Protein AF-A0A816I6D2-F1 (afdb_monomer)

Radius of gyration: 40.94 Å; Cα contacts (8 Å, |Δi|>4): 521; chains: 1; bounding box: 135×112×113 Å

Mean predicted aligned error: 22.37 Å

Organism: Brassica napus (NCBI:txid3708)

pLDDT: mean 71.53, std 24.41, range [22.39, 97.94]

Sequence (697 aa):
MATIRVPDEVPSPAQDSETLNKAFRGWGTDEKAIIRVLGKRNESQRKRIRESYKEIYGKDLIDDLSSELSGDFKKAVILWTKDPAERDARLANKVLNDKKKTIEKLKILVEISCTSSPNHLIAVRKAYCSLYDSSLEQDIASSVPFPLAKLLVTLATSFRYDKEKVDKEVATIEAGMLHEAISKKQLDHDHVLYIIGTRSIYQLRETFVAYKQSYGNTLDKDVDGCPGDADLRSLLQKVILCIEFPEKHFAKVVRDSIEGFGTDEDSLTRAIVMRAEIDLMKESKTEQSYLNNQVDGWSSCNHDSDRSPEVEVVVDPVKLALKKAEAYKKSKAEQKTPERNTDDEEVPLTVKLAKQKADEYKKLKELGADGVHEANKPSSAEQSSVRSSNKVDEENNGKKKELKVSSIDFVGLGFADKKSTRGLPPGLVPVEDYFPGGDLPEVEFIVGDKTRFDKTEKELDQEGNENSDVYKPKVSTWGVFPRPSNISKTFGGGRTLQPGDSVETAEERTAREERTKQLLTAYKESIGLNIDPKLKLECEEALEKGNSLMDSGRLKEALPYYEKVMDKIVFKSELHGLAALQWSICQDSLRKADRAKGMYEKLLSHPNPRVSKKARQFMFSFQAMEMLKVQGSNFMQINPGYEDYFEAFVKKDKVDYKAKEEDGETMEINETLLYVILLASPILLVFVVAAQRGNMH

Foldseek 3Di:
DFQAAADPDDDDLLVLLVLLVVQLDDPAGVVVSLCVRLSRDDLVSLVSNQVNNCVVPVDGSLVSLCVRDDDLSSVLSSLLSDRLLLNLLVLLVCQLPDPDNDLVSLLSLLLQQQQDALVSLVSNQVSNCVPPVDGSLVSLCVRPDPPSSVLSSLSSVAREDADLDEDLVVLLVLLVVLVVCLVVLNCSDPSNSCCLRYYYLNHVLSSQVSNCVVPVDGSLVSLVVRDDDPSSSVSVNSNSCSSNPVLVVLQVLLQVQPPDDHGPSVSNSVSCSNPNGPPPPVLQPVVVVVVVVCVVVPPDDDDDDDDDDDDDPDHRSVVVVVVVVVVVVVVVVVVPDDDDDDDDDDDDPVVVVVVVVVVVVVVVVVPDDDDDDDDDDDDDDDDDDDDDDDDDDDDDDDDDDPPDDDDDDPDPPPPPPPPPDPDPPVPPDPPPPPDDDDDDDDDDDPDDDPPPDDDDDDDDDDDDDDDADFDDDPDPPPDDDTDGPDCCVVVVPDPPDDVPDDPDDPVRVVVVVVVVVVVVVVVCVQLQVDDDPVLVVQLVVLQVVLVVCVVLVVLVVSLVSLVVNCVSTDCQYPSVLSSLLSNLVSCVVVVVPVSSLVSLVVQCPHPDPVSNVVSVVVVVVVVVCVVVVVDDPPPDPPVVVCVVVSVVVSVVVVPDPPDDDDDDDDDDDPVVVVVVCVVCVVVVVVVVVVVVVVPPD

Solvent-accessible surface area (backbone atoms only — not comparable to full-atom values): 42393 Å² total; per-residue (Å²): 77,49,61,66,60,63,61,95,76,71,76,54,41,61,57,52,29,50,51,48,54,55,26,62,58,72,93,64,62,44,61,66,57,45,46,63,50,61,66,34,44,54,72,73,52,39,49,45,23,41,53,38,28,28,71,76,68,75,42,58,55,64,57,53,48,56,72,71,41,60,72,67,64,28,52,46,53,49,58,58,59,40,55,68,33,53,37,51,25,51,52,47,50,53,44,61,70,38,95,70,78,46,68,81,50,55,45,52,53,46,48,54,42,52,66,45,54,44,69,51,42,53,42,17,45,52,37,24,32,74,74,66,82,42,52,62,50,58,49,37,55,75,64,40,62,84,70,52,20,59,56,51,32,41,39,63,69,37,73,39,56,87,63,92,62,71,56,70,68,60,16,44,54,48,22,49,54,46,50,52,32,47,76,70,49,39,80,84,36,67,66,48,46,47,52,74,25,54,49,23,62,57,32,50,46,46,16,47,52,37,27,26,72,75,68,74,49,51,64,60,57,55,49,68,70,40,68,68,64,63,65,51,41,56,48,49,45,48,48,52,41,29,55,72,37,44,54,60,47,44,43,46,46,42,34,62,19,57,57,73,96,62,65,43,60,71,55,33,42,48,44,50,61,71,26,30,79,50,38,56,50,47,41,63,55,50,56,61,56,51,52,64,62,44,65,78,70,65,87,74,90,79,94,80,86,90,74,86,81,78,83,77,80,87,66,48,43,69,60,46,52,51,50,51,52,50,49,52,51,48,56,59,53,60,74,71,60,81,90,75,78,93,73,94,78,79,82,53,68,69,58,56,51,50,49,50,51,53,52,51,53,51,55,58,64,75,71,67,86,82,82,89,84,85,87,82,86,87,91,82,88,88,86,90,83,87,88,87,85,90,85,83,90,87,82,93,81,93,74,93,73,84,82,79,79,78,93,69,88,88,72,88,74,76,73,89,73,79,85,79,73,91,62,71,61,97,88,61,70,78,76,75,78,88,64,78,92,74,84,81,78,86,80,80,78,84,78,74,80,84,87,81,70,84,89,80,89,75,90,79,83,93,75,82,88,90,80,92,58,72,46,78,72,98,56,93,82,69,70,95,62,88,41,65,69,52,56,49,78,75,70,54,53,83,73,86,74,59,98,85,62,77,93,65,55,75,66,59,51,51,53,51,52,51,51,52,49,53,54,51,50,54,47,32,49,75,41,42,73,67,60,60,70,70,60,48,51,55,35,50,56,30,44,51,54,17,48,54,30,42,78,68,66,41,40,81,71,15,43,64,31,21,50,56,29,43,76,74,36,54,71,60,16,68,67,19,36,50,26,53,50,52,40,26,52,41,32,38,76,69,70,36,48,70,64,16,50,60,45,31,62,58,32,53,74,40,76,48,66,68,46,15,50,51,24,47,58,57,48,47,56,55,52,49,36,56,77,68,63,63,69,81,77,81,70,72,86,72,77,83,71,52,64,64,61,53,49,54,54,60,62,50,69,75,57,80,81,71,79,78,73,92,76,82,94,74,87,71,77,70,62,60,55,58,53,51,54,63,67,44,48,66,58,52,52,52,51,53,54,50,57,60,58,67,74,71,124

Nearest PDB structures (foldseek):
  3brx-assembly1_A  TM=9.174E-01  e=6.020E-23  Gossypium hirsutum
  1dk5-assembly1_A  TM=9.401E-01  e=1.162E-20  Capsicum annuum
  1ycn-assembly1_A  TM=9.226E-01  e=4.978E-20  Arabidopsis thaliana
  1ycn-assembly2_B  TM=9.342E-01  e=2.530E-19  Arabidopsis thaliana
  2zhi-assembly1_A  TM=8.326E-01  e=8.163E-17  Rattus norvegicus

InterPro domains:
  IPR001464 Annexin [PR00196] (25-47)
  IPR001464 Annexin [PR00196] (65-81)
  IPR001464 Annexin [PR00196] (258-278)
  IPR009118 Annexin D, plant [PR01814] (122-136)
  IPR009118 Annexin D, plant [PR01814] (164-184)
  IPR009118 Annexin D, plant [PR01814] (230-248)
  IPR011990 Tetratricopeptide-like helical domain superfamily [SSF48452] (538-608)
  IPR018502 Annexin repeat [PF00191] (15-79)
  IPR018502 Annexin repeat [PF00191] (108-145)
  IPR018502 Annexin repeat [PF00191] (175-236)
  IPR018502 Annexin repeat [PS51897] (11-82)
  IPR018502 Annexin repeat [PS51897] (83-157)
  IPR018502 Annexin repeat [PS51897] (164-241)
  IPR018502 Annexin repeat [SM00335] (28-80)
  IPR018502 Annexin repeat [SM00335] (107-155)
  IPR018502 Annexin repeat [SM00335] (188-243)
  IPR037104 Annexin superfamily [G3DSA:1.10.220.10] (1-82)
  IPR037104 Annexin superfamily [G3DSA:1.10.220.10] (83-156)
  IPR037104 Annexin superfamily [G3DSA:1.10.220.10] (169-244)
  IPR037104 Annexin superfamily [G3DSA:1.10.220.10] (246-340)

Structure (mmCIF, N/CA/C/O backbone):
data_AF-A0A816I6D2-F1
#
_entry.id   AF-A0A816I6D2-F1
#
loop_
_atom_site.group_PDB
_atom_site.id
_atom_site.type_symbol
_atom_site.label_atom_id
_atom_site.label_alt_id
_atom_site.label_comp_id
_atom_site.label_asym_id
_atom_site.label_entity_id
_atom_site.label_seq_id
_atom_site.pdbx_PDB_ins_code
_atom_site.Cartn_x
_atom_site.Cartn_y
_atom_site.Cartn_z
_atom_site.occupancy
_atom_site.B_iso_or_equiv
_atom_site.auth_seq_id
_atom_site.auth_comp_id
_atom_site.auth_asym_id
_atom_site.auth_atom_id
_atom_site.pdbx_PDB_model_num
ATOM 1 N N . MET A 1 1 ? -17.068 -8.275 -10.366 1.00 48.91 1 MET A N 1
ATOM 2 C CA . MET A 1 1 ? -18.301 -8.045 -9.589 1.00 48.91 1 MET A CA 1
ATOM 3 C C . MET A 1 1 ? -18.031 -8.544 -8.188 1.00 48.91 1 MET A C 1
ATOM 5 O O . MET A 1 1 ? -17.560 -9.672 -8.053 1.00 48.91 1 MET A O 1
ATOM 9 N N . ALA A 1 2 ? -18.303 -7.710 -7.189 1.00 71.38 2 ALA A N 1
ATOM 10 C CA . ALA A 1 2 ? -18.180 -8.069 -5.785 1.00 71.38 2 ALA A CA 1
ATOM 11 C C . ALA A 1 2 ? -19.127 -9.229 -5.425 1.00 71.38 2 ALA A C 1
ATOM 13 O O . ALA A 1 2 ? -20.236 -9.319 -5.955 1.00 71.38 2 ALA A O 1
ATOM 14 N N . THR A 1 3 ? -18.695 -10.117 -4.531 1.00 75.38 3 THR A N 1
ATOM 15 C CA . THR A 1 3 ? -19.515 -11.215 -3.985 1.00 75.38 3 THR A CA 1
ATOM 16 C C . THR A 1 3 ? -20.328 -10.800 -2.769 1.00 75.38 3 THR A C 1
ATOM 18 O O . THR A 1 3 ? -21.289 -11.489 -2.420 1.00 75.38 3 THR A O 1
ATOM 21 N N . ILE A 1 4 ? -19.936 -9.715 -2.092 1.00 82.50 4 ILE A N 1
ATOM 22 C CA . ILE A 1 4 ? -20.625 -9.271 -0.883 1.00 82.50 4 ILE A CA 1
ATOM 23 C C . ILE A 1 4 ? -22.084 -8.909 -1.193 1.00 82.50 4 ILE A C 1
ATOM 25 O O . ILE A 1 4 ? -22.376 -8.175 -2.134 1.00 82.50 4 ILE A O 1
ATOM 29 N N . ARG A 1 5 ? -23.010 -9.430 -0.384 1.00 83.38 5 ARG A N 1
ATOM 30 C CA . ARG A 1 5 ? -24.439 -9.108 -0.465 1.00 83.38 5 ARG A CA 1
ATOM 31 C C . ARG A 1 5 ? -24.816 -8.226 0.716 1.00 83.38 5 ARG A C 1
ATOM 33 O O . ARG A 1 5 ? -24.917 -8.711 1.844 1.00 83.38 5 ARG A O 1
ATOM 40 N N . VAL A 1 6 ? -24.997 -6.940 0.443 1.00 86.88 6 VAL A N 1
ATOM 41 C CA . VAL A 1 6 ? -25.503 -5.971 1.418 1.00 86.88 6 VAL A CA 1
ATOM 42 C C . VAL A 1 6 ? -27.038 -6.034 1.396 1.00 86.88 6 VAL A C 1
ATOM 44 O O . VAL A 1 6 ? -27.598 -6.089 0.304 1.00 86.88 6 VAL A O 1
ATOM 47 N N . PRO A 1 7 ? -27.726 -6.099 2.551 1.00 84.81 7 PRO A N 1
ATOM 48 C CA . PRO A 1 7 ? -29.188 -6.063 2.609 1.00 84.81 7 PRO A CA 1
ATOM 49 C C . PRO A 1 7 ? -29.746 -4.736 2.082 1.00 84.81 7 PRO A C 1
ATOM 51 O O . PRO A 1 7 ? -29.088 -3.708 2.236 1.00 84.81 7 PRO A O 1
ATOM 54 N N . ASP A 1 8 ? -30.964 -4.758 1.535 1.00 83.69 8 ASP A N 1
ATOM 55 C CA . ASP A 1 8 ? -31.638 -3.551 1.031 1.00 83.69 8 ASP A CA 1
ATOM 56 C C . ASP A 1 8 ? -31.898 -2.538 2.158 1.00 83.69 8 ASP A C 1
ATOM 58 O O . ASP A 1 8 ? -31.648 -1.343 2.009 1.00 83.69 8 ASP A O 1
ATOM 62 N N . GLU A 1 9 ? -32.314 -3.033 3.326 1.00 88.25 9 GLU A N 1
ATOM 63 C CA . GLU A 1 9 ? -32.430 -2.246 4.551 1.00 88.25 9 GLU A CA 1
ATOM 64 C C . GLU A 1 9 ? -31.218 -2.483 5.454 1.00 88.25 9 GLU A C 1
ATOM 66 O O . GLU A 1 9 ? -30.999 -3.579 5.983 1.00 88.25 9 GLU A O 1
ATOM 71 N N . VAL A 1 10 ? -30.414 -1.435 5.635 1.00 89.81 10 VAL A N 1
ATOM 72 C CA . VAL A 1 10 ? -29.199 -1.474 6.452 1.00 89.81 10 VAL A CA 1
ATOM 73 C C . VAL A 1 10 ? -29.494 -0.833 7.814 1.00 89.81 10 VAL A C 1
ATOM 75 O O . VAL A 1 10 ? -29.799 0.360 7.858 1.00 89.81 10 VAL A O 1
ATOM 78 N N . PRO A 1 11 ? -29.379 -1.585 8.927 1.00 92.25 11 PRO A N 1
ATOM 79 C CA . PRO A 1 11 ? -29.439 -1.033 10.278 1.00 92.25 11 PRO A CA 1
ATOM 80 C C . PRO A 1 11 ? -28.435 0.103 10.493 1.00 92.25 11 PRO A C 1
ATOM 82 O O . PRO A 1 11 ? -27.404 0.191 9.820 1.00 92.25 11 PRO A O 1
ATOM 85 N N . SER A 1 12 ? -28.708 0.972 11.466 1.00 95.44 12 SER A N 1
ATOM 86 C CA . SER A 1 12 ? -27.766 2.041 11.795 1.00 95.44 12 SER A CA 1
ATOM 87 C C . SER A 1 12 ? -26.463 1.470 12.383 1.00 95.44 12 SER A C 1
ATOM 89 O O . SER A 1 12 ? -26.488 0.422 13.039 1.00 95.44 12 SER A O 1
ATOM 91 N N . PRO A 1 13 ? -25.316 2.166 12.234 1.00 95.88 13 PRO A N 1
ATOM 92 C CA . PRO A 1 13 ? -24.055 1.727 12.836 1.00 95.88 13 PRO A CA 1
ATOM 93 C C . PRO A 1 13 ? -24.151 1.491 14.350 1.00 95.88 13 PRO A C 1
ATOM 95 O O . PRO A 1 13 ? -23.502 0.585 14.869 1.00 95.88 13 PRO A O 1
ATOM 98 N N . ALA A 1 14 ? -25.002 2.251 15.048 1.00 95.75 14 ALA A N 1
ATOM 99 C CA . ALA A 1 14 ? -25.255 2.083 16.475 1.00 95.75 14 ALA A CA 1
ATOM 100 C C . ALA A 1 14 ? -26.009 0.777 16.786 1.00 95.75 14 ALA A C 1
ATOM 102 O O . ALA A 1 14 ? -25.638 0.066 17.718 1.00 95.75 14 ALA A O 1
ATOM 103 N N . GLN A 1 15 ? -27.019 0.420 15.985 1.00 96.38 15 GLN A N 1
ATOM 104 C CA . GLN A 1 15 ? -27.762 -0.840 16.136 1.00 96.38 15 GLN A CA 1
ATOM 105 C C . GLN A 1 15 ? -26.884 -2.062 15.841 1.00 96.38 15 GLN A C 1
ATOM 107 O O . GLN A 1 15 ? -26.932 -3.061 16.564 1.00 96.38 15 GLN A O 1
ATOM 112 N N . ASP A 1 16 ? -26.055 -1.981 14.798 1.00 96.94 16 ASP A N 1
ATOM 113 C CA . ASP A 1 16 ? -25.074 -3.023 14.487 1.00 96.94 16 ASP A CA 1
ATOM 114 C C . ASP A 1 16 ? -24.039 -3.156 15.614 1.00 96.94 16 ASP A C 1
ATOM 116 O O . ASP A 1 16 ? -23.731 -4.271 16.036 1.00 96.94 16 ASP A O 1
ATOM 120 N N . SER A 1 17 ? -23.561 -2.033 16.164 1.00 96.62 17 SER A N 1
ATOM 121 C CA . SER A 1 17 ? -22.644 -2.017 17.312 1.00 96.62 17 SER A CA 1
ATOM 122 C C . SER A 1 17 ? -23.265 -2.647 18.559 1.00 96.62 17 SER A C 1
ATOM 124 O O . SER A 1 17 ? -22.608 -3.427 19.247 1.00 96.62 17 SER A O 1
ATOM 126 N N . GLU A 1 18 ? -24.541 -2.369 18.835 1.00 95.69 18 GLU A N 1
ATOM 127 C CA . GLU A 1 18 ? -25.270 -2.979 19.948 1.00 95.69 18 GLU A CA 1
ATOM 128 C C . GLU A 1 18 ? -25.453 -4.486 19.751 1.00 95.69 18 GLU A C 1
ATOM 130 O O . GLU A 1 18 ? -25.279 -5.263 20.691 1.00 95.69 18 GLU A O 1
ATOM 135 N N . THR A 1 19 ? -25.756 -4.909 18.524 1.00 95.62 19 THR A N 1
ATOM 136 C CA . THR A 1 19 ? -25.876 -6.328 18.167 1.00 95.62 19 THR A CA 1
ATOM 137 C C . THR A 1 19 ? -24.547 -7.059 18.353 1.00 95.62 19 THR A C 1
ATOM 139 O O . THR A 1 19 ? -24.530 -8.151 18.920 1.00 95.62 19 THR A O 1
ATOM 142 N N . LEU A 1 20 ? -23.432 -6.451 17.934 1.00 95.81 20 LEU A N 1
ATOM 143 C CA . LEU A 1 20 ? -22.089 -7.003 18.131 1.00 95.81 20 LEU A CA 1
ATOM 144 C C . LEU A 1 20 ? -21.722 -7.074 19.615 1.00 95.81 20 LEU A C 1
ATOM 146 O O . LEU A 1 20 ? -21.311 -8.129 20.082 1.00 95.81 20 LEU A O 1
ATOM 150 N N . ASN A 1 21 ? -21.965 -6.013 20.387 1.00 94.31 21 ASN A N 1
ATOM 151 C CA . ASN A 1 21 ? -21.706 -6.037 21.826 1.00 94.31 21 ASN A CA 1
ATOM 152 C C . ASN A 1 21 ? -22.559 -7.097 22.543 1.00 94.31 21 ASN A C 1
ATOM 154 O O . ASN A 1 21 ? -22.074 -7.781 23.436 1.00 94.31 21 ASN A O 1
ATOM 158 N N . LYS A 1 22 ? -23.826 -7.280 22.145 1.00 94.50 22 LYS A N 1
ATOM 159 C CA . LYS A 1 22 ? -24.672 -8.372 22.657 1.00 94.50 22 LYS A CA 1
ATOM 160 C C . LYS A 1 22 ? -24.097 -9.746 22.316 1.00 94.50 22 LYS A C 1
ATOM 162 O O . LYS A 1 22 ? -24.164 -10.629 23.161 1.00 94.50 22 LYS A O 1
ATOM 167 N N . ALA A 1 23 ? -23.507 -9.914 21.132 1.00 93.69 23 ALA A N 1
ATOM 168 C CA . ALA A 1 23 ? -22.882 -11.169 20.718 1.00 93.69 23 ALA A CA 1
ATOM 169 C C . ALA A 1 23 ? -21.644 -11.540 21.553 1.00 93.69 23 ALA A C 1
ATOM 171 O O . ALA A 1 23 ? -21.318 -12.721 21.639 1.00 93.69 23 ALA A O 1
ATOM 172 N N . PHE A 1 24 ? -20.983 -10.558 22.174 1.00 91.56 24 PHE A N 1
ATOM 173 C CA . PHE A 1 24 ? -19.832 -10.753 23.066 1.00 91.56 24 PHE A CA 1
ATOM 174 C C . PHE A 1 24 ? -20.220 -10.922 24.545 1.00 91.56 24 PHE A C 1
ATOM 176 O O . PHE A 1 24 ? -19.368 -11.177 25.389 1.00 91.56 24 PHE A O 1
ATOM 183 N N . ARG A 1 25 ? -21.493 -10.718 24.912 1.00 86.75 25 ARG A N 1
ATOM 184 C CA . ARG A 1 25 ? -21.921 -10.747 26.318 1.00 86.75 25 ARG A CA 1
ATOM 185 C C . ARG A 1 25 ? -22.298 -12.153 26.766 1.00 86.75 25 ARG A C 1
ATOM 187 O O . ARG A 1 25 ? -23.212 -12.761 26.219 1.00 86.75 25 ARG A O 1
ATOM 194 N N . GLY A 1 26 ? -21.720 -12.570 27.890 1.00 82.94 26 GLY A N 1
ATOM 195 C CA . GLY A 1 26 ? -22.072 -13.808 28.582 1.00 82.94 26 GLY A CA 1
ATOM 196 C C . GLY A 1 26 ? -20.967 -14.853 28.488 1.00 82.94 26 GLY A C 1
ATOM 197 O O . GLY A 1 26 ? -19.820 -14.535 28.200 1.00 82.94 26 GLY A O 1
ATOM 198 N N . TRP A 1 27 ? -21.303 -16.103 28.801 1.00 79.19 27 TRP A N 1
ATOM 199 C CA . TRP A 1 27 ? -20.394 -17.226 28.582 1.00 79.19 27 TRP A CA 1
ATOM 200 C C . TRP A 1 27 ? -20.537 -17.725 27.145 1.00 79.19 27 TRP A C 1
ATOM 202 O O . TRP A 1 27 ? -21.582 -18.263 26.779 1.00 79.19 27 TRP A O 1
ATOM 212 N N . GLY A 1 28 ? -19.468 -17.574 26.363 1.00 82.69 28 GLY A N 1
ATOM 213 C CA . GLY A 1 28 ? -19.447 -17.884 24.934 1.00 82.69 28 GLY A CA 1
ATOM 214 C C . GLY A 1 28 ? -19.807 -16.679 24.063 1.00 82.69 28 GLY A C 1
ATOM 215 O O . GLY A 1 28 ? -20.234 -15.639 24.558 1.00 82.69 28 GLY A O 1
ATOM 216 N N . THR A 1 29 ? -19.631 -16.838 22.754 1.00 92.00 29 THR A N 1
ATOM 217 C CA . THR A 1 29 ? -19.785 -15.768 21.763 1.00 92.00 29 THR A CA 1
ATOM 218 C C . THR A 1 29 ? -20.822 -16.182 20.719 1.00 92.00 29 THR A C 1
ATOM 220 O O . THR A 1 29 ? -20.791 -17.314 20.247 1.00 92.00 29 THR A O 1
ATOM 223 N N . ASP A 1 30 ? -21.737 -15.294 20.319 1.00 92.56 30 ASP A N 1
ATOM 224 C CA . ASP A 1 30 ? -22.666 -15.576 19.210 1.00 92.56 30 ASP A CA 1
ATOM 225 C C . ASP A 1 30 ? -21.988 -15.298 17.856 1.00 92.56 30 ASP A C 1
ATOM 227 O O . ASP A 1 30 ? -22.152 -14.232 17.247 1.00 92.56 30 ASP A O 1
ATOM 231 N N . GLU A 1 31 ? -21.227 -16.272 17.342 1.00 92.19 31 GLU A N 1
ATOM 232 C CA . GLU A 1 31 ? -20.517 -16.109 16.068 1.00 92.19 31 GLU A CA 1
ATOM 233 C C . GLU A 1 31 ? -21.470 -15.926 14.879 1.00 92.19 31 GLU A C 1
ATOM 235 O O . GLU A 1 31 ? -21.120 -15.284 13.883 1.00 92.19 31 GLU A O 1
ATOM 240 N N . LYS A 1 32 ? -22.706 -16.438 14.969 1.00 92.88 32 LYS A N 1
ATOM 241 C CA . LYS A 1 32 ? -23.714 -16.272 13.910 1.00 92.88 32 LYS A CA 1
ATOM 242 C C . LYS A 1 32 ? -24.182 -14.824 13.821 1.00 92.88 32 LYS A C 1
ATOM 244 O O . LYS A 1 32 ? -24.382 -14.327 12.710 1.00 92.88 32 LYS A O 1
ATOM 249 N N . ALA A 1 33 ? -24.351 -14.140 14.954 1.00 92.88 33 ALA A N 1
ATOM 250 C CA . ALA A 1 33 ? -24.646 -12.711 14.969 1.00 92.88 33 ALA A CA 1
ATOM 251 C C . ALA A 1 33 ? -23.503 -11.894 14.356 1.00 92.88 33 ALA A C 1
ATOM 253 O O . ALA A 1 33 ? -23.769 -11.056 13.491 1.00 92.88 33 ALA A O 1
ATOM 254 N N . ILE A 1 34 ? -22.251 -12.206 14.707 1.00 94.62 34 ILE A N 1
ATOM 255 C CA . ILE A 1 34 ? -21.058 -11.551 14.144 1.00 94.62 34 ILE A CA 1
ATOM 256 C C . ILE A 1 34 ? -21.030 -11.693 12.617 1.00 94.62 34 ILE A C 1
ATOM 258 O O . ILE A 1 34 ? -20.906 -10.693 11.909 1.00 94.62 34 ILE A O 1
ATOM 262 N N . ILE A 1 35 ? -21.217 -12.910 12.090 1.00 93.56 35 ILE A N 1
ATOM 263 C CA . ILE A 1 35 ? -21.249 -13.172 10.639 1.00 93.56 35 ILE A CA 1
ATOM 264 C C . ILE A 1 35 ? -22.407 -12.428 9.963 1.00 93.56 35 ILE A C 1
ATOM 266 O O . ILE A 1 35 ? -22.235 -11.856 8.887 1.00 93.56 35 ILE A O 1
ATOM 270 N N . ARG A 1 36 ? -23.596 -12.427 10.576 1.00 91.94 36 ARG A N 1
ATOM 271 C CA . ARG A 1 36 ? -24.797 -11.777 10.027 1.00 91.94 36 ARG A CA 1
ATOM 272 C C . ARG A 1 36 ? -24.644 -10.263 9.912 1.00 91.94 36 ARG A C 1
ATOM 274 O O . ARG A 1 36 ? -25.185 -9.696 8.964 1.00 91.94 36 ARG A O 1
ATOM 281 N N . VAL A 1 37 ? -23.943 -9.638 10.857 1.00 94.19 37 VAL A N 1
ATOM 282 C CA . VAL A 1 37 ? -23.608 -8.213 10.800 1.00 94.19 37 VAL A CA 1
ATOM 283 C C . VAL A 1 37 ? -22.430 -8.024 9.847 1.00 94.19 37 VAL A C 1
ATOM 285 O O . VAL A 1 37 ? -22.624 -7.611 8.710 1.00 94.19 37 VAL A O 1
ATOM 288 N N . LEU A 1 38 ? -21.215 -8.401 10.247 1.00 94.56 38 LEU A N 1
ATOM 289 C CA . LEU A 1 38 ? -19.991 -8.025 9.535 1.00 94.56 38 LEU A CA 1
ATOM 290 C C . LEU A 1 38 ? -19.889 -8.647 8.140 1.00 94.56 38 LEU A C 1
ATOM 292 O O . LEU A 1 38 ? -19.450 -7.974 7.212 1.00 94.56 38 LEU A O 1
ATOM 296 N N . GLY A 1 39 ? -20.339 -9.889 7.950 1.00 91.75 39 GLY A N 1
ATOM 297 C CA . GLY A 1 39 ? -20.313 -10.569 6.648 1.00 91.75 39 GLY A CA 1
ATOM 298 C C . GLY A 1 39 ? -21.295 -10.002 5.614 1.00 91.75 39 GLY A C 1
ATOM 299 O O . GLY A 1 39 ? -21.224 -10.364 4.441 1.00 91.75 39 GLY A O 1
ATOM 300 N N . LYS A 1 40 ? -22.204 -9.110 6.028 1.00 91.44 40 LYS A N 1
ATOM 301 C CA . LYS A 1 40 ? -23.208 -8.454 5.173 1.00 91.44 40 LYS A CA 1
ATOM 302 C C . LYS A 1 40 ? -23.097 -6.924 5.195 1.00 91.44 40 LYS A C 1
ATOM 304 O O . LYS A 1 40 ? -24.087 -6.224 4.972 1.00 91.44 40 LYS A O 1
ATOM 309 N N . ARG A 1 41 ? -21.915 -6.394 5.513 1.00 92.38 41 ARG A N 1
ATOM 310 C CA . ARG A 1 41 ? -21.620 -4.954 5.509 1.00 92.38 41 ARG A CA 1
ATOM 311 C C . ARG A 1 41 ? -20.413 -4.688 4.641 1.00 92.38 41 ARG A C 1
ATOM 313 O O . ARG A 1 41 ? -19.410 -5.380 4.792 1.00 92.38 41 ARG A O 1
ATOM 320 N N . ASN A 1 42 ? -20.512 -3.697 3.764 1.00 92.12 42 ASN A N 1
ATOM 321 C CA . ASN A 1 42 ? -19.389 -3.274 2.931 1.00 92.12 42 ASN A CA 1
ATOM 322 C C . ASN A 1 42 ? -18.313 -2.547 3.757 1.00 92.12 42 ASN A C 1
ATOM 324 O O . ASN A 1 42 ? -18.553 -2.185 4.910 1.00 92.12 42 ASN A O 1
ATOM 328 N N . GLU A 1 43 ? -17.145 -2.312 3.163 1.00 90.94 43 GLU A N 1
ATOM 329 C CA . GLU A 1 43 ? -16.026 -1.580 3.771 1.00 90.94 43 GLU A CA 1
ATOM 330 C C . GLU A 1 43 ? -16.476 -0.314 4.515 1.00 90.94 43 GLU A C 1
ATOM 332 O O . GLU A 1 43 ? -16.212 -0.157 5.709 1.00 90.94 43 GLU A O 1
ATOM 337 N N . SER A 1 44 ? -17.196 0.576 3.824 1.00 92.19 44 SER A N 1
ATOM 338 C CA . SER A 1 44 ? -17.613 1.868 4.379 1.00 92.19 44 SER A CA 1
ATOM 339 C C . SER A 1 44 ? -18.527 1.715 5.601 1.00 92.19 44 SER A C 1
ATOM 341 O O . SER A 1 44 ? -18.415 2.469 6.568 1.00 92.19 44 SER A O 1
ATOM 343 N N . GLN A 1 45 ? -19.400 0.706 5.595 1.00 94.94 45 GLN A N 1
ATOM 344 C CA . GLN A 1 45 ? -20.282 0.380 6.710 1.00 94.94 45 GLN A CA 1
ATOM 345 C C . GLN A 1 45 ? -19.499 -0.244 7.865 1.00 94.94 45 GLN A C 1
ATOM 347 O O . GLN A 1 45 ? -19.685 0.179 9.002 1.00 94.94 45 GLN A O 1
ATOM 352 N N . ARG A 1 46 ? -18.585 -1.192 7.599 1.00 95.88 46 ARG A N 1
ATOM 353 C CA . ARG A 1 46 ? -17.725 -1.795 8.636 1.00 95.88 46 ARG A CA 1
ATOM 354 C C . ARG A 1 46 ? -16.891 -0.730 9.342 1.00 95.88 46 ARG A C 1
ATOM 356 O O . ARG A 1 46 ? -16.793 -0.747 10.567 1.00 95.88 46 ARG A O 1
ATOM 363 N N . LYS A 1 47 ? -16.364 0.239 8.591 1.00 95.19 47 LYS A N 1
ATOM 364 C CA . LYS A 1 47 ? -15.651 1.393 9.146 1.00 95.19 47 LYS A CA 1
ATOM 365 C C . LYS A 1 47 ? -16.535 2.225 10.081 1.00 95.19 47 LYS A C 1
ATOM 367 O O . LYS A 1 47 ? -16.152 2.442 11.226 1.00 95.19 47 LYS A O 1
ATOM 372 N N . ARG A 1 48 ? -17.741 2.602 9.642 1.00 95.81 48 ARG A N 1
ATOM 373 C CA . ARG A 1 48 ? -18.702 3.343 10.482 1.00 95.81 48 ARG A CA 1
ATOM 374 C C . ARG A 1 48 ? -19.124 2.565 11.728 1.00 95.81 48 ARG A C 1
ATOM 376 O O . ARG A 1 48 ? -19.307 3.161 12.782 1.00 95.81 48 ARG A O 1
ATOM 383 N N . ILE A 1 49 ? -19.268 1.243 11.626 1.00 97.00 49 ILE A N 1
ATOM 384 C CA . ILE A 1 49 ? -19.565 0.379 12.775 1.00 97.00 49 ILE A CA 1
ATOM 385 C C . ILE A 1 49 ? -18.405 0.415 13.772 1.00 97.00 49 ILE A C 1
ATOM 387 O O . ILE A 1 49 ? -18.649 0.581 14.959 1.00 97.00 49 ILE A O 1
ATOM 391 N N . ARG A 1 50 ? -17.145 0.326 13.322 1.00 96.81 50 ARG A N 1
ATOM 392 C CA . ARG A 1 50 ? -15.975 0.445 14.213 1.00 96.81 50 ARG A CA 1
ATOM 393 C C . ARG A 1 50 ? -15.930 1.792 14.935 1.00 96.81 50 ARG A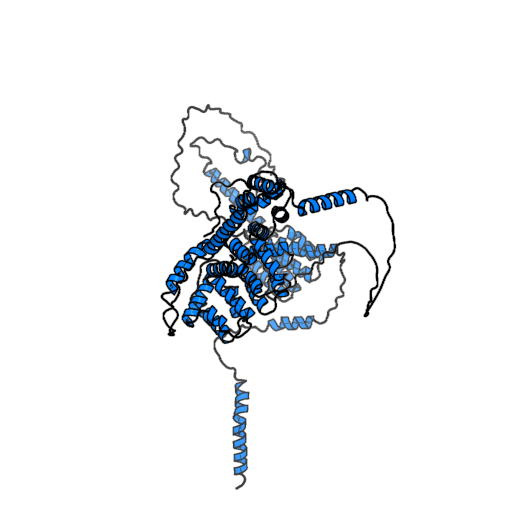 C 1
ATOM 395 O O . ARG A 1 50 ? -15.681 1.825 16.136 1.00 96.81 50 ARG A O 1
ATOM 402 N N . GLU A 1 51 ? -16.161 2.881 14.204 1.00 96.38 51 GLU A N 1
ATOM 403 C CA . GLU A 1 51 ? -16.202 4.242 14.756 1.00 96.38 51 GLU A CA 1
ATOM 404 C C . GLU A 1 51 ? -17.320 4.368 15.804 1.00 96.38 51 GLU A C 1
ATOM 406 O O . GLU A 1 51 ? -17.052 4.722 16.951 1.00 96.38 51 GLU A O 1
ATOM 411 N N . SER A 1 52 ? -18.541 3.950 15.456 1.00 97.38 52 SER A N 1
ATOM 412 C CA . SER A 1 52 ? -19.700 3.980 16.355 1.00 97.38 52 SER A CA 1
ATOM 413 C C . SER A 1 52 ? -19.523 3.081 17.586 1.00 97.38 52 SER A C 1
ATOM 415 O O . SER A 1 52 ? -19.844 3.493 18.698 1.00 97.38 52 SER A O 1
ATOM 417 N N . TYR A 1 53 ? -18.956 1.882 17.431 1.00 97.31 53 TYR A N 1
ATOM 418 C CA . TYR A 1 53 ? -18.670 0.973 18.543 1.00 97.31 53 TYR A CA 1
ATOM 419 C C . TYR A 1 53 ? -17.698 1.607 19.545 1.00 97.31 53 TYR A C 1
ATOM 421 O O . TYR A 1 53 ? -17.911 1.534 20.759 1.00 97.31 53 TYR A O 1
ATOM 429 N N . LYS A 1 54 ? -16.668 2.295 19.038 1.00 96.75 54 LYS A N 1
ATOM 430 C CA . LYS A 1 54 ? -15.700 3.024 19.861 1.00 96.75 54 LYS A CA 1
ATOM 431 C C . LYS A 1 54 ? -16.327 4.214 20.581 1.00 96.75 54 LYS A C 1
ATOM 433 O O . LYS A 1 54 ? -16.010 4.435 21.745 1.00 96.75 54 LYS A O 1
ATOM 438 N N . GLU A 1 55 ? -17.221 4.949 19.928 1.00 96.62 55 GLU A N 1
ATOM 439 C CA . GLU A 1 55 ? -17.951 6.065 20.541 1.00 96.62 55 GLU A CA 1
ATOM 440 C C . GLU A 1 55 ? -18.909 5.602 21.649 1.00 96.62 55 GLU A C 1
ATOM 442 O O . GLU A 1 55 ? -18.952 6.212 22.715 1.00 96.62 55 GLU A O 1
ATOM 447 N N . ILE A 1 56 ? -19.653 4.514 21.423 1.00 96.94 56 ILE A N 1
ATOM 448 C CA . ILE A 1 56 ? -20.683 4.030 22.357 1.00 96.94 56 ILE A CA 1
ATOM 449 C C . ILE A 1 56 ? -20.063 3.294 23.552 1.00 96.94 56 ILE A C 1
ATOM 451 O O . ILE A 1 56 ? -20.524 3.457 24.683 1.00 96.94 56 ILE A O 1
ATOM 455 N N . TYR A 1 57 ? -19.042 2.463 23.320 1.00 94.94 57 TYR A N 1
ATOM 456 C CA . TYR A 1 57 ? -18.496 1.564 24.346 1.00 94.94 57 TYR A CA 1
ATOM 457 C C . TYR A 1 57 ? -17.094 1.936 24.832 1.00 94.94 57 TYR A C 1
ATOM 459 O O . TYR A 1 57 ? -16.613 1.330 25.789 1.00 94.94 57 TYR A O 1
ATOM 467 N N . GLY A 1 58 ? -16.422 2.903 24.199 1.00 94.44 58 GLY A N 1
ATOM 468 C CA . GLY A 1 58 ? -15.059 3.304 24.561 1.00 94.44 58 GLY A CA 1
ATOM 469 C C . GLY A 1 58 ? -13.994 2.235 24.282 1.00 94.44 58 GLY A C 1
ATOM 470 O O . GLY A 1 58 ? -12.888 2.329 24.811 1.00 94.44 58 GLY A O 1
ATOM 471 N N . LYS A 1 59 ? -14.316 1.215 23.476 1.00 93.38 59 LYS A N 1
ATOM 472 C CA . LYS A 1 59 ? -13.454 0.065 23.155 1.00 93.38 59 LYS A CA 1
ATOM 473 C C . LYS A 1 59 ? -13.254 -0.073 21.650 1.00 93.38 59 LYS A C 1
ATOM 475 O O . LYS A 1 59 ? -14.117 0.329 20.874 1.00 93.38 59 LYS A O 1
ATOM 480 N N . ASP A 1 60 ? -12.135 -0.654 21.224 1.00 94.31 60 ASP A N 1
ATOM 481 C CA . ASP A 1 60 ? -11.933 -0.986 19.813 1.00 94.31 60 ASP A CA 1
ATOM 482 C C . ASP A 1 60 ? -12.608 -2.323 19.473 1.00 94.31 60 ASP A C 1
ATOM 484 O O . ASP A 1 60 ? -12.382 -3.338 20.131 1.00 94.31 60 ASP A O 1
ATOM 488 N N . LEU A 1 61 ? -13.435 -2.327 18.424 1.00 96.12 61 LEU A N 1
ATOM 489 C CA . LEU A 1 61 ? -14.160 -3.523 17.988 1.00 96.12 61 LEU A CA 1
ATOM 490 C C . LEU A 1 61 ? -13.221 -4.676 17.590 1.00 96.12 61 LEU A C 1
ATOM 492 O O . LEU A 1 61 ? -13.568 -5.837 17.785 1.00 96.12 61 LEU A O 1
ATOM 496 N N . ILE A 1 62 ? -12.046 -4.390 17.016 1.00 95.25 62 ILE A N 1
ATOM 497 C CA . ILE A 1 62 ? -11.085 -5.431 16.627 1.00 95.25 62 ILE A CA 1
ATOM 498 C C . ILE A 1 62 ? -10.480 -6.098 17.863 1.00 95.25 62 ILE A C 1
ATOM 500 O O . ILE A 1 62 ? -10.239 -7.306 17.832 1.00 95.25 62 ILE A O 1
ATOM 504 N N . ASP A 1 63 ? -10.250 -5.338 18.932 1.00 94.69 63 ASP A N 1
ATOM 505 C CA . ASP A 1 63 ? -9.701 -5.869 20.180 1.00 94.69 63 ASP A CA 1
ATOM 506 C C . ASP A 1 63 ? -10.708 -6.795 20.873 1.00 94.69 63 ASP A C 1
ATOM 508 O O . ASP A 1 63 ? -10.338 -7.915 21.227 1.00 94.69 63 ASP A O 1
ATOM 512 N N . ASP A 1 64 ? -11.984 -6.397 20.954 1.00 94.44 64 ASP A N 1
ATOM 513 C CA . ASP A 1 64 ? -13.053 -7.258 21.489 1.00 94.44 64 ASP A CA 1
ATOM 514 C C . ASP A 1 64 ? -13.244 -8.518 20.614 1.00 94.44 64 ASP A C 1
ATOM 516 O O . ASP A 1 64 ? -13.289 -9.640 21.116 1.00 94.44 64 ASP A O 1
ATOM 520 N N . LEU A 1 65 ? -13.246 -8.388 19.280 1.00 95.19 65 LEU A N 1
ATOM 521 C CA . LEU A 1 65 ? -13.267 -9.555 18.380 1.00 95.19 65 LEU A CA 1
ATOM 522 C C . LEU A 1 65 ? -12.055 -10.475 18.593 1.00 95.19 65 LEU A C 1
ATOM 524 O O . LEU A 1 65 ? -12.149 -11.691 18.419 1.00 95.19 65 LEU A O 1
ATOM 528 N N . SER A 1 66 ? -10.902 -9.907 18.944 1.00 93.94 66 SER A N 1
ATOM 529 C CA . SER A 1 66 ? -9.684 -10.661 19.216 1.00 93.94 66 SER A CA 1
ATOM 530 C C . SER A 1 66 ? -9.741 -11.389 20.560 1.00 93.94 66 SER A C 1
ATOM 532 O O . SER A 1 66 ? -9.190 -12.488 20.651 1.00 93.94 66 SER A O 1
ATOM 534 N N . SER A 1 67 ? -10.378 -10.834 21.591 1.00 93.00 67 SER A N 1
ATOM 535 C CA . SER A 1 67 ? -10.518 -11.518 22.884 1.00 93.00 67 SER A CA 1
ATOM 536 C C . SER A 1 67 ? -11.570 -12.624 22.857 1.00 93.00 67 SER A C 1
ATOM 538 O O . SER A 1 67 ? -11.366 -13.655 23.491 1.00 93.00 67 SER A O 1
ATOM 540 N N . GLU A 1 68 ? -12.653 -12.428 22.103 1.00 93.81 68 GLU A N 1
ATOM 541 C CA . GLU A 1 68 ? -13.801 -13.343 22.085 1.00 93.81 68 GLU A CA 1
ATOM 542 C C . GLU A 1 68 ? -13.636 -14.512 21.106 1.00 93.81 68 GLU A C 1
ATOM 544 O O . GLU A 1 68 ? -14.096 -15.625 21.356 1.00 93.81 68 GLU A O 1
ATOM 549 N N . LEU A 1 69 ? -12.962 -14.292 19.974 1.00 94.12 69 LEU A N 1
ATOM 550 C CA . LEU A 1 69 ? -12.826 -15.313 18.937 1.00 94.12 69 LEU A CA 1
ATOM 551 C C . LEU A 1 69 ? -11.506 -16.087 19.057 1.00 94.12 69 LEU A C 1
ATOM 553 O O . LEU A 1 69 ? -10.512 -15.624 19.614 1.00 94.12 69 LEU A O 1
ATOM 557 N N . SER A 1 70 ? -11.453 -17.274 18.453 1.00 92.00 70 SER A N 1
ATOM 558 C CA . SER A 1 70 ? -10.225 -18.072 18.361 1.00 92.00 70 SER A CA 1
ATOM 559 C C . SER A 1 70 ? -10.054 -18.735 16.989 1.00 92.00 70 SER A C 1
ATOM 561 O O . SER A 1 70 ? -10.953 -18.711 16.145 1.00 92.00 70 SER A O 1
ATOM 563 N N . GLY A 1 71 ? -8.858 -19.282 16.747 1.00 92.56 71 GLY A N 1
ATOM 564 C CA . GLY A 1 71 ? -8.529 -20.033 15.531 1.00 92.56 71 GLY A CA 1
ATOM 565 C C . GLY A 1 71 ? -8.621 -19.223 14.234 1.00 92.56 71 GLY A C 1
ATOM 566 O O . GLY A 1 71 ? -8.445 -18.002 14.220 1.00 92.56 71 GLY A O 1
ATOM 567 N N . ASP A 1 72 ? -8.898 -19.914 13.130 1.00 91.25 72 ASP A N 1
ATOM 568 C CA . ASP A 1 72 ? -8.947 -19.304 11.796 1.00 91.25 72 ASP A CA 1
ATOM 569 C C . ASP A 1 72 ? -10.177 -18.413 11.602 1.00 91.25 72 ASP A C 1
ATOM 571 O O . ASP A 1 72 ? -10.103 -17.394 10.916 1.00 91.25 72 ASP A O 1
ATOM 575 N N . PHE A 1 73 ? -11.271 -18.694 12.320 1.00 92.12 73 PHE A N 1
ATOM 576 C CA . PHE A 1 73 ? -12.438 -17.813 12.343 1.00 92.12 73 PHE A CA 1
ATOM 577 C C . PHE A 1 73 ? -12.084 -16.416 12.871 1.00 92.12 73 PHE A C 1
ATOM 579 O O . PHE A 1 73 ? -12.415 -15.416 12.232 1.00 92.12 73 PHE A O 1
ATOM 586 N N . LYS A 1 74 ? -11.327 -16.332 13.977 1.00 94.12 74 LYS A N 1
ATOM 587 C CA . LYS A 1 74 ? -10.805 -15.055 14.487 1.00 94.12 74 LYS A CA 1
ATOM 588 C C . LYS A 1 74 ? -9.980 -14.324 13.434 1.00 94.12 74 LYS A C 1
ATOM 590 O O . LYS A 1 74 ? -10.202 -13.136 13.205 1.00 94.12 74 LYS A O 1
ATOM 595 N N . LYS A 1 75 ? -9.028 -15.014 12.795 1.00 92.88 75 LYS A N 1
ATOM 596 C CA . LYS A 1 75 ? -8.158 -14.401 11.779 1.00 92.88 75 LYS A CA 1
ATOM 597 C C . LYS A 1 75 ? -8.981 -13.823 10.627 1.00 92.88 75 LYS A C 1
ATOM 599 O O . LYS A 1 75 ? -8.765 -12.669 10.264 1.00 92.88 75 LYS A O 1
ATOM 604 N N . ALA A 1 76 ? -9.939 -14.590 10.105 1.00 93.69 76 ALA A N 1
ATOM 605 C CA . ALA A 1 76 ? -10.794 -14.175 9.000 1.00 93.69 76 ALA A CA 1
ATOM 606 C C . ALA A 1 76 ? -11.662 -12.966 9.357 1.00 93.69 76 ALA A C 1
ATOM 608 O O . ALA A 1 76 ? -11.676 -11.984 8.616 1.00 93.69 76 ALA A O 1
ATOM 609 N N . VAL A 1 77 ? -12.324 -12.991 10.518 1.00 95.19 77 VAL A N 1
ATOM 610 C CA . VAL A 1 77 ? -13.175 -11.879 10.962 1.00 95.19 77 VAL A CA 1
ATOM 611 C C . VAL A 1 77 ? -12.346 -10.618 11.203 1.00 95.19 77 VAL A C 1
ATOM 613 O O . VAL A 1 77 ? -12.728 -9.545 10.734 1.00 95.19 77 VAL A O 1
ATOM 616 N N . ILE A 1 78 ? -11.185 -10.724 11.857 1.00 94.94 78 ILE A N 1
ATOM 617 C CA . ILE A 1 78 ? -10.305 -9.570 12.082 1.00 94.94 78 ILE A CA 1
ATOM 618 C C . ILE A 1 78 ? -9.831 -8.991 10.748 1.00 94.94 78 ILE A C 1
ATOM 620 O O . ILE A 1 78 ? -9.900 -7.777 10.550 1.00 94.94 78 ILE A O 1
ATOM 624 N N . LEU A 1 79 ? -9.369 -9.841 9.828 1.00 94.56 79 LEU A N 1
ATOM 625 C CA . LEU A 1 79 ? -8.858 -9.399 8.533 1.00 94.56 79 LEU A CA 1
ATOM 626 C C . LEU A 1 79 ? -9.954 -8.724 7.694 1.00 94.56 79 LEU A C 1
ATOM 628 O O . LEU A 1 79 ? -9.693 -7.707 7.058 1.00 94.56 79 LEU A O 1
ATOM 632 N N . TRP A 1 80 ? -11.178 -9.255 7.738 1.00 94.69 80 TRP A N 1
ATOM 633 C CA . TRP A 1 80 ? -12.356 -8.704 7.066 1.00 94.69 80 TRP A CA 1
ATOM 634 C C . TRP A 1 80 ? -12.819 -7.364 7.652 1.00 94.69 80 TRP A C 1
ATOM 636 O O . TRP A 1 80 ? -13.225 -6.461 6.922 1.00 94.69 80 TRP A O 1
ATOM 646 N N . THR A 1 81 ? -12.761 -7.222 8.977 1.00 95.12 81 THR A N 1
ATOM 647 C CA . THR A 1 81 ? -13.287 -6.043 9.691 1.00 95.12 81 THR A CA 1
ATOM 648 C C . THR A 1 81 ? -12.350 -4.842 9.615 1.00 95.12 81 THR A C 1
ATOM 650 O O . THR A 1 81 ? -12.781 -3.700 9.777 1.00 95.12 81 THR A O 1
ATOM 653 N N . LYS A 1 82 ? -11.062 -5.083 9.365 1.00 94.19 82 LYS A N 1
ATOM 654 C CA . LYS A 1 82 ? -10.084 -4.016 9.159 1.00 94.19 82 LYS A CA 1
ATOM 655 C C . LYS A 1 82 ? -10.399 -3.195 7.912 1.00 94.19 82 LYS A C 1
ATOM 657 O O . LYS A 1 82 ? -10.930 -3.700 6.927 1.00 94.19 82 LYS A O 1
ATOM 662 N N . ASP A 1 83 ? -10.025 -1.920 7.977 1.00 93.38 83 ASP A N 1
ATOM 663 C CA . ASP A 1 83 ? -9.977 -1.062 6.794 1.00 93.38 83 ASP A CA 1
ATOM 664 C C . ASP A 1 83 ? -9.003 -1.690 5.772 1.00 93.38 83 ASP A C 1
ATOM 666 O O . ASP A 1 83 ? -7.933 -2.143 6.191 1.00 93.38 83 ASP A O 1
ATOM 670 N N . PRO A 1 84 ? -9.338 -1.783 4.474 1.00 94.31 84 PRO A N 1
ATOM 671 C CA . PRO A 1 84 ? -8.505 -2.444 3.473 1.00 94.31 84 PRO A CA 1
ATOM 672 C C . PRO A 1 84 ? -7.063 -1.932 3.421 1.00 94.31 84 PRO A C 1
ATOM 674 O O . PRO A 1 84 ? -6.143 -2.734 3.262 1.00 94.31 84 PRO A O 1
ATOM 677 N N . ALA A 1 85 ? -6.841 -0.626 3.603 1.00 95.44 85 ALA A N 1
ATOM 678 C CA . ALA A 1 85 ? -5.492 -0.071 3.612 1.00 95.44 85 ALA A CA 1
ATOM 679 C C . ALA A 1 85 ? -4.728 -0.468 4.886 1.00 95.44 85 ALA A C 1
ATOM 681 O O . ALA A 1 85 ? -3.564 -0.868 4.819 1.00 95.44 85 ALA A O 1
ATOM 682 N N . GLU A 1 86 ? -5.397 -0.423 6.046 1.00 95.31 86 GLU A N 1
ATOM 683 C CA . GLU A 1 86 ? -4.852 -0.907 7.327 1.00 95.31 86 GLU A CA 1
ATOM 684 C C . GLU A 1 86 ? -4.521 -2.409 7.265 1.00 95.31 86 GLU A C 1
ATOM 686 O O . GLU A 1 86 ? -3.480 -2.855 7.752 1.00 95.31 86 GLU A O 1
ATOM 691 N N . ARG A 1 87 ? -5.414 -3.200 6.664 1.00 95.25 87 ARG A N 1
ATOM 692 C CA . ARG A 1 87 ? -5.289 -4.648 6.486 1.00 95.25 87 ARG A CA 1
ATOM 693 C C . ARG A 1 87 ? -4.038 -4.986 5.686 1.00 95.25 87 ARG A C 1
ATOM 695 O O . ARG A 1 87 ? -3.211 -5.763 6.161 1.00 95.25 87 ARG A O 1
ATOM 702 N N . ASP A 1 88 ? -3.894 -4.393 4.507 1.00 96.50 88 ASP A N 1
ATOM 703 C CA . ASP A 1 88 ? -2.797 -4.714 3.596 1.00 96.50 88 ASP A CA 1
ATOM 704 C C . ASP A 1 88 ? -1.456 -4.200 4.144 1.00 96.50 88 ASP A C 1
ATOM 706 O O . ASP A 1 88 ? -0.450 -4.902 4.051 1.00 96.50 88 ASP A O 1
ATOM 710 N N . ALA A 1 89 ? -1.443 -3.054 4.838 1.00 97.19 89 ALA A N 1
ATOM 711 C CA . ALA A 1 89 ? -0.257 -2.574 5.550 1.00 97.19 89 ALA A CA 1
ATOM 712 C C . ALA A 1 89 ? 0.205 -3.564 6.634 1.00 97.19 89 ALA A C 1
ATOM 714 O O . ALA A 1 89 ? 1.393 -3.878 6.740 1.00 97.19 89 ALA A O 1
ATOM 715 N N . ARG A 1 90 ? -0.733 -4.118 7.413 1.00 95.88 90 ARG A N 1
ATOM 716 C CA . ARG A 1 90 ? -0.424 -5.137 8.428 1.00 95.88 90 ARG A CA 1
ATOM 717 C C . ARG A 1 90 ? 0.028 -6.460 7.816 1.00 95.88 90 ARG A C 1
ATOM 719 O O . ARG A 1 90 ? 0.913 -7.103 8.381 1.00 95.88 90 ARG A O 1
ATOM 726 N N . LEU A 1 91 ? -0.553 -6.868 6.684 1.00 95.56 91 LEU A N 1
ATOM 727 C CA . LEU A 1 91 ? -0.112 -8.052 5.940 1.00 95.56 91 LEU A CA 1
ATOM 728 C C . LEU A 1 91 ? 1.324 -7.878 5.436 1.00 95.56 91 LEU A C 1
ATOM 730 O O . LEU A 1 91 ? 2.150 -8.760 5.666 1.00 95.56 91 LEU A O 1
ATOM 734 N N . ALA A 1 92 ? 1.641 -6.728 4.836 1.00 96.56 92 ALA A N 1
ATOM 735 C CA . ALA A 1 92 ? 2.996 -6.406 4.402 1.00 96.56 92 ALA A CA 1
ATOM 736 C C . ALA A 1 92 ? 3.987 -6.448 5.576 1.00 96.56 92 ALA A C 1
ATOM 738 O O . ALA A 1 92 ? 5.005 -7.133 5.510 1.00 96.56 92 ALA A O 1
ATOM 739 N N . ASN A 1 93 ? 3.645 -5.822 6.703 1.00 96.06 93 ASN A N 1
ATOM 740 C CA . ASN A 1 93 ? 4.498 -5.822 7.889 1.00 96.06 93 ASN A CA 1
ATOM 741 C C . ASN A 1 93 ? 4.676 -7.224 8.506 1.00 96.06 93 ASN A C 1
ATOM 743 O O . ASN A 1 93 ? 5.760 -7.547 8.993 1.00 96.06 93 ASN A O 1
ATOM 747 N N . LYS A 1 94 ? 3.636 -8.078 8.479 1.00 94.19 94 LYS A N 1
ATOM 748 C CA . LYS A 1 94 ? 3.729 -9.487 8.915 1.00 94.19 94 LYS A CA 1
ATOM 749 C C . LYS A 1 94 ? 4.752 -10.248 8.070 1.00 94.19 94 LYS A C 1
ATOM 751 O O . LYS A 1 94 ? 5.516 -11.028 8.626 1.00 94.19 94 LYS A O 1
ATOM 756 N N . VAL A 1 95 ? 4.784 -10.010 6.757 1.00 94.94 95 VAL A N 1
ATOM 757 C CA . VAL A 1 95 ? 5.757 -10.630 5.840 1.00 94.94 95 VAL A CA 1
ATOM 758 C C . VAL A 1 95 ? 7.181 -10.140 6.120 1.00 94.94 95 VAL A C 1
ATOM 760 O O . VAL A 1 95 ? 8.103 -10.951 6.195 1.00 94.94 95 VAL A O 1
ATOM 763 N N . LEU A 1 96 ? 7.367 -8.832 6.307 1.00 94.75 96 LEU A N 1
ATOM 764 C CA . LEU A 1 96 ? 8.692 -8.219 6.480 1.00 94.75 96 LEU A CA 1
ATOM 765 C C . LEU A 1 96 ? 9.326 -8.540 7.845 1.00 94.75 96 LEU A C 1
ATOM 767 O O . LEU A 1 96 ? 10.537 -8.762 7.926 1.00 94.75 96 LEU A O 1
ATOM 771 N N . ASN A 1 97 ? 8.515 -8.659 8.898 1.00 91.94 97 ASN A N 1
ATOM 772 C CA . ASN A 1 97 ? 8.981 -9.025 10.242 1.00 91.94 97 ASN A CA 1
ATOM 773 C C . ASN A 1 97 ? 9.051 -10.532 10.498 1.00 91.94 97 ASN A C 1
ATOM 775 O O . ASN A 1 97 ? 9.443 -10.959 11.587 1.00 91.94 97 ASN A O 1
ATOM 779 N N . ASP A 1 98 ? 8.673 -11.360 9.525 1.00 91.38 98 ASP A N 1
ATOM 780 C CA . ASP A 1 98 ? 8.816 -12.798 9.677 1.00 91.38 98 ASP A CA 1
ATOM 781 C C . ASP A 1 98 ? 10.302 -13.182 9.777 1.00 91.38 98 ASP A C 1
ATOM 783 O O . ASP A 1 98 ? 11.164 -12.664 9.054 1.00 91.38 98 ASP A O 1
ATOM 787 N N . LYS A 1 99 ? 10.597 -14.137 10.666 1.00 85.12 99 LYS A N 1
ATOM 788 C CA . LYS A 1 99 ? 11.946 -14.682 10.862 1.00 85.12 99 LYS A CA 1
ATOM 789 C C . LYS A 1 99 ? 12.483 -15.314 9.580 1.00 85.12 99 LYS A C 1
ATOM 791 O O . LYS A 1 99 ? 13.688 -15.282 9.349 1.00 85.12 99 LYS A O 1
ATOM 796 N N . LYS A 1 100 ? 11.602 -15.911 8.766 1.00 86.81 100 LYS A N 1
ATOM 797 C CA . LYS A 1 100 ? 11.953 -16.511 7.472 1.00 86.81 100 LYS A CA 1
ATOM 798 C C . LYS A 1 100 ? 11.119 -15.895 6.356 1.00 86.81 100 LYS A C 1
ATOM 800 O O . LYS A 1 100 ? 9.913 -16.139 6.256 1.00 86.81 100 LYS A O 1
ATOM 805 N N . LYS A 1 101 ? 11.805 -15.161 5.483 1.00 85.69 101 LYS A N 1
ATOM 806 C CA . LYS A 1 101 ? 11.252 -14.540 4.278 1.00 85.69 101 LYS A CA 1
ATOM 807 C C . LYS A 1 101 ? 11.324 -15.526 3.120 1.00 85.69 101 LYS A C 1
ATOM 809 O O . LYS A 1 101 ? 12.268 -15.524 2.343 1.00 85.69 101 LYS A O 1
ATOM 814 N N . THR A 1 102 ? 10.351 -16.425 3.057 1.00 90.94 102 THR A N 1
ATOM 815 C CA . THR A 1 102 ? 10.203 -17.346 1.926 1.00 90.94 102 THR A CA 1
ATOM 816 C C . THR A 1 102 ? 9.605 -16.612 0.728 1.00 90.94 102 THR A C 1
ATOM 818 O O . THR A 1 102 ? 8.788 -15.705 0.905 1.00 90.94 102 THR A O 1
ATOM 821 N N . ILE A 1 103 ? 9.935 -17.045 -0.490 1.00 92.19 103 ILE A N 1
ATOM 822 C CA . ILE A 1 103 ? 9.396 -16.442 -1.720 1.00 92.19 103 ILE A CA 1
ATOM 823 C C . ILE A 1 103 ? 7.870 -16.453 -1.751 1.00 92.19 103 ILE A C 1
ATOM 825 O O . ILE A 1 103 ? 7.266 -15.442 -2.096 1.00 92.19 103 ILE A O 1
ATOM 829 N N . GLU A 1 104 ? 7.234 -17.523 -1.270 1.00 89.25 104 GLU A N 1
ATOM 830 C CA . GLU A 1 104 ? 5.768 -17.584 -1.169 1.00 89.25 104 GLU A CA 1
ATOM 831 C C . GLU A 1 104 ? 5.163 -16.462 -0.312 1.00 89.25 104 GLU A C 1
ATOM 833 O O . GLU A 1 104 ? 4.078 -15.972 -0.610 1.00 89.25 104 GLU A O 1
ATOM 838 N N . LYS A 1 105 ? 5.879 -15.986 0.715 1.00 91.75 105 LYS A N 1
ATOM 839 C CA . LYS A 1 105 ? 5.425 -14.850 1.529 1.00 91.75 105 LYS A CA 1
ATOM 840 C C . LYS A 1 105 ? 5.699 -13.522 0.833 1.00 91.75 105 LYS A C 1
ATOM 842 O O . LYS A 1 105 ? 4.859 -12.631 0.888 1.00 91.75 105 LYS A O 1
ATOM 847 N N . LEU A 1 106 ? 6.835 -13.386 0.143 1.00 95.06 106 LEU A N 1
ATOM 848 C CA . LEU A 1 106 ? 7.158 -12.178 -0.628 1.00 95.06 106 LEU A CA 1
ATOM 849 C C . LEU A 1 106 ? 6.180 -11.949 -1.790 1.00 95.06 106 LEU A C 1
ATOM 851 O O . LEU A 1 106 ? 5.883 -10.799 -2.111 1.00 95.06 106 LEU A O 1
ATOM 855 N N . LYS A 1 107 ? 5.596 -13.015 -2.356 1.00 95.06 107 LYS A N 1
ATOM 856 C CA . LYS A 1 107 ? 4.509 -12.912 -3.345 1.00 95.06 107 LYS A CA 1
ATOM 857 C C . LYS A 1 107 ? 3.302 -12.119 -2.822 1.00 95.06 107 LYS A C 1
ATOM 859 O O . LYS A 1 107 ? 2.632 -11.475 -3.619 1.00 95.06 107 LYS A O 1
ATOM 864 N N . ILE A 1 108 ? 3.065 -12.061 -1.508 1.00 94.94 108 ILE A N 1
ATOM 865 C CA . ILE A 1 108 ? 1.991 -11.241 -0.916 1.00 94.94 108 ILE A CA 1
ATOM 866 C C . ILE A 1 108 ? 2.246 -9.740 -1.141 1.00 94.94 108 ILE A C 1
ATOM 868 O O . ILE A 1 108 ? 1.312 -8.981 -1.389 1.00 94.94 108 ILE A O 1
ATOM 872 N N . LEU A 1 109 ? 3.505 -9.290 -1.120 1.00 96.50 109 LEU A N 1
ATOM 873 C CA . LEU A 1 109 ? 3.845 -7.894 -1.426 1.00 96.50 109 LEU A CA 1
ATOM 874 C C . LEU A 1 109 ? 3.574 -7.567 -2.902 1.00 96.50 109 LEU A C 1
ATOM 876 O O . LEU A 1 109 ? 3.108 -6.470 -3.221 1.00 96.50 109 LEU A O 1
ATOM 880 N N . VAL A 1 110 ? 3.802 -8.538 -3.794 1.00 96.19 110 VAL A N 1
ATOM 881 C CA . VAL A 1 110 ? 3.430 -8.442 -5.214 1.00 96.19 110 VAL A CA 1
ATOM 882 C C . VAL A 1 110 ? 1.912 -8.369 -5.374 1.00 96.19 110 VAL A C 1
ATOM 884 O O . VAL A 1 110 ? 1.434 -7.514 -6.115 1.00 96.19 110 VAL A O 1
ATOM 887 N N . GLU A 1 111 ? 1.154 -9.205 -4.655 1.00 94.94 111 GLU A N 1
ATOM 888 C CA . GLU A 1 111 ? -0.317 -9.174 -4.642 1.00 94.94 111 GLU A CA 1
ATOM 889 C C . GLU A 1 111 ? -0.833 -7.783 -4.256 1.00 94.94 111 GLU A C 1
ATOM 891 O O . GLU A 1 111 ? -1.600 -7.184 -5.012 1.00 94.94 111 GLU A O 1
ATOM 896 N N . ILE A 1 112 ? -0.356 -7.234 -3.134 1.00 95.06 112 ILE A N 1
ATOM 897 C CA . ILE A 1 112 ? -0.755 -5.905 -2.646 1.00 95.06 112 ILE A CA 1
ATOM 898 C C . ILE A 1 112 ? -0.411 -4.811 -3.666 1.00 95.06 112 ILE A C 1
ATOM 900 O O . ILE A 1 112 ? -1.220 -3.911 -3.887 1.00 95.06 112 ILE A O 1
ATOM 904 N N . SER A 1 113 ? 0.756 -4.890 -4.311 1.00 94.31 113 SER A N 1
ATOM 905 C CA . SER A 1 113 ? 1.243 -3.827 -5.202 1.00 94.31 113 SER A CA 1
ATOM 906 C C . SER A 1 113 ? 0.643 -3.880 -6.613 1.00 94.31 113 SER A C 1
ATOM 908 O O . SER A 1 113 ? 0.423 -2.836 -7.219 1.00 94.31 113 SER A O 1
ATOM 910 N N . CYS A 1 114 ? 0.386 -5.077 -7.154 1.00 92.75 114 CYS A N 1
ATOM 911 C CA . CYS A 1 114 ? -0.015 -5.256 -8.558 1.00 92.75 114 CYS A CA 1
ATOM 912 C C . CYS A 1 114 ? -1.521 -5.458 -8.750 1.00 92.75 114 CYS A C 1
ATOM 914 O O . CYS A 1 114 ? -2.028 -5.187 -9.833 1.00 92.75 114 CYS A O 1
ATOM 916 N N . THR A 1 115 ? -2.239 -5.948 -7.733 1.00 90.88 115 THR A N 1
ATOM 917 C CA . THR A 1 115 ? -3.676 -6.282 -7.857 1.00 90.88 115 THR A CA 1
ATOM 918 C C . THR A 1 115 ? -4.608 -5.222 -7.266 1.00 90.88 115 THR A C 1
ATOM 920 O O . THR A 1 115 ? -5.833 -5.379 -7.310 1.00 90.88 115 THR A O 1
ATOM 923 N N . SER A 1 116 ? -4.022 -4.145 -6.738 1.00 89.12 116 SER A N 1
ATOM 924 C CA . SER A 1 116 ? -4.695 -3.004 -6.121 1.00 89.12 116 SER A CA 1
ATOM 925 C C . SER A 1 116 ? -4.732 -1.795 -7.051 1.00 89.12 116 SER A C 1
ATOM 927 O O . SER A 1 116 ? -3.867 -1.634 -7.910 1.00 89.12 116 SER A O 1
ATOM 929 N N . SER A 1 117 ? -5.686 -0.886 -6.833 1.00 90.81 117 SER A N 1
ATOM 930 C CA . SER A 1 117 ? -5.669 0.406 -7.524 1.00 90.81 117 SER A CA 1
ATOM 931 C C . SER A 1 117 ? -4.504 1.285 -7.031 1.00 90.81 117 SER A C 1
ATOM 933 O O . SER A 1 117 ? -4.097 1.176 -5.867 1.00 90.81 117 SER A O 1
ATOM 935 N N . PRO A 1 118 ? -3.988 2.216 -7.856 1.00 92.38 118 PRO A N 1
ATOM 936 C CA . PRO A 1 118 ? -2.912 3.123 -7.442 1.00 92.38 118 PRO A CA 1
ATOM 937 C C . PRO A 1 118 ? -3.269 3.956 -6.202 1.00 92.38 118 PRO A C 1
ATOM 939 O O . PRO A 1 118 ? -2.431 4.186 -5.330 1.00 92.38 118 PRO A O 1
ATOM 942 N N . ASN A 1 119 ? -4.535 4.366 -6.081 1.00 93.44 119 ASN A N 1
ATOM 943 C CA . ASN A 1 119 ? -5.034 5.092 -4.912 1.00 93.44 119 ASN A CA 1
ATOM 944 C C . ASN A 1 119 ? -5.028 4.226 -3.647 1.00 93.44 119 ASN A C 1
ATOM 946 O O . ASN A 1 119 ? -4.653 4.712 -2.578 1.00 93.44 119 ASN A O 1
ATOM 950 N N . HIS A 1 120 ? -5.400 2.949 -3.773 1.00 94.38 120 HIS A N 1
ATOM 951 C CA . HIS A 1 120 ? -5.343 1.996 -2.668 1.00 94.38 120 HIS A CA 1
ATOM 952 C C . HIS A 1 120 ? -3.904 1.765 -2.207 1.00 94.38 120 HIS A C 1
ATOM 954 O O . HIS A 1 120 ? -3.632 1.879 -1.019 1.00 94.38 120 HIS A O 1
ATOM 960 N N . LEU A 1 121 ? -2.951 1.555 -3.123 1.00 95.31 121 LEU A N 1
ATOM 961 C CA . LEU A 1 121 ? -1.541 1.356 -2.759 1.00 95.31 121 LEU A CA 1
ATOM 962 C C . LEU A 1 121 ? -0.957 2.563 -2.002 1.00 95.31 121 LEU A C 1
ATOM 964 O O . LEU A 1 121 ? -0.233 2.403 -1.019 1.00 95.31 121 LEU A O 1
ATOM 968 N N . ILE A 1 122 ? -1.325 3.788 -2.389 1.00 95.50 122 ILE A N 1
ATOM 969 C CA . ILE A 1 122 ? -0.960 4.996 -1.631 1.00 95.50 122 ILE A CA 1
ATOM 970 C C . ILE A 1 122 ? -1.618 5.018 -0.248 1.00 95.50 122 ILE A C 1
ATOM 972 O O . ILE A 1 122 ? -0.976 5.426 0.723 1.00 95.50 122 ILE A O 1
ATOM 976 N N . ALA A 1 123 ? -2.879 4.599 -0.133 1.00 96.25 123 ALA A N 1
ATOM 977 C CA . ALA A 1 123 ? -3.545 4.477 1.160 1.00 96.25 123 ALA A CA 1
ATOM 978 C C . ALA A 1 123 ? -2.845 3.440 2.054 1.00 96.25 123 ALA A C 1
ATOM 980 O O . ALA A 1 123 ? -2.608 3.727 3.226 1.00 96.25 123 ALA A O 1
ATOM 981 N N . VAL A 1 124 ? -2.424 2.300 1.495 1.00 97.44 124 VAL A N 1
ATOM 982 C CA . VAL A 1 124 ? -1.637 1.268 2.190 1.00 97.44 124 VAL A CA 1
ATOM 983 C C . VAL A 1 124 ? -0.325 1.843 2.709 1.00 97.44 124 VAL A C 1
ATOM 985 O O . VAL A 1 124 ? -0.028 1.694 3.889 1.00 97.44 124 VAL A O 1
ATOM 988 N N . ARG A 1 125 ? 0.433 2.566 1.877 1.00 96.69 125 ARG A N 1
ATOM 989 C CA . ARG A 1 125 ? 1.695 3.208 2.293 1.00 96.69 125 ARG A CA 1
ATOM 990 C C . ARG A 1 125 ? 1.477 4.209 3.428 1.00 96.69 125 ARG A C 1
ATOM 992 O O . ARG A 1 125 ? 2.214 4.202 4.408 1.00 96.69 125 ARG A O 1
ATOM 999 N N . LYS A 1 126 ? 0.427 5.032 3.343 1.00 96.75 126 LYS A N 1
ATOM 1000 C CA . LYS A 1 126 ? 0.055 5.974 4.415 1.00 96.75 126 LYS A CA 1
ATOM 1001 C C . LYS A 1 126 ? -0.323 5.253 5.710 1.00 96.75 126 LYS A C 1
ATOM 1003 O O . LYS A 1 126 ? 0.101 5.677 6.785 1.00 96.75 126 LYS A O 1
ATOM 1008 N N . ALA A 1 127 ? -1.112 4.183 5.611 1.00 97.12 127 ALA A N 1
ATOM 1009 C CA . ALA A 1 127 ? -1.495 3.362 6.753 1.00 97.12 127 ALA A CA 1
ATOM 1010 C C . ALA A 1 127 ? -0.269 2.681 7.378 1.00 97.12 127 ALA A C 1
ATOM 1012 O O . ALA A 1 127 ? -0.136 2.685 8.596 1.00 97.12 127 ALA A O 1
ATOM 1013 N N . TYR A 1 128 ? 0.656 2.182 6.556 1.00 97.94 128 TYR A N 1
ATOM 1014 C CA . TYR A 1 128 ? 1.910 1.574 6.995 1.00 97.94 128 TYR A CA 1
ATOM 1015 C C . TYR A 1 128 ? 2.759 2.565 7.800 1.00 97.94 128 TYR A C 1
ATOM 1017 O O . TYR A 1 128 ? 3.075 2.284 8.954 1.00 97.94 128 TYR A O 1
ATOM 1025 N N . CYS A 1 129 ? 3.008 3.767 7.261 1.00 96.25 129 CYS A N 1
ATOM 1026 C CA . CYS A 1 129 ? 3.737 4.817 7.982 1.00 96.25 129 CYS A CA 1
ATOM 1027 C C . CYS A 1 129 ? 3.061 5.205 9.301 1.00 96.25 129 CYS A C 1
ATOM 1029 O O . CYS A 1 129 ? 3.742 5.462 10.286 1.00 96.25 129 CYS A O 1
ATOM 1031 N N . SER A 1 130 ? 1.726 5.237 9.331 1.00 96.44 130 SER A N 1
ATOM 1032 C CA . SER A 1 130 ? 0.969 5.586 10.542 1.00 96.44 130 SER A CA 1
ATOM 1033 C C . SER A 1 130 ? 0.991 4.483 11.607 1.00 96.44 130 SER A C 1
ATOM 1035 O O . SER A 1 130 ? 0.758 4.768 12.777 1.00 96.44 130 SER A O 1
ATOM 1037 N N . LEU A 1 131 ? 1.197 3.223 11.209 1.00 95.56 131 LEU A N 1
ATOM 1038 C CA . LEU A 1 131 ? 1.173 2.061 12.101 1.00 95.56 131 LEU A CA 1
ATOM 1039 C C . LEU A 1 131 ? 2.557 1.681 12.637 1.00 95.56 131 LEU A C 1
ATOM 1041 O O . LEU A 1 131 ? 2.627 1.108 13.724 1.00 95.56 131 LEU A O 1
ATOM 1045 N N . TYR A 1 132 ? 3.618 1.939 11.868 1.00 95.31 132 TYR A N 1
ATOM 1046 C CA . TYR A 1 132 ? 4.955 1.390 12.124 1.00 95.31 132 TYR A CA 1
ATOM 1047 C C . TYR A 1 132 ? 6.069 2.436 12.211 1.00 95.31 132 TYR A C 1
ATOM 1049 O O . TYR A 1 132 ? 7.212 2.067 12.460 1.00 95.31 132 TYR A O 1
ATOM 1057 N N . ASP A 1 133 ? 5.757 3.722 12.017 1.00 93.31 133 ASP A N 1
ATOM 1058 C CA . ASP A 1 133 ? 6.729 4.827 12.019 1.00 93.31 133 ASP A CA 1
ATOM 1059 C C . ASP A 1 133 ? 7.892 4.654 11.010 1.00 93.31 133 ASP A C 1
ATOM 1061 O O . ASP A 1 133 ? 8.915 5.337 11.088 1.00 93.31 133 ASP A O 1
ATOM 1065 N N . SER A 1 134 ? 7.724 3.772 10.021 1.00 93.50 134 SER A N 1
ATOM 1066 C CA . SER A 1 134 ? 8.650 3.486 8.922 1.00 93.50 134 SER A CA 1
ATOM 1067 C C . SER A 1 134 ? 7.908 3.489 7.582 1.00 93.50 134 SER A C 1
ATOM 1069 O O . SER A 1 134 ? 6.681 3.379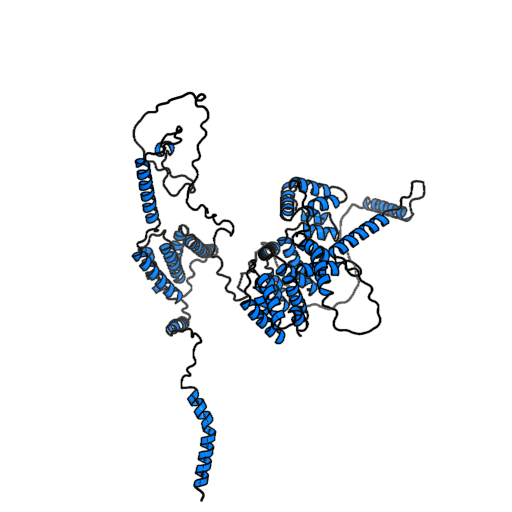 7.526 1.00 93.50 134 SER A O 1
ATOM 1071 N N . SER A 1 135 ? 8.642 3.638 6.477 1.00 96.06 135 SER A N 1
ATOM 1072 C CA . SER A 1 135 ? 8.055 3.482 5.140 1.00 96.06 135 SER A CA 1
ATOM 1073 C C . SER A 1 135 ? 8.097 2.019 4.701 1.00 96.06 135 SER A C 1
ATOM 1075 O O . SER A 1 135 ? 9.069 1.312 4.973 1.00 96.06 135 SER A O 1
ATOM 1077 N N . LEU A 1 136 ? 7.058 1.570 3.989 1.00 96.50 136 LEU A N 1
ATOM 1078 C CA . LEU A 1 136 ? 6.975 0.204 3.460 1.00 96.50 136 LEU A CA 1
ATOM 1079 C C . LEU A 1 136 ? 8.218 -0.138 2.623 1.00 96.50 136 LEU A C 1
ATOM 1081 O O . LEU A 1 136 ? 8.745 -1.242 2.675 1.00 96.50 136 LEU A O 1
ATOM 1085 N N . GLU A 1 137 ? 8.702 0.829 1.859 1.00 95.50 137 GLU A N 1
ATOM 1086 C CA . GLU A 1 137 ? 9.789 0.674 0.903 1.00 95.50 137 GLU A CA 1
ATOM 1087 C C . GLU A 1 137 ? 11.148 0.590 1.596 1.00 95.50 137 GLU A C 1
ATOM 1089 O O . GLU A 1 137 ? 11.992 -0.208 1.191 1.00 95.50 137 GLU A O 1
ATOM 1094 N N . GLN A 1 138 ? 11.339 1.347 2.679 1.00 95.31 138 GLN A N 1
ATOM 1095 C CA . GLN A 1 138 ? 12.518 1.233 3.537 1.00 95.31 138 GLN A CA 1
ATOM 1096 C C . GLN A 1 138 ? 12.572 -0.128 4.237 1.00 95.31 138 GLN A C 1
ATOM 1098 O O . GLN A 1 138 ? 13.638 -0.745 4.315 1.00 95.31 138 GLN A O 1
ATOM 1103 N N . ASP A 1 139 ? 11.432 -0.625 4.714 1.00 96.19 139 ASP A N 1
ATOM 1104 C CA . ASP A 1 139 ? 11.374 -1.931 5.370 1.00 96.19 139 ASP A CA 1
ATOM 1105 C C . ASP A 1 139 ? 11.589 -3.071 4.367 1.00 96.19 139 ASP A C 1
ATOM 1107 O O . ASP A 1 139 ? 12.279 -4.043 4.675 1.00 96.19 139 ASP A O 1
ATOM 1111 N N . ILE A 1 140 ? 11.090 -2.949 3.131 1.00 96.50 140 ILE A N 1
ATOM 1112 C CA . ILE A 1 140 ? 11.431 -3.884 2.047 1.00 96.50 140 ILE A CA 1
ATOM 1113 C C . ILE A 1 140 ? 12.939 -3.840 1.766 1.00 96.50 140 ILE A C 1
ATOM 1115 O O . ILE A 1 140 ? 13.581 -4.889 1.763 1.00 96.50 140 ILE A O 1
ATOM 1119 N N . ALA A 1 141 ? 13.511 -2.648 1.569 1.00 95.19 141 ALA A N 1
ATOM 1120 C CA . ALA A 1 141 ? 14.921 -2.477 1.215 1.00 95.19 141 ALA A CA 1
ATOM 1121 C C . ALA A 1 141 ? 15.886 -2.990 2.295 1.00 95.19 141 ALA A C 1
ATOM 1123 O O . ALA A 1 141 ? 16.950 -3.508 1.973 1.00 95.19 141 ALA A O 1
ATOM 1124 N N . SER A 1 142 ? 15.523 -2.848 3.572 1.00 94.38 142 SER A N 1
ATOM 1125 C CA . SER A 1 142 ? 16.359 -3.284 4.696 1.00 94.38 142 SER A CA 1
ATOM 1126 C C . SER A 1 142 ? 16.206 -4.766 5.036 1.00 94.38 142 SER A C 1
ATOM 1128 O O . SER A 1 142 ? 17.131 -5.367 5.582 1.00 94.38 142 SER A O 1
ATOM 1130 N N . SER A 1 143 ? 15.047 -5.363 4.744 1.00 93.12 143 SER A N 1
ATOM 1131 C CA . SER A 1 143 ? 14.714 -6.702 5.233 1.00 93.12 143 SER A CA 1
ATOM 1132 C C . SER A 1 143 ? 14.765 -7.797 4.163 1.00 93.12 143 SER A C 1
ATOM 1134 O O . SER A 1 143 ? 14.899 -8.970 4.521 1.00 93.12 143 SER A O 1
ATOM 1136 N N . VAL A 1 144 ? 14.666 -7.452 2.875 1.00 94.69 144 VAL A N 1
ATOM 1137 C CA . VAL A 1 144 ? 14.692 -8.395 1.745 1.00 94.69 144 VAL A CA 1
ATOM 1138 C C . VAL A 1 144 ? 16.070 -8.354 1.060 1.00 94.69 144 VAL A C 1
ATOM 1140 O O . VAL A 1 144 ? 16.622 -7.270 0.885 1.00 94.69 144 VAL A O 1
ATOM 1143 N N . PRO A 1 145 ? 16.655 -9.497 0.651 1.00 92.56 145 PRO A N 1
ATOM 1144 C CA . PRO A 1 145 ? 17.924 -9.504 -0.076 1.00 92.56 145 PRO A CA 1
ATOM 1145 C C . PRO A 1 145 ? 17.797 -8.948 -1.506 1.00 92.56 145 PRO A C 1
ATOM 1147 O O . PRO A 1 145 ? 16.748 -9.028 -2.150 1.00 92.56 145 PRO A O 1
ATOM 1150 N N . PHE A 1 146 ? 18.900 -8.410 -2.026 1.00 90.81 146 PHE A N 1
ATOM 1151 C CA . PHE A 1 146 ? 19.050 -8.064 -3.441 1.00 90.81 146 PHE A CA 1
ATOM 1152 C C . PHE A 1 146 ? 19.212 -9.346 -4.286 1.00 90.81 146 PHE A C 1
ATOM 1154 O O . PHE A 1 146 ? 19.890 -10.257 -3.809 1.00 90.81 146 PHE A O 1
ATOM 1161 N N . PRO A 1 147 ? 18.637 -9.450 -5.507 1.00 92.31 147 PRO A N 1
ATOM 1162 C CA . PRO A 1 147 ? 17.912 -8.426 -6.283 1.00 92.31 147 PRO A CA 1
ATOM 1163 C C . PRO A 1 147 ? 16.403 -8.315 -5.993 1.00 92.31 147 PRO A C 1
ATOM 1165 O O . PRO A 1 147 ? 15.752 -7.390 -6.479 1.00 92.31 147 PRO A O 1
ATOM 1168 N N . LEU A 1 148 ? 15.826 -9.203 -5.176 1.00 94.75 148 LEU A N 1
ATOM 1169 C CA . LEU A 1 148 ? 14.380 -9.244 -4.892 1.00 94.75 148 LEU A CA 1
ATOM 1170 C C . LEU A 1 148 ? 13.850 -7.932 -4.298 1.00 94.75 148 LEU A C 1
ATOM 1172 O O . LEU A 1 148 ? 12.778 -7.457 -4.681 1.00 94.75 148 LEU A O 1
ATOM 1176 N N . ALA A 1 149 ? 14.619 -7.325 -3.389 1.00 95.25 149 ALA A N 1
ATOM 1177 C CA . ALA A 1 149 ? 14.286 -6.035 -2.794 1.00 95.25 149 ALA A CA 1
ATOM 1178 C C . ALA A 1 149 ? 14.129 -4.934 -3.848 1.00 95.25 149 ALA A C 1
ATOM 1180 O O . ALA A 1 149 ? 13.214 -4.124 -3.742 1.00 95.25 149 ALA A O 1
ATOM 1181 N N . LYS A 1 150 ? 14.972 -4.941 -4.892 1.00 94.88 150 LYS A N 1
ATOM 1182 C CA . LYS A 1 150 ? 14.929 -3.956 -5.980 1.00 94.88 150 LYS A CA 1
ATOM 1183 C C . LYS A 1 150 ? 13.569 -4.002 -6.677 1.00 94.88 150 LYS A C 1
ATOM 1185 O O . LYS A 1 150 ? 12.880 -2.989 -6.722 1.00 94.88 150 LYS A O 1
ATOM 1190 N N . LEU A 1 151 ? 13.135 -5.193 -7.104 1.00 95.94 151 LEU A N 1
ATOM 1191 C CA . LEU A 1 151 ? 11.827 -5.405 -7.735 1.00 95.94 151 LEU A CA 1
ATOM 1192 C C . LEU A 1 151 ? 10.668 -5.000 -6.811 1.00 95.94 151 LEU A C 1
ATOM 1194 O O . LEU A 1 151 ? 9.774 -4.262 -7.222 1.00 95.94 151 LEU A O 1
ATOM 1198 N N . LEU A 1 152 ? 10.677 -5.455 -5.556 1.00 96.88 152 LEU A N 1
ATOM 1199 C CA . LEU A 1 152 ? 9.590 -5.178 -4.613 1.00 96.88 152 LEU A CA 1
ATOM 1200 C C . LEU A 1 152 ? 9.476 -3.692 -4.262 1.00 96.88 152 LEU A C 1
ATOM 1202 O O . LEU A 1 152 ? 8.361 -3.179 -4.181 1.00 96.88 152 LEU A O 1
ATOM 1206 N N . VAL A 1 153 ? 10.599 -2.986 -4.102 1.00 96.50 153 VAL A N 1
ATOM 1207 C CA . VAL A 1 153 ? 10.606 -1.531 -3.897 1.00 96.50 153 VAL A CA 1
ATOM 1208 C C . VAL A 1 153 ? 10.045 -0.820 -5.127 1.00 96.50 153 VAL A C 1
ATOM 1210 O O . VAL A 1 153 ? 9.199 0.063 -4.977 1.00 96.50 153 VAL A O 1
ATOM 1213 N N . THR A 1 154 ? 10.432 -1.218 -6.343 1.00 95.44 154 THR A N 1
ATOM 1214 C CA . THR A 1 154 ? 9.871 -0.645 -7.579 1.00 95.44 154 THR A CA 1
ATOM 1215 C C . THR A 1 154 ? 8.346 -0.808 -7.632 1.00 95.44 154 THR A C 1
ATOM 1217 O O . THR A 1 154 ? 7.628 0.136 -7.959 1.00 95.44 154 THR A O 1
ATOM 1220 N N . LEU A 1 155 ? 7.822 -1.977 -7.259 1.00 95.69 155 LEU A N 1
ATOM 1221 C CA . LEU A 1 155 ? 6.377 -2.220 -7.243 1.00 95.69 155 LEU A CA 1
ATOM 1222 C C . LEU A 1 155 ? 5.665 -1.428 -6.139 1.00 95.69 155 LEU A C 1
ATOM 1224 O O . LEU A 1 155 ? 4.650 -0.784 -6.410 1.00 95.69 155 LEU A O 1
ATOM 1228 N N . ALA A 1 156 ? 6.207 -1.431 -4.919 1.00 95.31 156 ALA A N 1
ATOM 1229 C CA . ALA A 1 156 ? 5.606 -0.766 -3.764 1.00 95.31 156 ALA A CA 1
ATOM 1230 C C . ALA A 1 156 ? 5.628 0.769 -3.882 1.00 95.31 156 ALA A C 1
ATOM 1232 O O . ALA A 1 156 ? 4.711 1.437 -3.405 1.00 95.31 156 ALA A O 1
ATOM 1233 N N . THR A 1 157 ? 6.639 1.340 -4.547 1.00 93.88 157 THR A N 1
ATOM 1234 C CA . THR A 1 157 ? 6.728 2.791 -4.805 1.00 93.88 157 THR A CA 1
ATOM 1235 C C . THR A 1 157 ? 5.803 3.267 -5.927 1.00 93.88 157 THR A C 1
ATOM 1237 O O . THR A 1 157 ? 5.581 4.478 -6.043 1.00 93.88 157 THR A O 1
ATOM 1240 N N . SER A 1 158 ? 5.257 2.351 -6.736 1.00 91.00 158 SER A N 1
ATOM 1241 C CA . SER A 1 158 ? 4.519 2.701 -7.948 1.00 91.00 158 SER A CA 1
ATOM 1242 C C . SER A 1 158 ? 3.259 3.534 -7.666 1.00 91.00 158 SER A C 1
ATOM 1244 O O . SER A 1 158 ? 2.513 3.308 -6.713 1.00 91.00 158 SER A O 1
ATOM 1246 N N . PHE A 1 159 ? 3.013 4.524 -8.526 1.00 90.50 159 PHE A N 1
ATOM 1247 C CA . PHE A 1 159 ? 1.749 5.257 -8.602 1.00 90.50 159 PHE A CA 1
ATOM 1248 C C . PHE A 1 159 ? 1.344 5.357 -10.069 1.00 90.50 159 PHE A C 1
ATOM 1250 O O . PHE A 1 159 ? 1.630 6.335 -10.761 1.00 90.50 159 PHE A O 1
ATOM 1257 N N . ARG A 1 160 ? 0.772 4.259 -10.563 1.00 88.81 160 ARG A N 1
ATOM 1258 C CA . ARG A 1 160 ? 0.508 4.062 -11.988 1.00 88.81 160 ARG A CA 1
ATOM 1259 C C . ARG A 1 160 ? -0.641 4.938 -12.459 1.00 88.81 160 ARG A C 1
ATOM 1261 O O . ARG A 1 160 ? -1.580 5.222 -11.720 1.00 88.81 160 ARG A O 1
ATOM 1268 N N . TYR A 1 161 ? -0.585 5.312 -13.728 1.00 88.50 161 TYR A N 1
ATOM 1269 C CA . TYR A 1 161 ? -1.724 5.913 -14.400 1.00 88.50 161 TYR A CA 1
ATOM 1270 C C . TYR A 1 161 ? -2.845 4.873 -14.556 1.00 88.50 161 TYR A C 1
ATOM 1272 O O . TYR A 1 161 ? -2.601 3.782 -15.062 1.00 88.50 161 TYR A O 1
ATOM 1280 N N . ASP A 1 162 ? -4.057 5.208 -14.112 1.00 84.81 162 ASP A N 1
ATOM 1281 C CA . ASP A 1 162 ? -5.179 4.257 -13.989 1.00 84.81 162 ASP A CA 1
ATOM 1282 C C . ASP A 1 162 ? -6.223 4.372 -15.113 1.00 84.81 162 ASP A C 1
ATOM 1284 O O . ASP A 1 162 ? -7.292 3.774 -15.048 1.00 84.81 162 ASP A O 1
ATOM 1288 N N . LYS A 1 163 ? -5.957 5.173 -16.153 1.00 87.50 163 LYS A N 1
ATOM 1289 C CA . LYS A 1 163 ? -6.880 5.285 -17.293 1.00 87.50 163 LYS A CA 1
ATOM 1290 C C . LYS A 1 163 ? -6.457 4.352 -18.421 1.00 87.50 163 LYS A C 1
ATOM 1292 O O . LYS A 1 163 ? -5.267 4.131 -18.648 1.00 87.50 163 LYS A O 1
ATOM 1297 N N . GLU A 1 164 ? -7.453 3.872 -19.155 1.00 87.56 164 GLU A N 1
ATOM 1298 C CA . GLU A 1 164 ? -7.319 2.995 -20.319 1.00 87.56 164 GLU A CA 1
ATOM 1299 C C . GLU A 1 164 ? -6.826 3.781 -21.546 1.00 87.56 164 GLU A C 1
ATOM 1301 O O . GLU A 1 164 ? -7.534 3.993 -22.525 1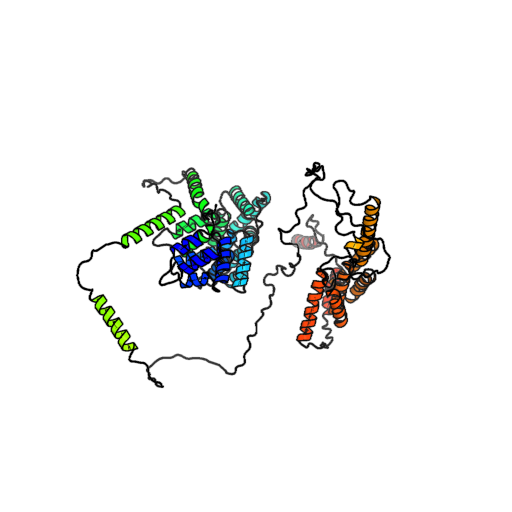.00 87.56 164 GLU A O 1
ATOM 1306 N N . LYS A 1 165 ? -5.597 4.295 -21.456 1.00 90.25 165 LYS A N 1
ATOM 1307 C CA . LYS A 1 165 ? -4.876 4.897 -22.577 1.00 90.25 165 LYS A CA 1
ATOM 1308 C C . LYS A 1 165 ? -3.678 4.017 -22.887 1.00 90.25 165 LYS A C 1
ATOM 1310 O O . LYS A 1 165 ? -2.861 3.767 -22.000 1.00 90.25 165 LYS A O 1
ATOM 1315 N N . VAL A 1 166 ? -3.600 3.578 -24.136 1.00 93.88 166 VAL A N 1
ATOM 1316 C CA . VAL A 1 166 ? -2.586 2.646 -24.622 1.00 93.88 166 VAL A CA 1
ATOM 1317 C C . VAL A 1 166 ? -1.918 3.231 -25.857 1.00 93.88 166 VAL A C 1
ATOM 1319 O O . VAL A 1 166 ? -2.590 3.793 -26.722 1.00 93.88 166 VAL A O 1
ATOM 1322 N N . ASP A 1 167 ? -0.600 3.092 -25.915 1.00 94.88 167 ASP A N 1
ATOM 1323 C CA . ASP A 1 167 ? 0.239 3.445 -27.052 1.00 94.88 167 ASP A CA 1
ATOM 1324 C C . ASP A 1 167 ? 0.906 2.174 -27.595 1.00 94.88 167 ASP A C 1
ATOM 1326 O O . ASP A 1 167 ? 1.727 1.542 -26.923 1.00 94.88 167 ASP A O 1
ATOM 1330 N N . LYS A 1 168 ? 0.512 1.779 -28.808 1.00 95.69 168 LYS A N 1
ATOM 1331 C CA . LYS A 1 168 ? 0.948 0.525 -29.436 1.00 95.69 168 LYS A CA 1
ATOM 1332 C C . LYS A 1 168 ? 2.392 0.573 -29.927 1.00 95.69 168 LYS A C 1
ATOM 1334 O O . LYS A 1 168 ? 3.073 -0.453 -29.920 1.00 95.69 168 LYS A O 1
ATOM 1339 N N . GLU A 1 169 ? 2.865 1.745 -30.342 1.00 95.94 169 GLU A N 1
ATOM 1340 C CA . GLU A 1 169 ? 4.245 1.913 -30.798 1.00 95.94 169 GLU A CA 1
ATOM 1341 C C . GLU A 1 169 ? 5.187 1.761 -29.606 1.00 95.94 169 GLU A C 1
ATOM 1343 O O . GLU A 1 169 ? 6.110 0.944 -29.639 1.00 95.94 169 GLU A O 1
ATOM 1348 N N . VAL A 1 170 ? 4.866 2.436 -28.496 1.00 96.19 170 VAL A N 1
ATOM 1349 C CA . VAL A 1 170 ? 5.598 2.283 -27.231 1.00 96.19 170 VAL A CA 1
ATOM 1350 C C . VAL A 1 170 ? 5.540 0.838 -26.735 1.00 96.19 170 VAL A C 1
ATOM 1352 O O . VAL A 1 170 ? 6.569 0.302 -26.337 1.00 96.19 170 VAL A O 1
ATOM 1355 N N . ALA A 1 171 ? 4.380 0.175 -26.809 1.00 96.75 171 ALA A N 1
ATOM 1356 C CA . ALA A 1 171 ? 4.244 -1.231 -26.416 1.00 96.75 171 ALA A CA 1
ATOM 1357 C C . ALA A 1 171 ? 5.184 -2.155 -27.211 1.00 96.75 171 ALA A C 1
ATOM 1359 O O . ALA A 1 171 ? 5.788 -3.063 -26.641 1.00 96.75 171 ALA A O 1
ATOM 1360 N N . THR A 1 172 ? 5.352 -1.899 -28.510 1.00 97.00 172 THR A N 1
ATOM 1361 C CA . THR A 1 172 ? 6.241 -2.680 -29.383 1.00 97.00 172 THR A CA 1
ATOM 1362 C C . THR A 1 172 ? 7.716 -2.443 -29.047 1.00 97.00 172 THR A C 1
ATOM 1364 O O . THR A 1 172 ? 8.486 -3.399 -28.952 1.00 97.00 172 THR A O 1
ATOM 1367 N N . ILE A 1 173 ? 8.106 -1.187 -28.804 1.00 96.62 173 ILE A N 1
ATOM 1368 C CA . ILE A 1 173 ? 9.475 -0.829 -28.392 1.00 96.62 173 ILE A CA 1
ATOM 1369 C C . ILE A 1 173 ? 9.812 -1.480 -27.045 1.00 96.62 173 ILE A C 1
ATOM 1371 O O . ILE A 1 173 ? 10.848 -2.126 -26.895 1.00 96.62 173 ILE A O 1
ATOM 1375 N N . GLU A 1 174 ? 8.914 -1.359 -26.067 1.00 97.19 174 GLU A N 1
ATOM 1376 C CA . GLU A 1 174 ? 9.100 -1.920 -24.728 1.00 97.19 174 GLU A CA 1
ATOM 1377 C C . GLU A 1 174 ? 9.140 -3.443 -24.725 1.00 97.19 174 GLU A C 1
ATOM 1379 O O . GLU A 1 174 ? 9.928 -4.029 -23.984 1.00 97.19 174 GLU A O 1
ATOM 1384 N N . ALA A 1 175 ? 8.339 -4.091 -25.573 1.00 97.00 175 ALA A N 1
ATOM 1385 C CA . ALA A 1 175 ? 8.418 -5.530 -25.770 1.00 97.00 175 ALA A CA 1
ATOM 1386 C C . ALA A 1 175 ? 9.823 -5.952 -26.231 1.00 97.00 175 ALA A C 1
ATOM 1388 O O . ALA A 1 175 ? 10.365 -6.930 -25.712 1.00 97.00 175 ALA A O 1
ATOM 1389 N N . GLY A 1 176 ? 10.444 -5.181 -27.130 1.00 96.00 176 GLY A N 1
ATOM 1390 C CA . GLY A 1 176 ? 11.829 -5.403 -27.542 1.00 96.00 176 GLY A CA 1
ATOM 1391 C C . GLY A 1 176 ? 12.840 -5.213 -26.420 1.00 96.00 176 GLY A C 1
ATOM 1392 O O . GLY A 1 176 ? 13.707 -6.066 -26.234 1.00 96.00 176 GLY A O 1
ATOM 1393 N N . MET A 1 177 ? 12.678 -4.172 -25.603 1.00 95.94 177 MET A N 1
ATOM 1394 C CA . MET A 1 177 ? 13.534 -3.943 -24.431 1.00 95.94 177 MET A CA 1
ATOM 1395 C C . MET A 1 177 ? 13.434 -5.087 -23.410 1.00 95.94 177 MET A C 1
ATOM 1397 O O . MET A 1 177 ? 14.447 -5.518 -22.855 1.00 95.94 177 MET A O 1
ATOM 1401 N N . LEU A 1 178 ? 12.224 -5.606 -23.169 1.00 95.81 178 LEU A N 1
ATOM 1402 C CA . LEU A 1 178 ? 12.014 -6.771 -22.305 1.00 95.81 178 LEU A CA 1
ATOM 1403 C C . LEU A 1 178 ? 12.678 -8.024 -22.892 1.00 95.81 178 LEU A C 1
ATOM 1405 O O . LEU A 1 178 ? 13.332 -8.768 -22.163 1.00 95.81 178 LEU A O 1
ATOM 1409 N N . HIS A 1 179 ? 12.543 -8.249 -24.201 1.00 95.00 179 HIS A N 1
ATOM 1410 C CA . HIS A 1 179 ? 13.120 -9.416 -24.870 1.00 95.00 179 HIS A CA 1
ATOM 1411 C C . HIS A 1 179 ? 14.650 -9.385 -24.859 1.00 95.00 179 HIS A C 1
ATOM 1413 O O . HIS A 1 179 ? 15.292 -10.399 -24.577 1.00 95.00 179 HIS A O 1
ATOM 1419 N N . GLU A 1 180 ? 15.242 -8.216 -25.100 1.00 94.88 180 GLU A N 1
ATOM 1420 C CA . GLU A 1 180 ? 16.687 -8.016 -25.030 1.00 94.88 180 GLU A CA 1
ATOM 1421 C C . GLU A 1 180 ? 17.225 -8.301 -23.621 1.00 94.88 180 GLU A C 1
ATOM 1423 O O . GLU A 1 180 ? 18.208 -9.031 -23.470 1.00 94.88 180 GLU A O 1
ATOM 1428 N N . ALA A 1 181 ? 16.562 -7.788 -22.580 1.00 93.31 181 ALA A N 1
ATOM 1429 C CA . ALA A 1 181 ? 16.968 -8.016 -21.195 1.00 93.31 181 ALA A CA 1
ATOM 1430 C C . ALA A 1 181 ? 16.883 -9.501 -20.793 1.00 93.31 181 ALA A C 1
ATOM 1432 O O . ALA A 1 181 ? 17.803 -10.022 -20.155 1.00 93.31 181 ALA A O 1
ATOM 1433 N N . ILE A 1 182 ? 15.823 -10.205 -21.212 1.00 92.25 182 ILE A N 1
ATOM 1434 C CA . ILE A 1 182 ? 15.666 -11.652 -20.984 1.00 92.25 182 ILE A CA 1
ATOM 1435 C C . ILE A 1 182 ? 16.741 -12.439 -21.743 1.00 92.25 182 ILE A C 1
ATOM 1437 O O . ILE A 1 182 ? 17.392 -13.308 -21.163 1.00 92.25 182 ILE A O 1
ATOM 1441 N N . SER A 1 183 ? 17.009 -12.084 -23.001 1.00 90.75 183 SER A N 1
ATOM 1442 C CA . SER A 1 183 ? 18.054 -12.718 -23.820 1.00 90.75 183 SER A CA 1
ATOM 1443 C C . SER A 1 183 ? 19.449 -12.553 -23.208 1.00 90.75 183 SER A C 1
ATOM 1445 O O . SER A 1 183 ? 20.271 -13.471 -23.250 1.00 90.75 183 SER A O 1
ATOM 1447 N N . LYS A 1 184 ? 19.704 -11.402 -22.573 1.00 92.44 184 LYS A N 1
ATOM 1448 C CA . LYS A 1 184 ? 20.935 -11.117 -21.819 1.00 92.44 184 LYS A CA 1
ATOM 1449 C C . LYS A 1 184 ? 20.951 -11.705 -20.404 1.00 92.44 184 LYS A C 1
ATOM 1451 O O . LYS A 1 184 ? 21.969 -11.581 -19.728 1.00 92.44 184 LYS A O 1
ATOM 1456 N N . LYS A 1 185 ? 19.877 -12.373 -19.963 1.00 90.75 185 LYS A N 1
ATOM 1457 C CA . LYS A 1 185 ? 19.728 -12.980 -18.625 1.00 90.75 185 LYS A CA 1
ATOM 1458 C C . LYS A 1 185 ? 19.744 -11.959 -17.479 1.00 90.75 185 LYS A C 1
ATOM 1460 O O . LYS A 1 185 ? 20.179 -12.266 -16.373 1.00 90.75 185 LYS A O 1
ATOM 1465 N N . GLN A 1 186 ? 19.282 -10.738 -17.742 1.00 89.81 186 GLN A N 1
ATOM 1466 C CA . GLN A 1 186 ? 19.287 -9.620 -16.795 1.00 89.81 186 GLN A CA 1
ATOM 1467 C C . GLN A 1 186 ? 17.851 -9.253 -16.399 1.00 89.81 186 GLN A C 1
ATOM 1469 O O . GLN A 1 186 ? 17.300 -8.239 -16.825 1.00 89.81 186 GLN A O 1
ATOM 1474 N N . LEU A 1 187 ? 17.217 -10.099 -15.583 1.00 89.25 187 LEU A N 1
ATOM 1475 C CA . LEU A 1 187 ? 15.828 -9.892 -15.144 1.00 89.25 187 LEU A CA 1
ATOM 1476 C C . LEU A 1 187 ? 15.662 -8.699 -14.180 1.00 89.25 187 LEU A C 1
ATOM 1478 O O . LEU A 1 187 ? 14.565 -8.164 -14.045 1.00 89.25 187 LEU A O 1
ATOM 1482 N N . ASP A 1 188 ? 16.738 -8.269 -13.520 1.00 87.94 188 ASP A N 1
ATOM 1483 C CA . ASP A 1 188 ? 16.799 -7.116 -12.613 1.00 87.94 188 ASP A CA 1
ATOM 1484 C C . ASP A 1 188 ? 17.283 -5.820 -13.297 1.00 87.94 188 ASP A C 1
ATOM 1486 O O . ASP A 1 188 ? 17.532 -4.810 -12.622 1.00 87.94 188 ASP A O 1
ATOM 1490 N N . HIS A 1 189 ? 17.405 -5.841 -14.632 1.00 92.44 189 HIS A N 1
ATOM 1491 C CA . HIS A 1 189 ? 17.818 -4.691 -15.432 1.00 92.44 189 HIS A CA 1
ATOM 1492 C C . HIS A 1 189 ? 16.866 -3.504 -15.239 1.00 92.44 189 HIS A C 1
ATOM 1494 O O . HIS A 1 189 ? 15.643 -3.663 -15.181 1.00 92.44 189 HIS A O 1
ATOM 1500 N N . ASP A 1 190 ? 17.417 -2.289 -15.198 1.00 90.81 190 ASP A N 1
ATOM 1501 C CA . ASP A 1 190 ? 16.656 -1.072 -14.888 1.00 90.81 190 ASP A CA 1
ATOM 1502 C C . ASP A 1 190 ? 15.504 -0.833 -15.867 1.00 90.81 190 ASP A C 1
ATOM 1504 O O . ASP A 1 190 ? 14.428 -0.414 -15.454 1.00 90.81 190 ASP A O 1
ATOM 1508 N N . HIS 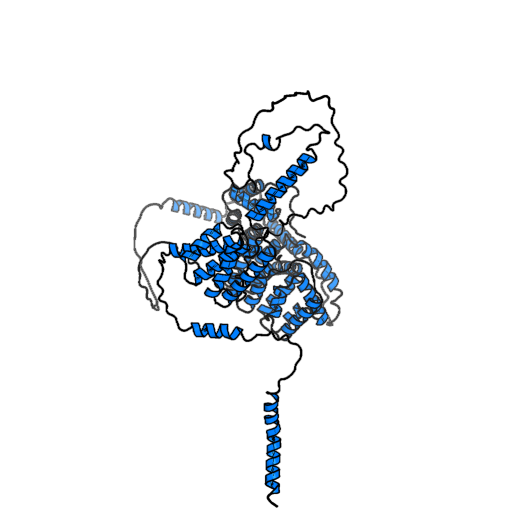A 1 191 ? 15.680 -1.171 -17.147 1.00 90.62 191 HIS A N 1
ATOM 1509 C CA . HIS A 1 191 ? 14.604 -1.116 -18.142 1.00 90.62 191 HIS A CA 1
ATOM 1510 C C . HIS A 1 191 ? 13.425 -2.044 -17.822 1.00 90.62 191 HIS A C 1
ATOM 1512 O O . HIS A 1 191 ? 12.278 -1.612 -17.923 1.00 90.62 191 HIS A O 1
ATOM 1518 N N . VAL A 1 192 ? 13.684 -3.283 -17.387 1.00 92.75 192 VAL A N 1
ATOM 1519 C CA . VAL A 1 192 ? 12.628 -4.240 -17.016 1.00 92.75 192 VAL A CA 1
ATOM 1520 C C . VAL A 1 192 ? 11.831 -3.689 -15.838 1.00 92.75 192 VAL A C 1
ATOM 1522 O O . VAL A 1 192 ? 10.602 -3.629 -15.880 1.00 92.75 192 VAL A O 1
ATOM 1525 N N . LEU A 1 193 ? 12.535 -3.209 -14.810 1.00 93.06 193 LEU A N 1
ATOM 1526 C CA . LEU A 1 193 ? 11.917 -2.638 -13.616 1.00 93.06 193 LEU A CA 1
ATOM 1527 C C . LEU A 1 193 ? 11.193 -1.324 -13.905 1.00 93.06 193 LEU A C 1
ATOM 1529 O O . LEU A 1 193 ? 10.108 -1.099 -13.377 1.00 93.06 193 LEU A O 1
ATOM 1533 N N . TYR A 1 194 ? 11.744 -0.470 -14.765 1.00 92.50 194 TYR A N 1
ATOM 1534 C CA . TYR A 1 194 ? 11.101 0.767 -15.190 1.00 92.50 194 TYR A CA 1
ATOM 1535 C C . TYR A 1 194 ? 9.769 0.479 -15.885 1.00 92.50 194 TYR A C 1
ATOM 1537 O O . TYR A 1 194 ? 8.745 1.036 -15.481 1.00 92.50 194 TYR A O 1
ATOM 1545 N N . ILE A 1 195 ? 9.760 -0.425 -16.870 1.00 94.62 195 ILE A N 1
ATOM 1546 C CA . ILE A 1 195 ? 8.546 -0.805 -17.601 1.00 94.62 195 ILE A CA 1
ATOM 1547 C C . ILE A 1 195 ? 7.528 -1.371 -16.609 1.00 94.62 195 ILE A C 1
ATOM 1549 O O . ILE A 1 195 ? 6.450 -0.802 -16.416 1.00 94.62 195 ILE A O 1
ATOM 1553 N N . ILE A 1 196 ? 7.909 -2.429 -15.889 1.00 92.94 196 ILE A N 1
ATOM 1554 C CA . ILE A 1 196 ? 7.017 -3.143 -14.973 1.00 92.94 196 ILE A CA 1
ATOM 1555 C C . ILE A 1 196 ? 6.563 -2.267 -13.813 1.00 92.94 196 ILE A C 1
ATOM 1557 O O . ILE A 1 196 ? 5.452 -2.461 -13.342 1.00 92.94 196 ILE A O 1
ATOM 1561 N N . GLY A 1 197 ? 7.363 -1.316 -13.339 1.00 90.56 197 GLY A N 1
ATOM 1562 C CA . GLY A 1 197 ? 7.073 -0.481 -12.174 1.00 90.56 197 GLY A CA 1
ATOM 1563 C C . GLY A 1 197 ? 6.281 0.791 -12.460 1.00 90.56 197 GLY A C 1
ATOM 1564 O O . GLY A 1 197 ? 5.509 1.231 -11.610 1.00 90.56 197 GLY A O 1
ATOM 1565 N N . THR A 1 198 ? 6.450 1.391 -13.641 1.00 90.75 198 THR A N 1
ATOM 1566 C CA . THR A 1 198 ? 5.925 2.743 -13.917 1.00 90.75 198 THR A CA 1
ATOM 1567 C C . THR A 1 198 ? 4.729 2.761 -14.859 1.00 90.75 198 THR A C 1
ATOM 1569 O O . THR A 1 198 ? 3.861 3.629 -14.729 1.00 90.75 198 THR A O 1
ATOM 1572 N N . ARG A 1 199 ? 4.647 1.809 -15.796 1.00 93.50 199 ARG A N 1
ATOM 1573 C CA . ARG A 1 199 ? 3.593 1.803 -16.814 1.00 93.50 199 ARG A CA 1
ATOM 1574 C C . ARG A 1 199 ? 2.223 1.477 -16.222 1.00 93.50 199 ARG A C 1
ATOM 1576 O O . ARG A 1 199 ? 2.104 0.810 -15.188 1.00 93.50 199 ARG A O 1
ATOM 1583 N N . SER A 1 200 ? 1.178 1.990 -16.876 1.00 93.69 200 SER A N 1
ATOM 1584 C CA . SER A 1 200 ? -0.205 1.643 -16.541 1.00 93.69 200 SER A CA 1
ATOM 1585 C C . SER A 1 200 ? -0.434 0.149 -16.762 1.00 93.69 200 SER A C 1
ATOM 1587 O O . SER A 1 200 ? 0.217 -0.469 -17.602 1.00 93.69 200 SER A O 1
ATOM 1589 N N . ILE A 1 201 ? -1.381 -0.439 -16.029 1.00 91.94 201 ILE A N 1
ATOM 1590 C CA . ILE A 1 201 ? -1.725 -1.860 -16.201 1.00 91.94 201 ILE A CA 1
ATOM 1591 C C . ILE A 1 201 ? -2.219 -2.122 -17.634 1.00 91.94 201 ILE A C 1
ATOM 1593 O O . ILE A 1 201 ? -1.881 -3.145 -18.220 1.00 91.94 201 ILE A O 1
ATOM 1597 N N . TYR A 1 202 ? -2.956 -1.175 -18.222 1.00 93.44 202 TYR A N 1
ATOM 1598 C CA . TYR A 1 202 ? -3.434 -1.260 -19.604 1.00 93.44 202 TYR A CA 1
ATOM 1599 C C . TYR A 1 202 ? -2.286 -1.242 -20.620 1.00 93.44 202 TYR A C 1
ATOM 1601 O O . TYR A 1 202 ? -2.264 -2.079 -21.517 1.00 93.44 202 TYR A O 1
ATOM 1609 N N . GLN A 1 203 ? -1.303 -0.351 -20.442 1.00 95.81 203 GLN A N 1
ATOM 1610 C CA . GLN A 1 203 ? -0.117 -0.312 -21.298 1.00 95.81 203 GLN A CA 1
ATOM 1611 C C . GLN A 1 203 ? 0.696 -1.601 -21.169 1.00 95.81 203 GLN A C 1
ATOM 1613 O O . GLN A 1 203 ? 1.086 -2.164 -22.179 1.00 95.81 203 GLN A O 1
ATOM 1618 N N . LEU A 1 204 ? 0.911 -2.100 -19.947 1.00 95.38 204 LEU A N 1
ATOM 1619 C CA . LEU A 1 204 ? 1.675 -3.331 -19.721 1.00 95.38 204 LEU A CA 1
ATOM 1620 C C . LEU A 1 204 ? 1.040 -4.546 -20.387 1.00 95.38 204 LEU A C 1
ATOM 1622 O O . LEU A 1 204 ? 1.747 -5.353 -20.982 1.00 95.38 204 LEU A O 1
ATOM 1626 N N . ARG A 1 205 ? -0.289 -4.656 -20.330 1.00 94.94 205 ARG A N 1
ATOM 1627 C CA . ARG A 1 205 ? -1.020 -5.713 -21.038 1.00 94.94 205 ARG A CA 1
ATOM 1628 C C . ARG A 1 205 ? -0.815 -5.625 -22.546 1.00 94.94 205 ARG A C 1
ATOM 1630 O O . ARG A 1 205 ? -0.570 -6.653 -23.167 1.00 94.94 205 ARG A O 1
ATOM 1637 N N . GLU A 1 206 ? -0.855 -4.425 -23.123 1.00 95.88 206 GLU A N 1
ATOM 1638 C CA . GLU A 1 206 ? -0.556 -4.251 -24.548 1.00 95.88 206 GLU A CA 1
ATOM 1639 C C . GLU A 1 206 ? 0.903 -4.595 -24.865 1.00 95.88 206 GLU A C 1
ATOM 1641 O O . GLU A 1 206 ? 1.161 -5.300 -25.835 1.00 95.88 206 GLU A O 1
ATOM 1646 N N . THR A 1 207 ? 1.858 -4.183 -24.026 1.00 97.38 207 THR A N 1
ATOM 1647 C CA . THR A 1 207 ? 3.276 -4.550 -24.162 1.00 97.38 207 THR A CA 1
ATOM 1648 C C . THR A 1 207 ? 3.457 -6.070 -24.161 1.00 97.38 207 THR A C 1
ATOM 1650 O O . THR A 1 207 ? 4.216 -6.597 -24.969 1.00 97.38 207 THR A O 1
ATOM 1653 N N . PHE A 1 208 ? 2.731 -6.809 -23.318 1.00 96.25 208 PHE A N 1
ATOM 1654 C CA . PHE A 1 208 ? 2.792 -8.277 -23.292 1.00 96.25 208 PHE A CA 1
ATOM 1655 C C . PHE A 1 208 ? 2.132 -8.922 -24.521 1.00 96.25 208 PHE A C 1
ATOM 1657 O O . PHE A 1 208 ? 2.631 -9.925 -25.039 1.00 96.25 208 PHE A O 1
ATOM 1664 N N . VAL A 1 209 ? 1.054 -8.328 -25.042 1.00 95.56 209 VAL A N 1
ATOM 1665 C CA . VAL A 1 209 ? 0.447 -8.743 -26.316 1.00 95.56 209 VAL A CA 1
ATOM 1666 C C . VAL A 1 209 ? 1.418 -8.515 -27.478 1.00 95.56 209 VAL A C 1
ATOM 1668 O O . VAL A 1 209 ? 1.640 -9.438 -28.265 1.00 95.56 209 VAL A O 1
ATOM 1671 N N . ALA A 1 210 ? 2.039 -7.336 -27.557 1.00 96.31 210 ALA A N 1
ATOM 1672 C CA . ALA A 1 210 ? 3.042 -6.999 -28.566 1.00 96.31 210 ALA A CA 1
ATOM 1673 C C . ALA A 1 210 ? 4.269 -7.921 -28.472 1.00 96.31 210 ALA A C 1
ATOM 1675 O O . ALA A 1 210 ? 4.769 -8.390 -29.491 1.00 96.31 210 ALA A O 1
ATOM 1676 N N . TYR A 1 211 ? 4.700 -8.266 -27.256 1.00 97.00 211 TYR A N 1
ATOM 1677 C CA . TYR A 1 211 ? 5.766 -9.242 -27.021 1.00 97.00 211 TYR A CA 1
ATOM 1678 C C . TYR A 1 211 ? 5.450 -10.595 -27.658 1.00 97.00 211 TYR A C 1
ATOM 1680 O O . TYR A 1 211 ? 6.245 -11.118 -28.438 1.00 97.00 211 TYR A O 1
ATOM 1688 N N . LYS A 1 212 ? 4.255 -11.133 -27.390 1.00 95.50 212 LYS A N 1
ATOM 1689 C CA . LYS A 1 212 ? 3.823 -12.411 -27.965 1.00 95.50 212 LYS A CA 1
ATOM 1690 C C . LYS A 1 212 ? 3.750 -12.367 -29.491 1.00 95.50 212 LYS A C 1
ATOM 1692 O O . LYS A 1 212 ? 4.093 -13.347 -30.146 1.00 95.50 212 LYS A O 1
ATOM 1697 N N . GLN A 1 213 ? 3.293 -11.252 -30.056 1.00 95.44 213 GLN A N 1
ATOM 1698 C CA . GLN A 1 213 ? 3.198 -11.076 -31.506 1.00 95.44 213 GLN A CA 1
ATOM 1699 C C . GLN A 1 213 ? 4.577 -11.016 -32.175 1.00 95.44 213 GLN A C 1
ATOM 1701 O O . GLN A 1 213 ? 4.756 -11.617 -33.230 1.00 95.44 213 GLN A O 1
ATOM 1706 N N . SER A 1 214 ? 5.545 -10.342 -31.551 1.00 95.25 214 SER A N 1
ATOM 1707 C CA . SER A 1 214 ? 6.893 -10.166 -32.103 1.00 95.25 214 SER A CA 1
ATOM 1708 C C . SER A 1 214 ? 7.792 -11.393 -31.931 1.00 95.25 214 SER A C 1
ATOM 1710 O O . SER A 1 214 ? 8.596 -11.680 -32.814 1.00 95.25 214 SER A O 1
ATOM 1712 N N . TYR A 1 215 ? 7.663 -12.126 -30.818 1.00 94.31 215 TYR A N 1
ATOM 1713 C CA . TYR A 1 215 ? 8.604 -13.193 -30.438 1.00 94.31 215 TYR A CA 1
ATOM 1714 C C . TYR A 1 215 ? 7.987 -14.599 -30.394 1.00 94.31 215 TYR A C 1
ATOM 1716 O O . TYR A 1 215 ? 8.691 -15.576 -30.154 1.00 94.31 215 TYR A O 1
ATOM 1724 N N . GLY A 1 216 ? 6.679 -14.736 -30.630 1.00 91.19 216 GLY A N 1
ATOM 1725 C CA . GLY A 1 216 ? 5.972 -16.023 -30.718 1.00 91.19 216 GLY A CA 1
ATOM 1726 C C . GLY A 1 216 ? 5.691 -16.711 -29.374 1.00 91.19 216 GLY A C 1
ATOM 1727 O O . GLY A 1 216 ? 4.708 -17.448 -29.260 1.00 91.19 216 GLY A O 1
ATOM 1728 N N . ASN A 1 217 ? 6.486 -16.432 -28.340 1.00 91.38 217 ASN A N 1
ATOM 1729 C CA . ASN A 1 217 ? 6.284 -16.907 -26.973 1.00 91.38 217 ASN A CA 1
ATOM 1730 C C . ASN A 1 217 ? 5.651 -15.837 -26.080 1.00 91.38 217 ASN A C 1
ATOM 1732 O O . ASN A 1 217 ? 5.742 -14.638 -26.328 1.00 91.38 217 ASN A O 1
ATOM 1736 N N . THR A 1 218 ? 4.982 -16.274 -25.017 1.00 92.94 218 THR A N 1
ATOM 1737 C CA . THR A 1 218 ? 4.479 -15.369 -23.983 1.00 92.94 218 THR A CA 1
ATOM 1738 C C . THR A 1 218 ? 5.602 -14.996 -23.014 1.00 92.94 218 THR A C 1
ATOM 1740 O O . THR A 1 218 ? 6.494 -15.802 -22.744 1.00 92.94 218 THR A O 1
ATOM 1743 N N . LEU A 1 219 ? 5.555 -13.771 -22.482 1.00 93.31 219 LEU A N 1
ATOM 1744 C CA . LEU A 1 219 ? 6.610 -13.231 -21.619 1.00 93.31 219 LEU A CA 1
ATOM 1745 C C . LEU A 1 219 ? 6.874 -14.111 -20.385 1.00 93.31 219 LEU A C 1
ATOM 1747 O O . LEU A 1 219 ? 8.018 -14.277 -19.977 1.00 93.31 219 LEU A O 1
ATOM 1751 N N . ASP A 1 220 ? 5.829 -14.698 -19.803 1.00 91.12 220 ASP A N 1
ATOM 1752 C CA . ASP A 1 220 ? 5.926 -15.614 -18.662 1.00 91.12 220 ASP A CA 1
ATOM 1753 C C . ASP A 1 220 ? 6.773 -16.861 -18.966 1.00 91.12 220 ASP A C 1
ATOM 1755 O O . ASP A 1 220 ? 7.556 -17.280 -18.111 1.00 91.12 220 ASP A O 1
ATOM 1759 N N . LYS A 1 221 ? 6.664 -17.417 -20.182 1.00 91.75 221 LYS A N 1
ATOM 1760 C CA . LYS A 1 221 ? 7.438 -18.587 -20.627 1.00 91.75 221 LYS A CA 1
ATOM 1761 C C . LYS A 1 221 ? 8.902 -18.248 -20.853 1.00 91.75 221 LYS A C 1
ATOM 1763 O O . LYS A 1 221 ? 9.771 -19.004 -20.427 1.00 91.75 221 LYS A O 1
ATOM 1768 N N . ASP A 1 222 ? 9.176 -17.113 -21.487 1.00 92.69 222 ASP A N 1
ATOM 1769 C CA . ASP A 1 222 ? 10.555 -16.689 -21.737 1.00 92.69 222 ASP A CA 1
ATOM 1770 C C . ASP A 1 222 ? 11.255 -16.298 -20.424 1.00 92.69 222 ASP A C 1
ATOM 1772 O O . ASP A 1 222 ? 12.432 -16.605 -20.230 1.00 92.69 222 ASP A O 1
ATOM 1776 N N . VAL A 1 223 ? 10.519 -15.723 -19.463 1.00 92.56 223 VAL A N 1
ATOM 1777 C CA . VAL A 1 223 ? 11.014 -15.522 -18.093 1.00 92.56 223 VAL A CA 1
ATOM 1778 C C . VAL A 1 223 ? 11.253 -16.861 -17.387 1.00 92.56 223 VAL A C 1
ATOM 1780 O O . VAL A 1 223 ? 12.278 -16.995 -16.724 1.00 92.56 223 VAL A O 1
ATOM 1783 N N . ASP A 1 224 ? 10.373 -17.860 -17.537 1.00 89.88 224 ASP A N 1
ATOM 1784 C CA . ASP A 1 224 ? 10.569 -19.203 -16.959 1.00 89.88 224 ASP A CA 1
ATOM 1785 C C . ASP A 1 224 ? 11.833 -19.895 -17.494 1.00 89.88 224 ASP A C 1
ATOM 1787 O O . ASP A 1 224 ? 12.645 -20.427 -16.733 1.00 89.88 224 ASP A O 1
ATOM 1791 N N . GLY A 1 225 ? 12.037 -19.822 -18.810 1.00 87.06 225 GLY A N 1
ATOM 1792 C CA . GLY A 1 225 ? 13.203 -20.379 -19.494 1.00 87.06 225 GLY A CA 1
ATOM 1793 C C . GLY A 1 225 ? 14.504 -19.613 -19.245 1.00 87.06 225 GLY A C 1
ATOM 1794 O O . GLY A 1 225 ? 15.583 -20.141 -19.525 1.00 87.06 225 GLY A O 1
ATOM 1795 N N . CYS A 1 226 ? 14.434 -18.392 -18.703 1.00 87.56 226 CYS A N 1
ATOM 1796 C CA . CYS A 1 226 ? 15.606 -17.568 -18.445 1.00 87.56 226 CYS A CA 1
ATOM 1797 C C . CYS A 1 226 ? 16.458 -18.164 -17.306 1.00 87.56 226 CYS A C 1
ATOM 1799 O O . CYS A 1 226 ? 15.984 -18.276 -16.169 1.00 87.56 226 CYS A O 1
ATOM 1801 N N . PRO A 1 227 ? 17.732 -18.519 -17.555 1.00 81.88 227 PRO A N 1
ATOM 1802 C CA . PRO A 1 227 ? 18.641 -18.935 -16.495 1.00 81.88 227 PRO A CA 1
ATOM 1803 C C . PRO A 1 227 ? 19.019 -17.731 -15.623 1.00 81.88 227 PRO A C 1
ATOM 1805 O O . PRO A 1 227 ? 19.260 -16.639 -16.136 1.00 81.88 227 PRO A O 1
ATOM 1808 N N . GLY A 1 228 ? 19.096 -17.928 -14.309 1.00 83.81 228 GLY A N 1
ATOM 1809 C CA . GLY A 1 228 ? 19.385 -16.861 -13.356 1.00 83.81 228 GLY A CA 1
ATOM 1810 C C . GLY A 1 228 ? 18.878 -17.192 -11.958 1.00 83.81 228 GLY A C 1
ATOM 1811 O O . GLY A 1 228 ? 18.720 -18.361 -11.602 1.00 83.81 228 GLY A O 1
ATOM 1812 N N . ASP A 1 229 ? 18.621 -16.150 -11.174 1.00 88.44 229 ASP A N 1
ATOM 1813 C CA . ASP A 1 229 ? 18.044 -16.266 -9.838 1.00 88.44 229 ASP A CA 1
ATOM 1814 C C . ASP A 1 229 ? 16.605 -16.820 -9.920 1.00 88.44 229 ASP A C 1
ATOM 1816 O O . ASP A 1 229 ? 15.692 -16.184 -10.459 1.00 88.44 229 ASP A O 1
ATOM 1820 N N . ALA A 1 230 ? 16.413 -18.035 -9.397 1.00 91.75 230 ALA A N 1
ATOM 1821 C CA . ALA A 1 230 ? 15.133 -18.737 -9.425 1.00 91.75 230 ALA A CA 1
ATOM 1822 C C . ALA A 1 230 ? 14.048 -18.025 -8.602 1.00 91.75 230 ALA A C 1
ATOM 1824 O O . ALA A 1 230 ? 12.869 -18.071 -8.968 1.00 91.75 230 ALA A O 1
ATOM 1825 N N . ASP A 1 231 ? 14.443 -17.345 -7.527 1.00 93.38 231 ASP A N 1
ATOM 1826 C CA . ASP A 1 231 ? 13.543 -16.609 -6.651 1.00 93.38 231 ASP A CA 1
ATOM 1827 C C . ASP A 1 231 ? 13.064 -15.328 -7.340 1.00 93.38 231 ASP A C 1
ATOM 1829 O O . ASP A 1 231 ? 11.866 -15.024 -7.323 1.00 93.38 231 ASP A O 1
ATOM 1833 N N . LEU A 1 232 ? 13.974 -14.617 -8.020 1.00 93.56 232 LEU A N 1
ATOM 1834 C CA . LEU A 1 232 ? 13.631 -13.433 -8.813 1.00 93.56 232 LEU A CA 1
ATOM 1835 C C . LEU A 1 232 ? 12.693 -13.803 -9.959 1.00 93.56 232 LEU A C 1
ATOM 1837 O O . LEU A 1 232 ? 11.689 -13.126 -10.175 1.00 93.56 232 LEU A O 1
ATOM 1841 N N . ARG A 1 233 ? 12.987 -14.906 -10.652 1.00 93.94 233 ARG A N 1
ATOM 1842 C CA . ARG A 1 233 ? 12.148 -15.446 -11.725 1.00 93.94 233 ARG A CA 1
ATOM 1843 C C . ARG A 1 233 ? 10.741 -15.780 -11.232 1.00 93.94 233 ARG A C 1
ATOM 1845 O O . ARG A 1 233 ? 9.768 -15.315 -11.816 1.00 93.94 233 ARG A O 1
ATOM 1852 N N . SER A 1 234 ? 10.632 -16.509 -10.120 1.00 94.38 234 SER A N 1
ATOM 1853 C CA . SER A 1 234 ? 9.352 -16.866 -9.487 1.00 94.38 234 SER A CA 1
ATOM 1854 C C . SER A 1 234 ? 8.541 -15.628 -9.085 1.00 94.38 234 SER A C 1
ATOM 1856 O O . SER A 1 234 ? 7.320 -15.572 -9.267 1.00 94.38 234 SER A O 1
ATOM 1858 N N . LEU A 1 235 ? 9.216 -14.597 -8.569 1.00 95.25 235 LEU A N 1
ATOM 1859 C CA . LEU A 1 235 ? 8.576 -13.346 -8.181 1.00 95.25 235 LEU A CA 1
ATOM 1860 C C . LEU A 1 235 ? 8.119 -12.538 -9.404 1.00 95.25 235 LEU A C 1
ATOM 1862 O O . LEU A 1 235 ? 6.999 -12.033 -9.416 1.00 95.25 235 LEU A O 1
ATOM 1866 N N . LEU A 1 236 ? 8.937 -12.467 -10.454 1.00 95.06 236 LEU A N 1
ATOM 1867 C CA . LEU A 1 236 ? 8.621 -11.766 -11.698 1.00 95.06 236 LEU A CA 1
ATOM 1868 C C . LEU A 1 236 ? 7.474 -12.436 -12.465 1.00 95.06 236 LEU A C 1
ATOM 1870 O O . LEU A 1 236 ? 6.553 -11.754 -12.910 1.00 95.06 236 LEU A O 1
ATOM 1874 N N . GLN A 1 237 ? 7.460 -13.769 -12.535 1.00 93.75 237 GLN A N 1
ATOM 1875 C CA . GLN A 1 237 ? 6.319 -14.536 -13.048 1.00 93.75 237 GLN A CA 1
ATOM 1876 C C . GLN A 1 237 ? 5.036 -14.188 -12.300 1.00 93.75 237 GLN A C 1
ATOM 1878 O O . GLN A 1 237 ? 3.973 -14.032 -12.904 1.00 93.75 237 GLN A O 1
ATOM 1883 N N . LYS A 1 238 ? 5.131 -14.015 -10.976 1.00 95.19 238 LYS A N 1
ATOM 1884 C CA . LYS A 1 238 ? 3.983 -13.601 -10.175 1.00 95.19 238 LYS A CA 1
ATOM 1885 C C . LYS A 1 238 ? 3.496 -12.205 -10.539 1.00 95.19 238 LYS A C 1
ATOM 1887 O O . LYS A 1 238 ? 2.289 -11.993 -10.614 1.00 95.19 238 LYS A O 1
ATOM 1892 N N . VAL A 1 239 ? 4.415 -11.273 -10.777 1.00 95.81 239 VAL A N 1
ATOM 1893 C CA . VAL A 1 239 ? 4.092 -9.910 -11.217 1.00 95.81 239 VAL A CA 1
ATOM 1894 C C . VAL A 1 239 ? 3.355 -9.938 -12.555 1.00 95.81 239 VAL A C 1
ATOM 1896 O O . VAL A 1 239 ? 2.287 -9.339 -12.658 1.00 95.81 239 VAL A O 1
ATOM 1899 N N . ILE A 1 240 ? 3.875 -10.679 -13.540 1.00 94.69 240 ILE A N 1
ATOM 1900 C CA . ILE A 1 240 ? 3.257 -10.824 -14.867 1.00 94.69 240 ILE A CA 1
ATOM 1901 C C . ILE A 1 240 ? 1.839 -11.387 -14.729 1.00 94.69 240 ILE A C 1
ATOM 1903 O O . ILE A 1 240 ? 0.887 -10.772 -15.208 1.00 94.69 240 ILE A O 1
ATOM 1907 N N . LEU A 1 241 ? 1.675 -12.481 -13.975 1.00 93.12 241 LEU A N 1
ATOM 1908 C CA . LEU A 1 241 ? 0.370 -13.105 -13.750 1.00 93.12 241 LEU A CA 1
ATOM 1909 C C . LEU A 1 241 ? -0.633 -12.148 -13.081 1.00 93.12 241 LEU A C 1
ATOM 1911 O O . LEU A 1 241 ? -1.788 -12.084 -13.496 1.00 93.12 241 LEU A O 1
ATOM 1915 N N . CYS A 1 242 ? -0.207 -11.394 -12.064 1.00 93.31 242 CYS A N 1
ATOM 1916 C CA . CYS A 1 242 ? -1.060 -10.424 -11.370 1.00 93.31 242 CYS A CA 1
ATOM 1917 C C . CYS A 1 242 ? -1.475 -9.244 -12.263 1.00 93.31 242 CYS A C 1
ATOM 1919 O O . CYS A 1 242 ? -2.555 -8.689 -12.065 1.00 93.31 242 CYS A O 1
ATOM 1921 N N . ILE A 1 243 ? -0.631 -8.849 -13.220 1.00 92.25 243 ILE A N 1
ATOM 1922 C CA . ILE A 1 243 ? -0.914 -7.755 -14.158 1.00 92.25 243 ILE A CA 1
ATOM 1923 C C . ILE A 1 243 ? -1.850 -8.234 -15.272 1.00 92.25 243 ILE A C 1
ATOM 1925 O O . ILE A 1 243 ? -2.849 -7.569 -15.562 1.00 92.25 243 ILE A O 1
ATOM 1929 N N . GLU A 1 244 ? -1.566 -9.385 -15.883 1.00 89.81 244 GLU A N 1
ATOM 1930 C CA . GLU A 1 244 ? -2.387 -9.935 -16.966 1.00 89.81 244 GLU A CA 1
ATOM 1931 C C . GLU A 1 244 ? -3.751 -10.406 -16.466 1.00 89.81 244 GLU A C 1
ATOM 1933 O O . GLU A 1 244 ? -4.782 -9.966 -16.978 1.00 89.81 244 GLU A O 1
ATOM 1938 N N . PHE A 1 245 ? -3.757 -11.266 -15.445 1.00 88.06 245 PHE A N 1
ATOM 1939 C CA . PHE A 1 245 ? -4.934 -12.020 -15.017 1.00 88.06 245 PHE A CA 1
ATOM 1940 C C . PHE A 1 245 ? -5.020 -12.116 -13.481 1.00 88.06 245 PHE A C 1
ATOM 1942 O O . PHE A 1 245 ? -4.870 -13.209 -12.917 1.00 88.06 245 PHE A O 1
ATOM 1949 N N . PRO A 1 246 ? -5.285 -11.000 -12.772 1.00 89.00 246 PRO A N 1
ATOM 1950 C CA . PRO A 1 246 ? -5.405 -11.010 -11.315 1.00 89.00 246 PRO A CA 1
ATOM 1951 C C . PRO A 1 246 ? -6.478 -11.997 -10.827 1.00 89.00 246 PRO A C 1
ATOM 1953 O O . PRO A 1 246 ? -6.268 -12.680 -9.828 1.00 89.00 246 PRO A O 1
ATOM 1956 N N . GLU A 1 247 ? -7.587 -12.149 -11.555 1.00 84.00 247 GLU A N 1
ATOM 1957 C CA . GLU A 1 247 ? -8.637 -13.123 -11.241 1.00 84.00 247 GLU A CA 1
ATOM 1958 C C . GLU A 1 247 ? -8.155 -14.580 -11.334 1.00 84.00 247 GLU A C 1
ATOM 1960 O O . GLU A 1 247 ? -8.486 -15.397 -10.479 1.00 84.00 247 GLU A O 1
ATOM 1965 N N . LYS A 1 248 ? -7.320 -14.919 -12.326 1.00 85.31 248 LYS A N 1
ATOM 1966 C CA . LYS A 1 248 ? -6.761 -16.277 -12.448 1.00 85.31 248 LYS A CA 1
ATOM 1967 C C . LYS A 1 248 ? -5.767 -16.559 -11.332 1.00 85.31 248 LYS A C 1
ATOM 1969 O O . LYS A 1 248 ? -5.716 -17.674 -10.819 1.00 85.31 248 LYS A O 1
ATOM 1974 N N . HIS A 1 249 ? -4.987 -15.547 -10.956 1.00 89.62 249 HIS A N 1
ATOM 1975 C CA . HIS A 1 249 ? -4.072 -15.636 -9.827 1.00 89.62 249 HIS A CA 1
ATOM 1976 C C . HIS A 1 249 ? -4.817 -15.995 -8.535 1.00 89.62 249 HIS A C 1
ATOM 1978 O O . HIS A 1 249 ? -4.477 -16.995 -7.904 1.00 89.62 249 HIS A O 1
ATOM 1984 N N . PHE A 1 250 ? -5.849 -15.236 -8.159 1.00 88.81 250 PHE A N 1
ATOM 1985 C CA . PHE A 1 250 ? -6.572 -15.497 -6.911 1.00 88.81 250 PHE A CA 1
ATOM 1986 C C . PHE A 1 250 ? -7.387 -16.795 -6.954 1.00 88.81 250 PHE A C 1
ATOM 1988 O O . PHE A 1 250 ? -7.363 -17.531 -5.968 1.00 88.81 250 PHE A O 1
ATOM 1995 N N . ALA A 1 251 ? -7.968 -17.165 -8.101 1.00 85.75 251 ALA A N 1
ATOM 1996 C CA . ALA A 1 251 ? -8.598 -18.476 -8.277 1.00 85.75 251 ALA A CA 1
ATOM 1997 C C . ALA A 1 251 ? -7.602 -19.630 -8.061 1.00 85.75 251 ALA A C 1
ATOM 1999 O O . ALA A 1 251 ? -7.930 -20.632 -7.422 1.00 85.75 251 ALA A O 1
ATOM 2000 N N . LYS A 1 252 ? -6.362 -19.484 -8.554 1.00 86.88 252 LYS A N 1
ATOM 2001 C CA . LYS A 1 252 ? -5.283 -20.445 -8.300 1.00 86.88 252 LYS A CA 1
ATOM 2002 C C . LYS A 1 252 ? -4.907 -20.489 -6.819 1.00 86.88 252 LYS A C 1
ATOM 2004 O O . LYS A 1 252 ? -4.823 -21.576 -6.273 1.00 86.88 252 LYS A O 1
ATOM 2009 N N . VAL A 1 253 ? -4.762 -19.344 -6.147 1.00 89.12 253 VAL A N 1
ATOM 2010 C CA . VAL A 1 253 ? -4.481 -19.313 -4.696 1.00 89.12 253 VAL A CA 1
ATOM 2011 C C . VAL A 1 253 ? -5.576 -20.024 -3.900 1.00 89.12 253 VAL A C 1
ATOM 2013 O O . VAL A 1 253 ? -5.263 -20.802 -3.004 1.00 89.12 253 VAL A O 1
ATOM 2016 N N . VAL A 1 254 ? -6.852 -19.799 -4.234 1.00 88.31 254 VAL A N 1
ATOM 2017 C CA . VAL A 1 254 ? -7.974 -20.491 -3.584 1.00 88.31 254 VAL A CA 1
ATOM 2018 C C . VAL A 1 254 ? -7.890 -21.995 -3.830 1.00 88.31 254 VAL A C 1
ATOM 2020 O O . VAL A 1 254 ? -7.999 -22.761 -2.877 1.00 88.31 254 VAL A O 1
ATOM 2023 N N . ARG A 1 255 ? -7.646 -22.428 -5.070 1.00 85.50 255 ARG A N 1
ATOM 2024 C CA . ARG A 1 255 ? -7.514 -23.848 -5.421 1.00 85.50 255 ARG A CA 1
ATOM 2025 C C . ARG A 1 255 ? -6.349 -24.520 -4.690 1.00 85.50 255 ARG A C 1
ATOM 2027 O O . ARG A 1 255 ? -6.563 -25.492 -3.974 1.00 85.50 255 ARG A O 1
ATOM 2034 N N . ASP A 1 256 ? -5.155 -23.947 -4.795 1.00 87.62 256 ASP A N 1
ATOM 2035 C CA . ASP A 1 256 ? -3.935 -24.473 -4.179 1.00 87.62 256 ASP A CA 1
ATOM 2036 C C . ASP A 1 256 ? -4.068 -24.514 -2.643 1.00 87.62 256 ASP A C 1
ATOM 2038 O O . ASP A 1 256 ? -3.495 -25.380 -1.990 1.00 87.62 256 ASP A O 1
ATOM 2042 N N . SER A 1 257 ? -4.864 -23.612 -2.049 1.00 88.12 257 SER A N 1
ATOM 2043 C CA . SER A 1 257 ? -5.120 -23.604 -0.602 1.00 88.12 257 SER A CA 1
ATOM 2044 C C . SER A 1 257 ? -6.062 -24.709 -0.118 1.00 88.12 257 SER A C 1
ATOM 2046 O O . SER A 1 257 ? -6.046 -25.029 1.071 1.00 88.12 257 SER A O 1
ATOM 2048 N N . ILE A 1 258 ? -6.883 -25.283 -1.006 1.00 86.62 258 ILE A N 1
ATOM 2049 C CA . ILE A 1 258 ? -7.845 -26.345 -0.672 1.00 86.62 258 ILE A CA 1
ATOM 2050 C C . ILE A 1 258 ? -7.441 -27.712 -1.227 1.00 86.62 258 ILE A C 1
ATOM 2052 O O . ILE A 1 258 ? -8.034 -28.715 -0.825 1.00 86.62 258 ILE A O 1
ATOM 2056 N N . GLU A 1 259 ? -6.522 -27.783 -2.185 1.00 83.81 259 GLU A N 1
ATOM 2057 C CA . GLU A 1 259 ? -6.015 -29.033 -2.750 1.00 83.81 259 GLU A CA 1
ATOM 2058 C C . GLU A 1 259 ? -4.942 -29.655 -1.840 1.00 83.81 259 GLU A C 1
ATOM 2060 O O . GLU A 1 259 ? -4.059 -28.975 -1.330 1.00 83.81 259 GLU A O 1
ATOM 2065 N N . GLY A 1 260 ? -5.027 -30.973 -1.619 1.00 75.62 260 GLY A N 1
ATOM 2066 C CA . GLY A 1 260 ? -4.119 -31.717 -0.739 1.00 75.62 260 GLY A CA 1
ATOM 2067 C C . GLY A 1 260 ? -4.717 -32.123 0.615 1.00 75.62 260 GLY A C 1
ATOM 2068 O O . GLY A 1 260 ? -5.933 -32.112 0.822 1.00 75.62 260 GLY A O 1
ATOM 2069 N N . PHE A 1 261 ? -3.844 -32.565 1.527 1.00 69.12 261 PHE A N 1
ATOM 2070 C CA . PHE A 1 261 ? -4.218 -32.989 2.878 1.00 69.12 261 PHE A CA 1
ATOM 2071 C C . PHE A 1 261 ? -4.179 -31.787 3.833 1.00 69.12 261 PHE A C 1
ATOM 2073 O O . PHE A 1 261 ? -3.108 -31.367 4.266 1.00 69.12 261 PHE A O 1
ATOM 2080 N N . GLY A 1 262 ? -5.353 -31.243 4.161 1.00 78.69 262 GLY A N 1
ATOM 2081 C CA . GLY A 1 262 ? -5.508 -30.031 4.975 1.00 78.69 262 GLY A CA 1
ATOM 2082 C C . GLY A 1 262 ? -5.928 -28.813 4.147 1.00 78.69 262 GLY A C 1
ATOM 2083 O O . GLY A 1 262 ? -6.293 -28.952 2.982 1.00 78.69 262 GLY A O 1
ATOM 2084 N N . THR A 1 263 ? -5.890 -27.632 4.767 1.00 86.88 263 THR A N 1
ATOM 2085 C CA . THR A 1 263 ? -6.231 -26.350 4.132 1.00 86.88 263 THR A CA 1
ATOM 2086 C C . THR A 1 263 ? -5.192 -25.299 4.526 1.00 86.88 263 THR A C 1
ATOM 2088 O O . THR A 1 263 ? -4.889 -25.157 5.714 1.00 86.88 263 THR A O 1
ATOM 2091 N N . ASP A 1 264 ? -4.667 -24.531 3.567 1.00 89.94 264 ASP A N 1
ATOM 2092 C CA . ASP A 1 264 ? -3.912 -23.303 3.862 1.00 89.94 264 ASP A CA 1
ATOM 2093 C C . ASP A 1 264 ? -4.889 -22.156 4.159 1.00 89.94 264 ASP A C 1
ATOM 2095 O O . ASP A 1 264 ? -5.219 -21.330 3.303 1.00 89.94 264 ASP A O 1
ATOM 2099 N N . GLU A 1 265 ? -5.366 -22.124 5.402 1.00 89.38 265 GLU A N 1
ATOM 2100 C CA . GLU A 1 265 ? -6.346 -21.143 5.875 1.00 89.38 265 GLU A CA 1
ATOM 2101 C C . GLU A 1 265 ? -5.842 -19.694 5.765 1.00 89.38 265 GLU A C 1
ATOM 2103 O O . GLU A 1 265 ? -6.639 -18.783 5.530 1.00 89.38 265 GLU A O 1
ATOM 2108 N N . ASP A 1 266 ? -4.530 -19.450 5.889 1.00 90.25 266 ASP A N 1
ATOM 2109 C CA . ASP A 1 266 ? -3.950 -18.104 5.807 1.00 90.25 266 ASP A CA 1
ATOM 2110 C C . ASP A 1 266 ? -4.022 -17.569 4.358 1.00 90.25 266 ASP A C 1
ATOM 2112 O O . ASP A 1 266 ? -4.379 -16.402 4.148 1.00 90.25 266 ASP A O 1
ATOM 2116 N N . SER A 1 267 ? -3.730 -18.404 3.351 1.00 91.19 267 SER A N 1
ATOM 2117 C CA . SER A 1 267 ? -3.870 -18.027 1.932 1.00 91.19 267 SER A CA 1
ATOM 2118 C C . SER A 1 267 ? -5.316 -17.980 1.462 1.00 91.19 267 SER A C 1
ATOM 2120 O O . SER A 1 267 ? -5.688 -17.020 0.781 1.00 91.19 267 SER A O 1
ATOM 2122 N N . LEU A 1 268 ? -6.142 -18.942 1.883 1.00 90.88 268 LEU A N 1
ATOM 2123 C CA . LEU A 1 268 ? -7.571 -18.964 1.574 1.00 90.88 268 LEU A CA 1
ATOM 2124 C C . LEU A 1 268 ? -8.269 -17.708 2.112 1.00 90.88 268 LEU A C 1
ATOM 2126 O O . LEU A 1 268 ? -8.951 -16.992 1.375 1.00 90.88 268 LEU A O 1
ATOM 2130 N N . THR A 1 269 ? -8.039 -17.395 3.391 1.00 92.81 269 THR A N 1
ATOM 2131 C CA . THR A 1 269 ? -8.604 -16.207 4.045 1.00 92.81 269 THR A CA 1
ATOM 2132 C C . THR A 1 269 ? -8.142 -14.928 3.357 1.00 92.81 269 THR A C 1
ATOM 2134 O O . THR A 1 269 ? -8.963 -14.048 3.094 1.00 92.81 269 THR A O 1
ATOM 2137 N N . ARG A 1 270 ? -6.844 -14.815 3.036 1.00 93.50 270 ARG A N 1
ATOM 2138 C CA . ARG A 1 270 ? -6.284 -13.643 2.347 1.00 93.50 270 ARG A CA 1
ATOM 2139 C C . ARG A 1 270 ? -6.953 -13.423 0.991 1.00 93.50 270 ARG A C 1
ATOM 2141 O O . ARG A 1 270 ? -7.449 -12.325 0.749 1.00 93.50 270 ARG A O 1
ATOM 2148 N N . ALA A 1 271 ? -7.004 -14.451 0.144 1.00 91.69 271 ALA A N 1
ATOM 2149 C CA . ALA A 1 271 ? -7.576 -14.350 -1.197 1.00 91.69 271 ALA A CA 1
ATOM 2150 C C . ALA A 1 271 ? -9.057 -13.939 -1.152 1.00 91.69 271 ALA A C 1
ATOM 2152 O O . ALA A 1 271 ? -9.449 -12.962 -1.793 1.00 91.69 271 ALA A O 1
ATOM 2153 N N . ILE A 1 272 ? -9.863 -14.608 -0.319 1.00 90.06 272 ILE A N 1
ATOM 2154 C CA . ILE A 1 272 ? -11.295 -14.307 -0.193 1.00 90.06 272 ILE A CA 1
ATOM 2155 C C . ILE A 1 272 ? -11.509 -12.882 0.327 1.00 90.06 272 ILE A C 1
ATOM 2157 O O . ILE A 1 272 ? -12.250 -12.110 -0.280 1.00 90.06 272 ILE A O 1
ATOM 2161 N N . VAL A 1 273 ? -10.851 -12.500 1.426 1.00 91.56 273 VAL A N 1
ATOM 2162 C CA . VAL A 1 273 ? -11.043 -11.181 2.053 1.00 91.56 273 VAL A CA 1
ATOM 2163 C C . VAL A 1 273 ? -10.577 -10.042 1.142 1.00 91.56 273 VAL A C 1
ATOM 2165 O O . VAL A 1 273 ? -11.220 -8.992 1.105 1.00 91.56 273 VAL A O 1
ATOM 2168 N N . MET A 1 274 ? -9.488 -10.228 0.392 1.00 89.25 274 MET A N 1
ATOM 2169 C CA . MET A 1 274 ? -8.985 -9.205 -0.530 1.00 89.25 274 MET A CA 1
ATOM 2170 C C . MET A 1 274 ? -9.890 -9.017 -1.752 1.00 89.25 274 MET A C 1
ATOM 2172 O O . MET A 1 274 ? -10.030 -7.887 -2.217 1.00 89.25 274 MET A O 1
ATOM 2176 N N . ARG A 1 275 ? -10.515 -10.086 -2.269 1.00 88.81 275 ARG A N 1
ATOM 2177 C CA . ARG A 1 275 ? -11.277 -10.041 -3.535 1.00 88.81 275 ARG A CA 1
ATOM 2178 C C . ARG A 1 275 ? -12.792 -9.977 -3.380 1.00 88.81 275 ARG A C 1
ATOM 2180 O O . ARG A 1 275 ? -13.476 -9.649 -4.353 1.00 88.81 275 ARG A O 1
ATOM 2187 N N . ALA A 1 276 ? -13.335 -10.226 -2.187 1.00 88.25 276 ALA A N 1
ATOM 2188 C CA . ALA A 1 276 ? -14.782 -10.291 -1.955 1.00 88.25 276 ALA A CA 1
ATOM 2189 C C . ALA A 1 276 ? -15.553 -9.011 -2.343 1.00 88.25 276 ALA A C 1
ATOM 2191 O O . ALA A 1 276 ? -16.725 -9.092 -2.722 1.00 88.25 276 ALA A O 1
ATOM 2192 N N . GLU A 1 277 ? -14.915 -7.840 -2.284 1.00 86.62 277 GLU A N 1
ATOM 2193 C CA . GLU A 1 277 ? -15.517 -6.546 -2.650 1.00 86.62 277 GLU A CA 1
ATOM 2194 C C . GLU A 1 277 ? -15.129 -6.074 -4.067 1.00 86.62 277 GLU A C 1
ATOM 2196 O O . GLU A 1 277 ? -15.554 -5.005 -4.494 1.00 86.62 277 GLU A O 1
ATOM 2201 N N . ILE A 1 278 ? -14.370 -6.880 -4.825 1.00 84.12 278 ILE A N 1
ATOM 2202 C CA . ILE A 1 278 ? -13.801 -6.506 -6.131 1.00 84.12 278 ILE A CA 1
ATOM 2203 C C . ILE A 1 278 ? -14.352 -7.422 -7.241 1.00 84.12 278 ILE A C 1
ATOM 2205 O O . ILE A 1 278 ? -15.221 -7.040 -8.041 1.00 84.12 278 ILE A O 1
ATOM 2209 N N . ASP A 1 279 ? -13.865 -8.659 -7.315 1.00 77.06 279 ASP A N 1
ATOM 2210 C CA . ASP A 1 279 ? -14.073 -9.525 -8.478 1.00 77.06 279 ASP A CA 1
ATOM 2211 C C . ASP A 1 279 ? -14.083 -11.031 -8.201 1.00 77.06 279 ASP A C 1
ATOM 2213 O O . ASP A 1 279 ? -14.063 -11.801 -9.159 1.00 77.06 279 ASP A O 1
ATOM 2217 N N . LEU A 1 280 ? -14.280 -11.450 -6.948 1.00 71.00 280 LEU A N 1
ATOM 2218 C CA . LEU A 1 280 ? -14.395 -12.868 -6.578 1.00 71.00 280 LEU A CA 1
ATOM 2219 C C . LEU A 1 280 ? -15.463 -13.642 -7.404 1.00 71.00 280 LEU A C 1
ATOM 2221 O O . LEU A 1 280 ? -15.342 -14.840 -7.620 1.00 71.00 280 LEU A O 1
ATOM 2225 N N . MET A 1 281 ? -16.489 -12.976 -7.966 1.00 56.12 281 MET A N 1
ATOM 2226 C CA . MET A 1 281 ? -17.466 -13.620 -8.873 1.00 56.12 281 MET A CA 1
ATOM 2227 C C . MET A 1 281 ? -16.954 -13.890 -10.301 1.00 56.12 281 MET A C 1
ATOM 2229 O O . MET A 1 281 ? -17.500 -14.772 -10.974 1.00 56.12 281 MET A O 1
ATOM 2233 N N . LYS A 1 282 ? -15.973 -13.126 -10.813 1.00 53.00 282 LYS A N 1
ATOM 2234 C CA . LYS A 1 282 ? -15.432 -13.326 -12.178 1.00 53.00 282 LYS A CA 1
ATOM 2235 C C . LYS A 1 282 ? -14.664 -14.645 -12.283 1.00 53.00 282 LYS A C 1
ATOM 2237 O O . LYS A 1 282 ? -14.665 -15.237 -13.362 1.00 53.00 282 LYS A O 1
ATOM 2242 N N . GLU A 1 283 ? -14.108 -15.128 -11.175 1.00 45.75 283 GLU A N 1
ATOM 2243 C CA . GLU A 1 283 ? -13.417 -16.420 -11.067 1.00 45.75 283 GLU A CA 1
ATOM 2244 C C . GLU A 1 283 ? -14.326 -17.579 -11.530 1.00 45.75 283 GLU A C 1
ATOM 2246 O O . GLU A 1 283 ? -13.918 -18.393 -12.351 1.00 45.75 283 GLU A O 1
ATOM 2251 N N . SER A 1 284 ? -15.617 -17.556 -11.164 1.00 42.25 284 SER A N 1
ATOM 2252 C CA . SER A 1 284 ? -16.576 -18.632 -11.483 1.00 42.25 284 SER A CA 1
ATOM 2253 C C . SER A 1 284 ? -16.980 -18.778 -12.957 1.00 42.25 284 SER A C 1
ATOM 2255 O O . SER A 1 284 ? -17.361 -19.867 -13.387 1.00 42.25 284 SER A O 1
ATOM 2257 N N . LYS A 1 285 ? -16.961 -17.680 -13.728 1.00 38.31 285 LYS A N 1
ATOM 2258 C CA . LYS A 1 285 ? -17.438 -17.640 -15.128 1.00 38.31 285 LYS A CA 1
ATOM 2259 C C . LYS A 1 285 ? -16.294 -17.662 -16.142 1.00 38.31 285 LYS A C 1
ATOM 2261 O O . LYS A 1 285 ? -16.430 -18.254 -17.209 1.00 38.31 285 LYS A O 1
ATOM 2266 N N . THR A 1 286 ? -15.178 -17.008 -15.820 1.00 38.47 286 THR A N 1
ATOM 2267 C CA . THR A 1 286 ? -14.046 -16.833 -16.747 1.00 38.47 286 THR A CA 1
ATOM 2268 C C . THR A 1 286 ? -13.266 -18.136 -16.917 1.00 38.47 286 THR A C 1
ATOM 2270 O O . THR A 1 286 ? -12.840 -18.456 -18.022 1.00 38.47 286 THR A O 1
ATOM 2273 N N . GLU A 1 287 ? -13.158 -18.938 -15.857 1.00 39.88 287 GLU A N 1
ATOM 2274 C CA . GLU A 1 287 ? -12.498 -20.245 -15.895 1.00 39.88 287 GLU A CA 1
ATOM 2275 C C . GLU A 1 287 ? -13.257 -21.261 -16.771 1.00 39.88 287 GLU A C 1
ATOM 2277 O O . GLU A 1 287 ? -12.641 -21.972 -17.561 1.00 39.88 287 GLU A O 1
ATOM 2282 N N . GLN A 1 288 ? -14.597 -21.240 -16.747 1.00 35.69 288 GLN A N 1
ATOM 2283 C CA . GLN A 1 288 ? -15.438 -22.075 -17.620 1.00 35.69 288 GLN A CA 1
ATOM 2284 C C . GLN A 1 288 ? -15.345 -21.679 -19.104 1.00 35.69 288 GLN A C 1
ATOM 2286 O O . GLN A 1 288 ? -15.357 -22.542 -19.976 1.00 35.69 288 GLN A O 1
ATOM 2291 N N . SER A 1 289 ? -15.235 -20.381 -19.409 1.00 34.06 289 SER A N 1
ATOM 2292 C CA . SER A 1 289 ? -15.157 -19.891 -20.794 1.00 34.06 289 SER A CA 1
ATOM 2293 C C . SER A 1 289 ? -13.780 -20.090 -21.431 1.00 34.06 289 SER A C 1
ATOM 2295 O O . SER A 1 289 ? -13.707 -20.349 -22.629 1.00 34.06 289 SER A O 1
ATOM 2297 N N . TYR A 1 290 ? -12.691 -19.938 -20.672 1.00 40.59 290 TYR A N 1
ATOM 2298 C CA . TYR A 1 290 ? -11.335 -20.038 -21.221 1.00 40.59 290 TYR A CA 1
ATOM 2299 C C . TYR A 1 290 ? -10.855 -21.483 -21.370 1.00 40.59 290 TYR A C 1
ATOM 2301 O O . TYR A 1 290 ? -10.175 -21.772 -22.349 1.00 40.59 290 TYR A O 1
ATOM 2309 N N . LEU A 1 291 ? -11.235 -22.397 -20.468 1.00 39.62 291 LEU A N 1
ATOM 2310 C CA . LEU A 1 291 ? -10.895 -23.817 -20.623 1.00 39.62 291 LEU A CA 1
ATOM 2311 C C . LEU A 1 291 ? -11.644 -24.455 -21.799 1.00 39.62 291 LEU A C 1
ATOM 2313 O O . LEU A 1 291 ? -11.025 -25.191 -22.559 1.00 39.62 291 LEU A O 1
ATOM 2317 N N . ASN A 1 292 ? -12.907 -24.082 -22.038 1.00 37.19 292 ASN A N 1
ATOM 2318 C CA . ASN A 1 292 ? -13.627 -24.505 -23.246 1.00 37.19 292 ASN A CA 1
ATOM 2319 C C . ASN A 1 292 ? -12.919 -24.062 -24.539 1.00 37.19 292 ASN A C 1
ATOM 2321 O O . ASN A 1 292 ? -12.875 -24.830 -25.487 1.00 37.19 292 ASN A O 1
ATOM 2325 N N . ASN A 1 293 ? -12.295 -22.879 -24.556 1.00 36.44 293 ASN A N 1
ATOM 2326 C CA . ASN A 1 293 ? -11.541 -22.392 -25.717 1.00 36.44 293 ASN A CA 1
ATOM 2327 C C . ASN A 1 293 ? -10.114 -22.971 -25.825 1.00 36.44 293 ASN A C 1
ATOM 2329 O O . ASN A 1 293 ? -9.465 -22.804 -26.854 1.00 36.44 293 ASN A O 1
ATOM 2333 N N . GLN A 1 294 ? -9.594 -23.611 -24.773 1.00 35.66 294 GLN A N 1
ATOM 2334 C CA . GLN A 1 294 ? -8.242 -24.183 -24.752 1.00 35.66 294 GLN A CA 1
ATOM 2335 C C . GLN A 1 294 ? -8.232 -25.686 -25.083 1.00 35.66 294 GLN A C 1
ATOM 2337 O O . GLN A 1 294 ? -7.212 -26.197 -25.546 1.00 35.66 294 GLN A O 1
ATOM 2342 N N . VAL A 1 295 ? -9.376 -26.370 -24.946 1.00 33.69 295 VAL A N 1
ATOM 2343 C CA . VAL A 1 295 ? -9.578 -27.748 -25.436 1.00 33.69 295 VAL A CA 1
ATOM 2344 C C . VAL A 1 295 ? -9.500 -27.821 -26.972 1.00 33.69 295 VAL A C 1
ATOM 2346 O O . VAL A 1 295 ? -9.008 -28.814 -27.502 1.00 33.69 295 VAL A O 1
ATOM 2349 N N . ASP A 1 296 ? -9.830 -26.740 -27.684 1.00 31.55 296 ASP A N 1
ATOM 2350 C CA . ASP A 1 296 ? -9.698 -26.661 -29.150 1.00 31.55 296 ASP A CA 1
ATOM 2351 C C . ASP A 1 296 ? -8.252 -26.407 -29.633 1.00 31.55 296 ASP A C 1
ATOM 2353 O O . ASP A 1 296 ? -7.958 -26.535 -30.820 1.00 31.55 296 ASP A O 1
ATOM 2357 N N . GLY A 1 297 ? -7.325 -26.063 -28.727 1.00 30.38 297 GLY A N 1
ATOM 2358 C CA . GLY A 1 297 ? -5.946 -25.672 -29.057 1.00 30.38 297 GLY A CA 1
ATOM 2359 C C . GLY A 1 297 ? -4.844 -26.642 -28.616 1.00 30.38 297 GLY A C 1
ATOM 2360 O O . GLY A 1 297 ? -3.681 -26.394 -28.928 1.00 30.38 297 GLY A O 1
ATOM 2361 N N . TRP A 1 298 ? -5.168 -27.721 -27.891 1.00 28.42 298 TRP A N 1
ATOM 2362 C CA . TRP A 1 298 ? -4.173 -28.668 -27.350 1.00 28.42 298 TRP A CA 1
ATOM 2363 C C . TRP A 1 298 ? -4.145 -30.042 -28.057 1.00 28.42 298 TRP A C 1
ATOM 2365 O O . TRP A 1 298 ? -3.307 -30.881 -27.744 1.00 28.42 298 TRP A O 1
ATOM 2375 N N . SER A 1 299 ? -4.975 -30.299 -29.072 1.00 28.66 299 SER A N 1
ATOM 2376 C CA . SER A 1 299 ? -4.826 -31.513 -29.902 1.00 28.66 299 SER A CA 1
ATOM 2377 C C . SER A 1 299 ? -3.831 -31.312 -31.047 1.00 28.66 299 SER A C 1
ATOM 2379 O O . SER A 1 299 ? -4.194 -31.336 -32.218 1.00 28.66 299 SER A O 1
ATOM 2381 N N . SER A 1 300 ? -2.555 -31.120 -30.717 1.00 33.56 300 SER A N 1
ATOM 2382 C CA . SER A 1 300 ? -1.462 -31.500 -31.616 1.00 33.56 300 SER A CA 1
ATOM 2383 C C . SER A 1 300 ? -0.175 -31.661 -30.813 1.00 33.56 300 SER A C 1
ATOM 2385 O O . SER A 1 300 ? 0.254 -30.724 -30.147 1.00 33.56 300 SER A O 1
ATOM 2387 N N . CYS A 1 301 ? 0.451 -32.833 -30.944 1.00 28.84 301 CYS A N 1
ATOM 2388 C CA . CYS A 1 301 ? 1.711 -33.272 -30.321 1.00 28.84 301 CYS A CA 1
ATOM 2389 C C . CYS A 1 301 ? 1.581 -33.940 -28.937 1.00 28.84 301 CYS A C 1
ATOM 2391 O O . CYS A 1 301 ? 1.924 -33.366 -27.909 1.00 28.84 301 CYS A O 1
ATOM 2393 N N . ASN A 1 302 ? 1.125 -35.196 -28.921 1.00 28.81 302 ASN A N 1
ATOM 2394 C CA . ASN A 1 302 ? 1.986 -36.350 -28.616 1.00 28.81 302 ASN A CA 1
ATOM 2395 C C . ASN A 1 302 ? 1.188 -37.649 -28.812 1.00 28.81 302 ASN A C 1
ATOM 2397 O O . ASN A 1 302 ? 0.187 -37.895 -28.143 1.00 28.81 302 ASN A O 1
ATOM 2401 N N . HIS A 1 303 ? 1.624 -38.464 -29.772 1.00 33.69 303 HIS A N 1
ATOM 2402 C CA . HIS A 1 303 ? 1.281 -39.878 -29.825 1.00 33.69 303 HIS A CA 1
ATOM 2403 C C . HIS A 1 303 ? 2.101 -40.592 -28.757 1.00 33.69 303 HIS A C 1
ATOM 2405 O O . HIS A 1 303 ? 3.320 -40.584 -28.853 1.00 33.69 303 HIS A O 1
ATOM 2411 N N . ASP A 1 304 ? 1.429 -41.194 -27.780 1.00 28.95 304 ASP A N 1
ATOM 2412 C CA . ASP A 1 304 ? 1.802 -42.500 -27.246 1.00 28.95 304 ASP A CA 1
ATOM 2413 C C . ASP A 1 304 ? 0.577 -43.147 -26.585 1.00 28.95 304 ASP A C 1
ATOM 2415 O O . ASP A 1 304 ? -0.251 -42.496 -25.946 1.00 28.95 304 ASP A O 1
ATOM 2419 N N . SER A 1 305 ? 0.427 -44.435 -26.871 1.00 34.66 305 SER A N 1
ATOM 2420 C CA . SER A 1 305 ? -0.725 -45.301 -26.629 1.00 34.66 305 SER A CA 1
ATOM 2421 C C . SER A 1 305 ? -0.903 -45.723 -25.165 1.00 34.66 305 SER A C 1
ATOM 2423 O O . SER A 1 305 ? 0.066 -45.874 -24.428 1.00 34.66 305 SER A O 1
ATOM 2425 N N . ASP A 1 306 ? -2.157 -46.043 -24.825 1.00 31.20 306 ASP A N 1
ATOM 2426 C CA . ASP A 1 306 ? -2.614 -46.773 -23.630 1.00 31.20 306 ASP A CA 1
ATOM 2427 C C . ASP A 1 306 ? -2.641 -46.030 -22.283 1.00 31.20 306 ASP A C 1
ATOM 2429 O O . ASP A 1 306 ? -1.982 -46.396 -21.310 1.00 31.20 306 ASP A O 1
ATOM 2433 N N . ARG A 1 307 ? -3.567 -45.069 -22.169 1.00 27.44 307 ARG A N 1
ATOM 2434 C CA . ARG A 1 307 ? -4.455 -44.967 -20.995 1.00 27.44 307 ARG A CA 1
ATOM 2435 C C . ARG A 1 307 ? -5.697 -44.148 -21.357 1.00 27.44 307 ARG A C 1
ATOM 2437 O O . ARG A 1 307 ? -5.587 -42.984 -21.726 1.00 27.44 307 ARG A O 1
ATOM 2444 N N . SER A 1 308 ? -6.877 -44.756 -21.264 1.00 25.64 308 SER A N 1
ATOM 2445 C CA . SER A 1 308 ? -8.165 -44.073 -21.429 1.00 25.64 308 SER A CA 1
ATOM 2446 C C . SER A 1 308 ? -8.242 -42.842 -20.510 1.00 25.64 308 SER A C 1
ATOM 2448 O O . SER A 1 308 ? -7.968 -42.989 -19.317 1.00 25.64 308 SER A O 1
ATOM 2450 N N . PRO A 1 309 ? -8.603 -41.646 -21.008 1.00 30.00 309 PRO A N 1
ATOM 2451 C CA . PRO A 1 309 ? -8.723 -40.473 -20.157 1.00 30.00 309 PRO A CA 1
ATOM 2452 C C . PRO A 1 309 ? -10.033 -40.554 -19.365 1.00 30.00 309 PRO A C 1
ATOM 2454 O O . PRO A 1 309 ? -11.127 -40.484 -19.929 1.00 30.00 309 PRO A O 1
ATOM 2457 N N . GLU A 1 310 ? -9.926 -40.704 -18.046 1.00 27.42 310 GLU A N 1
ATOM 2458 C CA . GLU A 1 310 ? -11.013 -40.352 -17.135 1.00 27.42 310 GLU A CA 1
ATOM 2459 C C . GLU A 1 310 ? -11.260 -38.845 -17.265 1.00 27.42 310 GLU A C 1
ATOM 2461 O O . GLU A 1 310 ? -10.369 -38.023 -17.057 1.00 27.42 310 GLU A O 1
ATOM 2466 N N . VAL A 1 311 ? -12.471 -38.480 -17.678 1.00 27.97 311 VAL A N 1
ATOM 2467 C CA . VAL A 1 311 ? -12.907 -37.091 -17.816 1.00 27.97 311 VAL A CA 1
ATOM 2468 C C . VAL A 1 311 ? -13.044 -36.490 -16.413 1.00 27.97 311 VAL A C 1
ATOM 2470 O O . VAL A 1 311 ? -14.064 -36.673 -15.748 1.00 27.97 311 VAL A O 1
ATOM 2473 N N . GLU A 1 312 ? -12.016 -35.780 -15.945 1.00 32.38 312 GLU A N 1
ATOM 2474 C CA . GLU A 1 312 ? -12.102 -34.952 -14.740 1.00 32.38 312 GLU A CA 1
ATOM 2475 C C . GLU A 1 312 ? -13.086 -33.797 -14.980 1.00 32.38 312 GLU A C 1
ATOM 2477 O O . GLU A 1 312 ? -12.867 -32.895 -15.790 1.00 32.38 312 GLU A O 1
ATOM 2482 N N . VAL A 1 313 ? -14.212 -33.821 -14.269 1.00 30.94 313 VAL A N 1
ATOM 2483 C CA . VAL A 1 313 ? -15.200 -32.739 -14.279 1.00 30.94 313 VAL A CA 1
ATOM 2484 C C . VAL A 1 313 ? -14.596 -31.527 -13.563 1.00 30.94 313 VAL A C 1
ATOM 2486 O O . VAL A 1 313 ? -14.535 -31.496 -12.335 1.00 30.94 313 VAL A O 1
ATOM 2489 N N . VAL A 1 314 ? -14.154 -30.520 -14.321 1.00 39.91 314 VAL A N 1
ATOM 2490 C CA . VAL A 1 314 ? -13.526 -29.300 -13.787 1.00 39.91 314 VAL A CA 1
ATOM 2491 C C . VAL A 1 314 ? -14.553 -28.460 -13.012 1.00 39.91 314 VAL A C 1
ATOM 2493 O O . VAL A 1 314 ? -15.464 -27.856 -13.585 1.00 39.91 314 VAL A O 1
ATOM 2496 N N . VAL A 1 315 ? -14.422 -28.427 -11.683 1.00 51.38 315 VAL A N 1
ATOM 2497 C CA . VAL A 1 315 ? -15.285 -27.657 -10.774 1.00 51.38 315 VAL A CA 1
ATOM 2498 C C . VAL A 1 315 ? -14.601 -26.337 -10.407 1.00 51.38 315 VAL A C 1
ATOM 2500 O O . VAL A 1 315 ? -13.474 -26.334 -9.935 1.00 51.38 315 VAL A O 1
ATOM 2503 N N . ASP A 1 316 ? -15.318 -25.224 -10.577 1.00 67.75 316 ASP A N 1
ATOM 2504 C CA . ASP A 1 316 ? -14.962 -23.875 -10.102 1.00 67.75 316 ASP A CA 1
ATOM 2505 C C . ASP A 1 316 ? -14.399 -23.905 -8.659 1.00 67.75 316 ASP A C 1
ATOM 2507 O O . ASP A 1 316 ? -15.086 -24.412 -7.765 1.00 67.75 316 ASP A O 1
ATOM 2511 N N . PRO A 1 317 ? -13.181 -23.384 -8.409 1.00 67.06 317 PRO A N 1
ATOM 2512 C CA . PRO A 1 317 ? -12.460 -23.545 -7.147 1.00 67.06 317 PRO A CA 1
ATOM 2513 C C . PRO A 1 317 ? -13.147 -22.842 -5.974 1.00 67.06 317 PRO A C 1
ATOM 2515 O O . PRO A 1 317 ? -13.124 -23.356 -4.855 1.00 67.06 317 PRO A O 1
ATOM 2518 N N . VAL A 1 318 ? -13.840 -21.723 -6.213 1.00 66.31 318 VAL A N 1
ATOM 2519 C CA . VAL A 1 318 ? -14.638 -21.048 -5.178 1.00 66.31 318 VAL A CA 1
ATOM 2520 C C . VAL A 1 318 ? -15.859 -21.898 -4.839 1.00 66.31 318 VAL A C 1
ATOM 2522 O O . VAL A 1 318 ? -16.172 -22.110 -3.666 1.00 66.31 318 VAL A O 1
ATOM 2525 N N . LYS A 1 319 ? -16.532 -22.464 -5.848 1.00 74.75 319 LYS A N 1
ATOM 2526 C CA . LYS A 1 319 ? -17.627 -23.422 -5.608 1.00 74.75 319 LYS A CA 1
ATOM 2527 C C . LYS A 1 319 ? -17.133 -24.703 -4.944 1.00 74.75 319 LYS A C 1
ATOM 2529 O O . LYS A 1 319 ? -17.859 -25.260 -4.125 1.00 74.75 319 LYS A O 1
ATOM 2534 N N . LEU A 1 320 ? -15.932 -25.175 -5.265 1.00 74.94 320 LEU A N 1
ATOM 2535 C CA . LEU A 1 320 ? -15.310 -26.332 -4.627 1.00 74.94 320 LEU A CA 1
ATOM 2536 C C . LEU A 1 320 ? -14.997 -26.040 -3.157 1.00 74.94 320 LEU A C 1
ATOM 2538 O O . LEU A 1 320 ? -15.335 -26.857 -2.303 1.00 74.94 320 LEU A O 1
ATOM 2542 N N . ALA A 1 321 ? -14.444 -24.864 -2.847 1.00 69.50 321 ALA A N 1
ATOM 2543 C CA . ALA A 1 321 ? -14.221 -24.407 -1.478 1.00 69.50 321 ALA A CA 1
ATOM 2544 C C . ALA A 1 321 ? -15.539 -24.350 -0.690 1.00 69.50 321 ALA A C 1
ATOM 2546 O O . ALA A 1 321 ? -15.628 -24.886 0.415 1.00 69.50 321 ALA A O 1
ATOM 2547 N N . LEU A 1 322 ? -16.598 -23.786 -1.284 1.00 77.75 322 LEU A N 1
ATOM 2548 C CA . LEU A 1 322 ? -17.933 -23.754 -0.678 1.00 77.75 322 LEU A CA 1
ATOM 2549 C C . LEU A 1 322 ? -18.502 -25.164 -0.464 1.00 77.75 322 LEU A C 1
ATOM 2551 O O . LEU A 1 322 ? -19.000 -25.453 0.621 1.00 77.75 322 LEU A O 1
ATOM 2555 N N . LYS A 1 323 ? -18.368 -26.070 -1.442 1.00 78.25 323 LYS A N 1
ATOM 2556 C CA . LYS A 1 323 ? -18.785 -27.477 -1.316 1.00 78.25 323 LYS A CA 1
ATOM 2557 C C . LYS A 1 323 ? -18.014 -28.215 -0.221 1.00 78.25 323 LYS A C 1
ATOM 2559 O O . LYS A 1 323 ? -18.629 -28.934 0.562 1.00 78.25 323 LYS A O 1
ATOM 2564 N N . LYS A 1 324 ? -16.691 -28.030 -0.123 1.00 74.31 324 LYS A N 1
ATOM 2565 C CA . LYS A 1 324 ? -15.875 -28.588 0.970 1.00 74.31 324 LYS A CA 1
ATOM 2566 C C . LYS A 1 324 ? -16.317 -28.028 2.324 1.00 74.31 324 LYS A C 1
ATOM 2568 O O . LYS A 1 324 ? -16.455 -28.792 3.276 1.00 74.31 324 LYS A O 1
ATOM 2573 N N . ALA A 1 325 ? -16.623 -26.732 2.400 1.00 72.69 325 ALA A N 1
ATOM 2574 C CA . ALA A 1 325 ? -17.148 -26.109 3.613 1.00 72.69 325 ALA A CA 1
ATOM 2575 C C . ALA A 1 325 ? -18.538 -26.655 3.998 1.00 72.69 325 ALA A C 1
ATOM 2577 O O . ALA A 1 325 ? -18.813 -26.875 5.178 1.00 72.69 325 ALA A O 1
ATOM 2578 N N . GLU A 1 326 ? -19.417 -26.906 3.024 1.00 79.06 326 GLU A N 1
ATOM 2579 C CA . GLU A 1 326 ? -20.717 -27.555 3.239 1.00 79.06 326 GLU A CA 1
ATOM 2580 C C . GLU A 1 326 ? -20.567 -29.010 3.699 1.00 79.06 326 GLU A C 1
ATOM 2582 O O . GLU A 1 326 ? -21.242 -29.418 4.645 1.00 79.06 326 GLU A O 1
ATOM 2587 N N . ALA A 1 327 ? -19.659 -29.776 3.088 1.00 75.06 327 ALA A N 1
ATOM 2588 C CA . ALA A 1 327 ? -19.345 -31.144 3.495 1.00 75.06 327 ALA A CA 1
ATOM 2589 C C . ALA A 1 327 ? -18.786 -31.194 4.926 1.00 75.06 327 ALA A C 1
ATOM 2591 O O . ALA A 1 327 ? -19.242 -32.004 5.728 1.00 75.06 327 ALA A O 1
ATOM 2592 N N . TYR A 1 328 ? -17.889 -30.270 5.282 1.00 71.50 328 TYR A N 1
ATOM 2593 C CA . TYR A 1 328 ? -17.375 -30.129 6.647 1.00 71.50 328 TYR A CA 1
ATOM 2594 C C . TYR A 1 328 ? -18.474 -29.758 7.655 1.00 71.50 328 TYR A C 1
ATOM 2596 O O . TYR A 1 328 ? -18.505 -30.265 8.777 1.00 71.50 328 TYR A O 1
ATOM 2604 N N . LYS A 1 329 ? -19.427 -28.896 7.272 1.00 70.56 329 LYS A N 1
ATOM 2605 C CA . LYS A 1 329 ? -20.595 -28.598 8.119 1.00 70.56 329 LYS A CA 1
ATOM 2606 C C . LYS A 1 329 ? -21.473 -29.830 8.334 1.00 70.56 329 LYS A C 1
ATOM 2608 O O . LYS A 1 329 ? -21.938 -30.022 9.455 1.00 70.56 329 LYS A O 1
ATOM 2613 N N . LYS A 1 330 ? -21.684 -30.650 7.298 1.00 73.62 330 LYS A N 1
ATOM 2614 C CA . LYS A 1 330 ? -22.440 -31.910 7.396 1.00 73.62 330 LYS A CA 1
ATOM 2615 C C . LYS A 1 330 ? -21.728 -32.920 8.296 1.00 73.62 330 LYS A C 1
ATOM 2617 O O . LYS A 1 330 ? -22.337 -33.379 9.255 1.00 73.62 330 LYS A O 1
ATOM 2622 N N . SER A 1 331 ? -20.430 -33.153 8.098 1.00 69.56 331 SER A N 1
ATOM 2623 C CA . SER A 1 331 ? -19.662 -34.088 8.932 1.00 69.56 331 SER A CA 1
ATOM 2624 C C . SER A 1 331 ? -19.598 -33.655 10.404 1.00 69.56 331 SER A C 1
ATOM 2626 O O . SER A 1 331 ? -19.683 -34.485 11.308 1.00 69.56 331 SER A O 1
ATOM 2628 N N . LYS A 1 332 ? -19.513 -32.345 10.675 1.00 65.94 332 LYS A N 1
ATOM 2629 C CA . LYS A 1 332 ? -19.535 -31.792 12.041 1.00 65.94 332 LYS A CA 1
ATOM 2630 C C . LYS A 1 332 ? -20.926 -31.845 12.691 1.00 65.94 332 LYS A C 1
ATOM 2632 O O . LYS A 1 332 ? -21.017 -31.870 13.918 1.00 65.94 332 LYS A O 1
ATOM 2637 N N . ALA A 1 333 ? -21.998 -31.843 11.896 1.00 58.50 333 ALA A N 1
ATOM 2638 C CA . ALA A 1 333 ? -23.365 -32.050 12.376 1.00 58.50 333 ALA A CA 1
ATOM 2639 C C . ALA A 1 333 ? -23.646 -33.537 12.668 1.00 58.50 333 ALA A C 1
ATOM 2641 O O . ALA A 1 333 ? -24.261 -33.846 13.686 1.00 58.50 333 ALA A O 1
ATOM 2642 N N . GLU A 1 334 ? -23.122 -34.445 11.843 1.00 48.97 334 GLU A N 1
ATOM 2643 C CA . GLU A 1 334 ? -23.231 -35.903 12.016 1.00 48.97 334 GLU A CA 1
ATOM 2644 C C . GLU A 1 334 ? -22.436 -36.411 13.232 1.00 48.97 334 GLU A C 1
ATOM 2646 O O . GLU A 1 334 ? -22.896 -37.298 13.941 1.00 48.97 334 GLU A O 1
ATOM 2651 N N . GLN A 1 335 ? -21.304 -35.784 13.577 1.00 47.50 335 GLN A N 1
ATOM 2652 C CA . GLN A 1 335 ? -20.568 -36.082 14.819 1.00 47.50 335 GLN A CA 1
ATOM 2653 C C . GLN A 1 335 ? -21.267 -35.598 16.108 1.00 47.50 335 GLN A C 1
ATOM 2655 O O . GLN A 1 335 ? -20.799 -35.902 17.205 1.00 47.50 335 GLN A O 1
ATOM 2660 N N . LYS A 1 336 ? -22.372 -34.842 16.009 1.00 42.22 336 LYS A N 1
ATOM 2661 C CA . LYS A 1 336 ? -23.121 -34.294 17.159 1.00 42.22 336 LYS A CA 1
ATOM 2662 C C . LYS A 1 336 ? -24.399 -35.063 17.526 1.00 42.22 336 LYS A C 1
ATOM 2664 O O . LYS A 1 336 ? -25.173 -34.567 18.338 1.00 42.22 336 LYS A O 1
ATOM 2669 N N . THR A 1 337 ? -24.607 -36.273 17.006 1.00 28.42 337 THR A N 1
ATOM 2670 C CA . THR A 1 337 ? -25.664 -37.190 17.484 1.00 28.42 337 THR A CA 1
ATOM 2671 C C . THR A 1 337 ? -25.060 -38.559 17.808 1.00 28.42 337 THR A C 1
ATOM 2673 O O . THR A 1 337 ? -24.360 -39.140 16.983 1.00 28.42 337 THR A O 1
ATOM 2676 N N . PRO A 1 338 ? -25.261 -39.039 19.048 1.00 35.75 338 PRO A N 1
ATOM 2677 C CA . PRO A 1 338 ? -26.472 -39.803 19.309 1.00 35.75 338 PRO A CA 1
ATOM 2678 C C . PRO A 1 338 ? -27.276 -39.251 20.489 1.00 35.75 338 PRO A C 1
ATOM 2680 O O . PRO A 1 338 ? -26.742 -38.949 21.555 1.00 35.75 338 PRO A O 1
ATOM 2683 N N . GLU A 1 339 ? -28.590 -39.179 20.294 1.00 37.78 339 GLU A N 1
ATOM 2684 C CA . GLU A 1 339 ? -29.552 -39.200 21.389 1.00 37.78 339 GLU A CA 1
ATOM 2685 C C . GLU A 1 339 ? -29.410 -40.535 22.132 1.00 37.78 339 GLU A C 1
ATOM 2687 O O . GLU A 1 339 ? -29.460 -41.606 21.521 1.00 37.78 339 GLU A O 1
ATOM 2692 N N . ARG A 1 340 ? -29.254 -40.490 23.457 1.00 26.95 340 ARG A N 1
ATOM 2693 C CA . ARG A 1 340 ? -29.580 -41.632 24.311 1.00 26.95 340 ARG A CA 1
ATOM 2694 C C . ARG A 1 340 ? -30.482 -41.145 25.433 1.00 26.95 340 ARG A C 1
ATOM 2696 O O . ARG A 1 340 ? -30.116 -40.250 26.191 1.00 26.95 340 ARG A O 1
ATOM 2703 N N . ASN A 1 341 ? -31.675 -41.723 25.436 1.00 29.88 341 ASN A N 1
ATOM 2704 C CA . ASN A 1 341 ? -32.753 -41.504 26.383 1.00 29.88 341 ASN A CA 1
ATOM 2705 C C . ASN A 1 341 ? -32.288 -41.669 27.832 1.00 29.88 341 ASN A C 1
ATOM 2707 O O . ASN A 1 341 ? -31.401 -42.469 28.131 1.00 29.88 341 ASN A O 1
ATOM 2711 N N . THR A 1 342 ? -32.938 -40.902 28.701 1.00 35.22 342 THR A N 1
ATOM 2712 C CA . THR A 1 342 ? -32.994 -41.108 30.146 1.00 35.22 342 THR A CA 1
ATOM 2713 C C . THR A 1 342 ? -33.392 -42.547 30.446 1.00 35.22 342 THR A C 1
ATOM 2715 O O . THR A 1 342 ? -34.417 -42.994 29.943 1.00 35.22 342 THR A O 1
ATOM 2718 N N . ASP A 1 343 ? -32.552 -43.266 31.184 1.00 32.38 343 ASP A N 1
ATOM 2719 C CA . ASP A 1 343 ? -32.897 -43.956 32.431 1.00 32.38 343 ASP A CA 1
ATOM 2720 C C . ASP A 1 343 ? -31.604 -44.521 33.049 1.00 32.38 343 ASP A C 1
ATOM 2722 O O . ASP A 1 343 ? -30.606 -44.729 32.358 1.00 32.38 343 ASP A O 1
ATOM 2726 N N . ASP A 1 344 ? -31.621 -44.626 34.374 1.00 41.59 344 ASP A N 1
ATOM 2727 C CA . ASP A 1 344 ? -30.514 -44.843 35.310 1.00 41.59 344 ASP A CA 1
ATOM 2728 C C . ASP A 1 344 ? -29.355 -45.733 34.823 1.00 41.59 344 ASP A C 1
ATOM 2730 O O . ASP A 1 344 ? -29.549 -46.917 34.577 1.00 41.59 344 ASP A O 1
ATOM 2734 N N . GLU A 1 345 ? -28.123 -45.196 34.802 1.00 33.75 345 GLU A N 1
ATOM 2735 C CA . GLU A 1 345 ? -26.900 -45.958 35.104 1.00 33.75 345 GLU A CA 1
ATOM 2736 C C . GLU A 1 345 ? -25.668 -45.051 35.325 1.00 33.75 345 GLU A C 1
ATOM 2738 O O . GLU A 1 345 ? -25.598 -43.895 34.907 1.00 33.75 345 GLU A O 1
ATOM 2743 N N . GLU A 1 346 ? -24.717 -45.581 36.090 1.00 43.44 346 GLU A N 1
ATOM 2744 C CA . GLU A 1 346 ? -23.744 -44.879 36.926 1.00 43.44 346 GLU A CA 1
ATOM 2745 C C . GLU A 1 346 ? -22.785 -43.889 36.238 1.00 43.44 346 GLU A C 1
ATOM 2747 O O . GLU A 1 346 ? -22.196 -44.138 35.187 1.00 43.44 346 GLU A O 1
ATOM 2752 N N . VAL A 1 347 ? -22.505 -42.787 36.951 1.00 43.97 347 VAL A N 1
ATOM 2753 C CA . VAL A 1 347 ? -21.465 -41.807 36.599 1.00 43.97 347 VAL A CA 1
ATOM 2754 C C . VAL A 1 347 ? -20.107 -42.512 36.386 1.00 43.97 347 VAL A C 1
ATOM 2756 O O . VAL A 1 347 ? -19.623 -43.161 37.324 1.00 43.97 347 VAL A O 1
ATOM 2759 N N . PRO A 1 348 ? -19.446 -42.333 35.221 1.00 47.50 348 PRO A N 1
ATOM 2760 C CA . PRO A 1 348 ? -18.169 -42.971 34.901 1.00 47.50 348 PRO A CA 1
ATOM 2761 C C . PRO A 1 348 ? -17.084 -42.670 35.942 1.00 47.50 348 PRO A C 1
ATOM 2763 O O . PRO A 1 348 ? -16.943 -41.532 36.402 1.00 47.50 348 PRO A O 1
ATOM 2766 N N . LEU A 1 349 ? -16.269 -43.676 36.281 1.00 47.56 349 LEU A N 1
ATOM 2767 C CA . LEU A 1 349 ? -15.198 -43.587 37.288 1.00 47.56 349 LEU A CA 1
ATOM 2768 C C . LEU A 1 349 ? -14.236 -42.413 37.046 1.00 47.56 349 LEU A C 1
ATOM 2770 O O . LEU A 1 349 ? -13.777 -41.789 37.995 1.00 47.56 349 LEU A O 1
ATOM 2774 N N . THR A 1 350 ? -13.989 -42.047 35.789 1.00 50.59 350 THR A N 1
ATOM 2775 C CA . THR A 1 350 ? -13.149 -40.905 35.399 1.00 50.59 350 THR A CA 1
ATOM 2776 C C . THR A 1 350 ? -13.740 -39.554 35.802 1.00 50.59 350 THR A C 1
ATOM 2778 O O . THR A 1 350 ? -13.002 -38.658 36.206 1.00 50.59 350 THR A O 1
ATOM 2781 N N . VAL A 1 351 ? -15.066 -39.414 35.767 1.00 52.12 351 VAL A N 1
ATOM 2782 C CA . VAL A 1 351 ? -15.781 -38.194 36.170 1.00 52.12 351 VAL A CA 1
ATOM 2783 C C . VAL A 1 351 ? -15.893 -38.115 37.694 1.00 52.12 351 VAL A C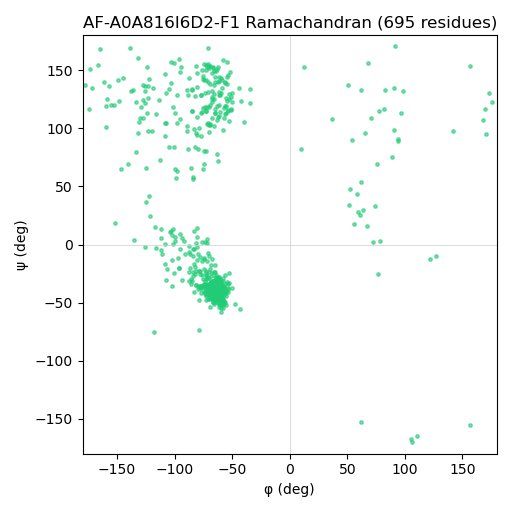 1
ATOM 2785 O O . VAL A 1 351 ? -15.710 -37.038 38.259 1.00 52.12 351 VAL A O 1
ATOM 2788 N N . LYS A 1 352 ? -16.089 -39.252 38.382 1.00 56.16 352 LYS A N 1
ATOM 2789 C CA . LYS A 1 352 ? -16.001 -39.323 39.855 1.00 56.16 352 LYS A CA 1
ATOM 2790 C C . LYS A 1 352 ? -14.595 -38.944 40.348 1.00 56.16 352 LYS A C 1
ATOM 2792 O O . LYS A 1 352 ? -14.473 -38.172 41.295 1.00 56.16 352 LYS A O 1
ATOM 2797 N N . LEU A 1 353 ? -13.549 -39.399 39.654 1.00 57.56 353 LEU A N 1
ATOM 2798 C CA . LEU A 1 353 ? -12.146 -39.133 39.994 1.00 57.56 353 LEU A CA 1
ATOM 2799 C C . LEU A 1 353 ? -11.718 -37.694 39.652 1.00 57.56 353 LEU A C 1
ATOM 2801 O O . LEU A 1 353 ? -10.950 -37.086 40.393 1.00 57.56 353 LEU A O 1
ATOM 2805 N N . ALA A 1 354 ? -12.259 -37.106 38.579 1.00 53.72 354 ALA A N 1
ATOM 2806 C CA . ALA A 1 354 ? -12.065 -35.690 38.254 1.00 53.72 354 ALA A CA 1
ATOM 2807 C C . ALA A 1 354 ? -12.787 -34.762 39.246 1.00 53.72 354 ALA A C 1
ATOM 2809 O O . ALA A 1 354 ? -12.232 -33.736 39.638 1.00 53.72 354 ALA A O 1
ATOM 2810 N N . LYS A 1 355 ? -13.990 -35.142 39.699 1.00 57.06 355 LYS A N 1
ATOM 2811 C CA . LYS A 1 355 ? -14.749 -34.397 40.711 1.00 57.06 355 LYS A CA 1
ATOM 2812 C C . LYS A 1 355 ? -14.080 -34.471 42.088 1.00 57.06 355 LYS A C 1
ATOM 2814 O O . LYS A 1 355 ? -13.895 -33.436 42.711 1.00 57.06 355 LYS A O 1
ATOM 2819 N N . GLN A 1 356 ? -13.587 -35.646 42.492 1.00 59.69 356 GLN A N 1
ATOM 2820 C CA . GLN A 1 356 ? -12.782 -35.796 43.713 1.00 59.69 356 GLN A CA 1
ATOM 2821 C C . GLN A 1 356 ? -11.490 -34.972 43.673 1.00 59.69 356 GLN A C 1
ATOM 2823 O O . GLN A 1 356 ? -11.184 -34.293 44.646 1.00 59.69 356 GLN A O 1
ATOM 2828 N N . LYS A 1 357 ? -10.774 -34.949 42.541 1.00 56.62 357 LYS A N 1
ATOM 2829 C CA . LYS A 1 357 ? -9.574 -34.107 42.382 1.00 56.62 357 LYS A CA 1
ATOM 2830 C C . LYS A 1 357 ? -9.889 -32.611 42.412 1.00 56.62 357 LYS A C 1
ATOM 2832 O O . LYS A 1 357 ? -9.100 -31.834 42.942 1.00 56.62 357 LYS A O 1
ATOM 2837 N N . ALA A 1 358 ? -11.030 -32.197 41.862 1.00 51.53 358 ALA A N 1
ATOM 2838 C CA . ALA A 1 358 ? -11.478 -30.807 41.916 1.00 51.53 358 ALA A CA 1
ATOM 2839 C C . ALA A 1 358 ? -11.899 -30.391 43.338 1.00 51.53 358 ALA A C 1
ATOM 2841 O O . ALA A 1 358 ? -11.588 -29.277 43.764 1.00 51.53 358 ALA A O 1
ATOM 2842 N N . ASP A 1 359 ? -12.538 -31.295 44.085 1.00 58.22 359 ASP A N 1
ATOM 2843 C CA . ASP A 1 359 ? -12.947 -31.078 45.476 1.00 58.22 359 ASP A CA 1
ATOM 2844 C C . ASP A 1 359 ? -11.739 -31.102 46.439 1.00 58.22 359 ASP A C 1
ATOM 2846 O O . ASP A 1 359 ? -11.668 -30.274 47.348 1.00 58.22 359 ASP A O 1
ATOM 2850 N N . GLU A 1 360 ? -10.730 -31.954 46.202 1.00 56.34 360 GLU A N 1
ATOM 2851 C CA . GLU A 1 360 ? -9.436 -31.935 46.914 1.00 56.34 360 GLU A CA 1
ATOM 2852 C C . GLU A 1 360 ? -8.646 -30.649 46.644 1.00 56.34 360 GLU A C 1
ATOM 2854 O O . GLU A 1 360 ? -8.104 -30.049 47.573 1.00 56.34 360 GLU A O 1
ATOM 2859 N N . TYR A 1 361 ? -8.627 -30.175 45.394 1.00 42.62 361 TYR A N 1
ATOM 2860 C CA . TYR A 1 361 ? -7.971 -28.918 45.027 1.00 42.62 361 TYR A CA 1
ATOM 2861 C C . TYR A 1 361 ? -8.642 -27.703 45.687 1.00 42.62 361 TYR A C 1
ATOM 2863 O O . TYR A 1 361 ? -7.964 -26.754 46.083 1.00 42.62 361 TYR A O 1
ATOM 2871 N N . LYS A 1 362 ? -9.970 -27.741 45.866 1.00 48.00 362 LYS A N 1
ATOM 2872 C CA . LYS A 1 362 ? -10.720 -26.719 46.613 1.00 48.00 362 LYS A CA 1
ATOM 2873 C C . LYS A 1 362 ? -10.421 -26.766 48.114 1.00 48.00 362 LYS A C 1
ATOM 2875 O O . LYS A 1 362 ? -10.158 -25.720 48.700 1.00 48.00 362 LYS A O 1
ATOM 2880 N N . LYS A 1 363 ? -10.355 -27.966 48.704 1.00 50.88 363 LYS A N 1
ATOM 2881 C CA . LYS A 1 363 ? -9.996 -28.170 50.120 1.00 50.88 363 LYS A CA 1
ATOM 2882 C C . LYS A 1 363 ? -8.570 -27.716 50.449 1.00 50.88 363 LYS A C 1
ATOM 2884 O O . LYS A 1 363 ? -8.344 -27.142 51.508 1.00 50.88 363 LYS A O 1
ATOM 2889 N N . LEU A 1 364 ? -7.618 -27.941 49.540 1.00 47.47 364 LEU A N 1
ATOM 2890 C CA . LEU A 1 364 ? -6.220 -27.516 49.695 1.00 47.47 364 LEU A CA 1
ATOM 2891 C C . LEU A 1 364 ? -6.043 -25.998 49.547 1.00 47.47 364 LEU A C 1
ATOM 2893 O O . LEU A 1 364 ? -5.151 -25.423 50.166 1.00 47.47 364 LEU A O 1
ATOM 2897 N N . LYS A 1 365 ? -6.902 -25.337 48.761 1.00 41.03 365 LYS A N 1
ATOM 2898 C CA . LYS A 1 365 ? -6.858 -23.883 48.551 1.00 41.03 365 LYS A CA 1
ATOM 2899 C C . LYS A 1 365 ? -7.524 -23.087 49.683 1.00 41.03 365 LYS A C 1
ATOM 2901 O O . LYS A 1 365 ? -7.183 -21.926 49.878 1.00 41.03 365 LYS A O 1
ATOM 2906 N N . GLU A 1 366 ? -8.431 -23.704 50.441 1.00 41.31 366 GLU A N 1
ATOM 2907 C CA . GLU A 1 366 ? -9.094 -23.096 51.608 1.00 41.31 366 GLU A CA 1
ATOM 2908 C C . GLU A 1 366 ? -8.300 -23.251 52.925 1.00 41.31 366 GLU A C 1
ATOM 2910 O O . GLU A 1 366 ? -8.647 -22.614 53.915 1.00 41.31 366 GLU A O 1
ATOM 2915 N N . LEU A 1 367 ? -7.210 -24.035 52.948 1.00 43.19 367 LEU A N 1
ATOM 2916 C CA . LEU A 1 367 ? -6.410 -24.329 54.155 1.00 43.19 367 LEU A CA 1
ATOM 2917 C C . LEU A 1 367 ? -4.990 -23.728 54.169 1.00 43.19 367 LEU A C 1
ATOM 2919 O O . LEU A 1 367 ? -4.177 -24.108 55.007 1.00 43.19 367 LEU A O 1
ATOM 2923 N N . GLY A 1 368 ? -4.663 -22.789 53.279 1.00 32.78 368 GLY A N 1
ATOM 2924 C CA . GLY A 1 368 ? -3.294 -22.271 53.165 1.00 32.78 368 GLY A CA 1
ATOM 2925 C C . GLY A 1 368 ? -3.209 -20.805 52.769 1.00 32.78 368 GLY A C 1
ATOM 2926 O O . GLY A 1 368 ? -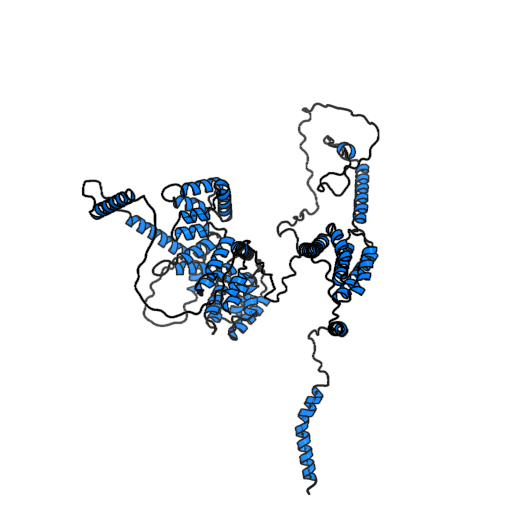2.691 -20.487 51.703 1.00 32.78 368 GLY A O 1
ATOM 2927 N N . ALA A 1 369 ? -3.697 -19.915 53.629 1.00 35.09 369 ALA A N 1
ATOM 2928 C CA . ALA A 1 369 ? -3.330 -18.505 53.605 1.00 35.09 369 ALA A CA 1
ATOM 2929 C C . ALA A 1 369 ? -2.966 -18.074 55.027 1.00 35.09 369 ALA A C 1
ATOM 2931 O O . ALA A 1 369 ? -3.859 -17.786 55.811 1.00 35.09 369 ALA A O 1
ATOM 2932 N N . ASP A 1 370 ? -1.668 -18.093 55.345 1.00 29.33 370 ASP A N 1
ATOM 2933 C CA . ASP A 1 370 ? -1.029 -17.172 56.293 1.00 29.33 370 ASP A CA 1
ATOM 2934 C C . ASP A 1 370 ? 0.507 -17.340 56.283 1.00 29.33 370 ASP A C 1
ATOM 2936 O O . ASP A 1 370 ? 1.017 -18.455 56.343 1.00 29.33 370 ASP A O 1
ATOM 2940 N N . GLY A 1 371 ? 1.235 -16.214 56.245 1.00 27.98 371 GLY A N 1
ATOM 2941 C CA . GLY A 1 371 ? 2.565 -16.082 56.869 1.00 27.98 371 GLY A CA 1
ATOM 2942 C C . GLY A 1 371 ? 3.847 -16.338 56.048 1.00 27.98 371 GLY A C 1
ATOM 2943 O O . GLY A 1 371 ? 4.376 -17.436 56.055 1.00 27.98 371 GLY A O 1
ATOM 2944 N N . VAL A 1 372 ? 4.388 -15.276 55.432 1.00 27.53 372 VAL A N 1
ATOM 2945 C CA . VAL A 1 372 ? 5.705 -14.635 55.721 1.00 27.53 372 VAL A CA 1
ATOM 2946 C C . VAL A 1 372 ? 7.037 -15.458 55.827 1.00 27.53 372 VAL A C 1
ATOM 2948 O O . VAL A 1 372 ? 7.142 -16.416 56.577 1.00 27.53 372 VAL A O 1
ATOM 2951 N N . HIS A 1 373 ? 8.096 -14.877 55.213 1.00 27.78 373 HIS A N 1
ATOM 2952 C CA . HIS A 1 373 ? 9.576 -14.983 55.399 1.00 27.78 373 HIS A CA 1
ATOM 2953 C C . HIS A 1 373 ? 10.421 -16.139 54.784 1.00 27.78 373 HIS A C 1
ATOM 2955 O O . HIS A 1 373 ? 10.345 -17.293 55.171 1.00 27.78 373 HIS A O 1
ATOM 2961 N N . GLU A 1 374 ? 11.322 -15.711 53.880 1.00 25.11 374 GLU A N 1
ATOM 2962 C CA . GLU A 1 374 ? 12.795 -15.895 53.846 1.00 25.11 374 GLU A CA 1
ATOM 2963 C C . GLU A 1 374 ? 13.503 -17.272 53.750 1.00 25.11 374 GLU A C 1
ATOM 2965 O O . GLU A 1 374 ? 13.342 -18.169 54.564 1.00 25.11 374 GLU A O 1
ATOM 2970 N N . ALA A 1 375 ? 14.479 -17.273 52.825 1.00 24.77 375 ALA A N 1
ATOM 2971 C CA . ALA A 1 375 ? 15.788 -17.939 52.839 1.00 24.77 375 ALA A CA 1
ATOM 2972 C C . ALA A 1 375 ? 15.967 -19.429 52.442 1.00 24.77 375 ALA A C 1
ATOM 2974 O O . ALA A 1 375 ? 15.387 -20.358 52.987 1.00 24.77 375 ALA A O 1
ATOM 2975 N N . ASN A 1 376 ? 16.997 -19.581 51.594 1.00 25.12 376 ASN A N 1
ATOM 2976 C CA . ASN A 1 376 ? 17.987 -20.662 51.477 1.00 25.12 376 ASN A CA 1
ATOM 2977 C C . ASN A 1 376 ? 17.816 -21.818 50.463 1.00 25.12 376 ASN A C 1
ATOM 2979 O O . ASN A 1 376 ? 17.000 -22.723 50.575 1.00 25.12 376 ASN A O 1
ATOM 2983 N N . LYS A 1 377 ? 18.761 -21.780 49.508 1.00 24.09 377 LYS A N 1
ATOM 2984 C CA . LYS A 1 377 ? 19.323 -22.840 48.645 1.00 24.09 377 LYS A CA 1
ATOM 2985 C C . LYS A 1 377 ? 19.924 -23.987 49.489 1.00 24.09 377 LYS A C 1
ATOM 2987 O O . LYS A 1 377 ? 20.317 -23.721 50.624 1.00 24.09 377 LYS A O 1
ATOM 2992 N N . PRO A 1 378 ? 20.103 -25.213 48.948 1.00 28.16 378 PRO A N 1
ATOM 2993 C CA . PRO A 1 378 ? 21.349 -25.589 48.228 1.00 28.16 378 PRO A CA 1
ATOM 2994 C C . PRO A 1 378 ? 21.091 -26.550 47.027 1.00 28.16 378 PRO A C 1
ATOM 2996 O O . PRO A 1 378 ? 20.083 -27.238 46.998 1.00 28.16 378 PRO A O 1
ATOM 2999 N N . SER A 1 379 ? 21.771 -26.481 45.873 1.00 24.00 379 SER A N 1
ATOM 3000 C CA . SER A 1 379 ? 23.169 -26.787 45.473 1.00 24.00 379 SER A CA 1
ATOM 3001 C C . SER A 1 379 ? 23.358 -28.176 44.818 1.00 24.00 379 SER A C 1
ATOM 3003 O O . SER A 1 379 ? 22.867 -29.185 45.311 1.00 24.00 379 SER A O 1
ATOM 3005 N N . SER A 1 380 ? 24.082 -28.164 43.685 1.00 23.95 380 SER A N 1
ATOM 3006 C CA . SER A 1 380 ? 24.980 -29.169 43.055 1.00 23.95 380 SER A CA 1
ATOM 3007 C C . SER A 1 380 ? 24.796 -29.127 41.523 1.00 23.95 380 SER A C 1
ATOM 3009 O O . SER A 1 380 ? 23.714 -29.402 41.020 1.00 23.95 380 SER A O 1
ATOM 3011 N N . ALA A 1 381 ? 25.676 -28.415 40.800 1.00 24.55 381 ALA A N 1
ATOM 3012 C CA . ALA A 1 381 ? 26.973 -28.857 40.231 1.00 24.55 381 ALA A CA 1
ATOM 3013 C C . ALA A 1 381 ? 26.745 -29.409 38.804 1.00 24.55 381 ALA A C 1
ATOM 3015 O O . ALA A 1 381 ? 25.795 -30.146 38.601 1.00 24.55 381 ALA A O 1
ATOM 3016 N N . GLU A 1 382 ? 27.494 -29.131 37.736 1.00 24.92 382 GLU A N 1
ATOM 3017 C CA . GLU A 1 382 ? 28.745 -28.419 37.402 1.00 24.92 382 GLU A CA 1
ATOM 3018 C C . GLU A 1 382 ? 28.827 -28.553 35.847 1.00 24.92 382 GLU A C 1
ATOM 3020 O O . GLU A 1 382 ? 28.340 -29.552 35.326 1.00 24.92 382 GLU A O 1
ATOM 3025 N N . GLN A 1 383 ? 29.177 -27.590 34.982 1.00 25.69 383 GLN A N 1
ATOM 3026 C CA . GLN A 1 383 ? 30.497 -27.064 34.557 1.00 25.69 383 GLN A CA 1
ATOM 3027 C C . GLN A 1 383 ? 30.180 -26.145 33.339 1.00 25.69 383 GLN A C 1
ATOM 3029 O O . GLN A 1 383 ? 29.467 -26.566 32.435 1.00 25.69 383 GLN A O 1
ATOM 3034 N N . SER A 1 384 ? 30.400 -24.825 33.328 1.00 24.33 384 SER A N 1
ATOM 3035 C CA . SER A 1 384 ? 31.640 -24.033 33.186 1.00 24.33 384 SER A CA 1
ATOM 3036 C C . SER A 1 384 ? 32.307 -24.034 31.793 1.00 24.33 384 SER A C 1
ATOM 3038 O O . SER A 1 384 ? 33.016 -24.974 31.461 1.00 24.33 384 SER A O 1
ATOM 3040 N N . SER A 1 385 ? 32.236 -22.898 31.078 1.00 23.72 385 SER A N 1
ATOM 3041 C CA . SER A 1 385 ? 33.440 -22.172 30.613 1.00 23.72 385 SER A CA 1
ATOM 3042 C C . SER A 1 385 ? 33.146 -20.691 30.261 1.00 23.72 385 SER A C 1
ATOM 3044 O O . SER A 1 385 ? 32.573 -20.389 29.220 1.00 23.72 385 SER A O 1
ATOM 3046 N N . VAL A 1 386 ? 33.505 -19.797 31.197 1.00 24.08 386 VAL A N 1
ATOM 3047 C CA . VAL A 1 386 ? 34.290 -18.533 31.068 1.00 24.08 386 VAL A CA 1
ATOM 3048 C C . VAL A 1 386 ? 34.076 -17.684 29.788 1.00 24.08 386 VAL A C 1
ATOM 3050 O O . VAL A 1 386 ? 34.439 -18.116 28.706 1.00 24.08 386 VAL A O 1
ATOM 3053 N N . ARG A 1 387 ? 33.422 -16.505 29.797 1.00 22.39 387 ARG A N 1
ATOM 3054 C CA . ARG A 1 387 ? 33.668 -15.193 30.467 1.00 22.39 387 ARG A CA 1
ATOM 3055 C C . ARG A 1 387 ? 34.762 -14.347 29.787 1.00 22.39 387 ARG A C 1
ATOM 3057 O O . ARG A 1 387 ? 35.939 -14.645 29.914 1.00 22.39 387 ARG A O 1
ATOM 3064 N N . SER A 1 388 ? 34.380 -13.191 29.241 1.00 24.86 388 SER A N 1
ATOM 3065 C CA . SER A 1 388 ? 35.055 -11.945 29.621 1.00 24.86 388 SER A CA 1
ATOM 3066 C C . SER A 1 388 ? 34.093 -10.764 29.555 1.00 24.86 388 SER A C 1
ATOM 3068 O O . SER A 1 388 ? 33.410 -10.513 28.567 1.00 24.86 388 SER A O 1
ATOM 3070 N N . SER A 1 389 ? 34.011 -10.115 30.699 1.00 24.28 389 SER A N 1
ATOM 3071 C CA . SER A 1 389 ? 33.237 -8.943 31.058 1.00 24.28 389 SER A CA 1
ATOM 3072 C C . SER A 1 389 ? 34.096 -7.696 30.883 1.00 24.28 389 SER A C 1
ATOM 3074 O O . SER A 1 389 ? 35.293 -7.763 31.127 1.00 24.28 389 SER A O 1
ATOM 3076 N N . ASN A 1 390 ? 33.475 -6.550 30.613 1.00 24.69 390 ASN A N 1
ATOM 3077 C CA . ASN A 1 390 ? 33.707 -5.369 31.440 1.00 24.69 390 ASN A CA 1
ATOM 3078 C C . ASN A 1 390 ? 32.476 -4.466 31.404 1.00 24.69 390 ASN A C 1
ATOM 3080 O O . ASN A 1 390 ? 32.018 -4.025 30.354 1.00 24.69 390 ASN A O 1
ATOM 3084 N N . LYS A 1 391 ? 31.940 -4.263 32.601 1.00 23.95 391 LYS A N 1
ATOM 3085 C CA . LYS A 1 391 ? 30.849 -3.375 32.967 1.00 23.95 391 LYS A CA 1
ATOM 3086 C C . LYS A 1 391 ? 31.468 -2.400 33.969 1.00 23.95 391 LYS A C 1
ATOM 3088 O O . LYS A 1 391 ? 32.200 -2.847 34.850 1.00 23.95 391 LYS A O 1
ATOM 3093 N N . VAL A 1 392 ? 31.191 -1.113 33.822 1.00 24.56 392 VAL A N 1
ATOM 3094 C CA . VAL A 1 392 ? 31.322 -0.129 34.900 1.00 24.56 392 VAL A CA 1
ATOM 3095 C C . VAL A 1 392 ? 29.963 0.559 34.992 1.00 24.56 392 VAL A C 1
ATOM 3097 O O . VAL A 1 392 ? 29.439 1.030 33.982 1.00 24.56 392 VAL A O 1
ATOM 3100 N N . ASP A 1 393 ? 29.378 0.469 36.183 1.00 24.47 393 ASP A N 1
ATOM 3101 C CA . ASP A 1 393 ? 28.102 1.043 36.619 1.00 24.47 393 ASP A CA 1
ATOM 3102 C C . ASP A 1 393 ? 28.260 2.563 36.868 1.00 24.47 393 ASP A C 1
ATOM 3104 O O . ASP A 1 393 ? 29.372 3.035 37.081 1.00 24.47 393 ASP A O 1
ATOM 3108 N N . GLU A 1 394 ? 27.265 3.410 36.599 1.00 25.03 394 GLU A N 1
ATOM 3109 C CA . GLU A 1 394 ? 26.276 4.039 37.515 1.00 25.03 394 GLU A CA 1
ATOM 3110 C C . GLU A 1 394 ? 25.826 5.325 36.759 1.00 25.03 394 GLU A C 1
ATOM 3112 O O . GLU A 1 394 ? 26.582 5.832 35.935 1.00 25.03 394 GLU A O 1
ATOM 3117 N N . GLU A 1 395 ? 24.664 5.970 36.868 1.00 24.58 395 GLU A N 1
ATOM 3118 C CA . GLU A 1 395 ? 23.505 5.934 37.754 1.00 24.58 395 GLU A CA 1
ATOM 3119 C C . GLU A 1 395 ? 22.347 6.708 37.060 1.00 24.58 395 GLU A C 1
ATOM 3121 O O . GLU A 1 395 ? 22.530 7.409 36.062 1.00 24.58 395 GLU A O 1
ATOM 3126 N N . ASN A 1 396 ? 21.139 6.581 37.608 1.00 27.06 396 ASN A N 1
ATOM 3127 C CA . ASN A 1 396 ? 19.863 7.142 37.150 1.00 27.06 396 ASN A CA 1
ATOM 3128 C C . ASN A 1 396 ? 19.821 8.672 36.933 1.00 27.06 396 ASN A C 1
ATOM 3130 O O . ASN A 1 396 ? 20.127 9.425 37.852 1.00 27.06 396 ASN A O 1
ATOM 3134 N N . ASN A 1 397 ? 19.183 9.131 35.841 1.00 25.64 397 ASN A N 1
ATOM 3135 C CA . ASN A 1 397 ? 18.089 10.115 35.949 1.00 25.64 397 ASN A CA 1
ATOM 3136 C C . ASN A 1 397 ? 17.193 10.174 34.694 1.00 25.64 397 ASN A C 1
ATOM 3138 O O . ASN A 1 397 ? 17.659 10.110 33.557 1.00 25.64 397 ASN A O 1
ATOM 3142 N N . GLY A 1 398 ? 15.882 10.300 34.905 1.00 28.98 398 GLY A N 1
ATOM 3143 C CA . GLY A 1 398 ? 14.859 10.190 33.868 1.00 28.98 398 GLY A CA 1
ATOM 3144 C C . GLY A 1 398 ? 14.747 11.392 32.924 1.00 28.98 398 GLY A C 1
ATOM 3145 O O . GLY A 1 398 ? 14.794 12.545 33.346 1.00 28.98 398 GLY A O 1
ATOM 3146 N N . LYS A 1 399 ? 14.514 11.095 31.638 1.00 29.39 399 LYS A N 1
ATOM 3147 C CA . LYS A 1 399 ? 13.563 11.747 30.709 1.00 29.39 399 LYS A CA 1
ATOM 3148 C C . LYS A 1 399 ? 13.737 11.114 29.324 1.00 29.39 399 LYS A C 1
ATOM 3150 O O . LYS A 1 399 ? 14.833 11.125 28.772 1.00 29.39 399 LYS A O 1
ATOM 3155 N N . LYS A 1 400 ? 12.651 10.562 28.766 1.00 31.64 400 LYS A N 1
ATOM 3156 C CA . LYS A 1 400 ? 12.582 10.060 27.383 1.00 31.64 400 LYS A CA 1
ATOM 3157 C C . LYS A 1 400 ? 13.041 11.165 26.421 1.00 31.64 400 LYS A C 1
ATOM 3159 O O . LYS A 1 400 ? 12.311 12.129 26.205 1.00 31.64 400 LYS A O 1
ATOM 3164 N N . LYS A 1 401 ? 14.248 11.033 25.867 1.00 29.77 401 LYS A N 1
ATOM 3165 C CA . LYS A 1 401 ? 14.704 11.807 24.708 1.00 29.77 401 LYS A CA 1
ATOM 3166 C C . LYS A 1 401 ? 14.210 11.096 23.452 1.00 29.77 401 LYS A C 1
ATOM 3168 O O . LYS A 1 401 ? 14.624 9.975 23.178 1.00 29.77 401 LYS A O 1
ATOM 3173 N N . GLU A 1 402 ? 13.324 11.757 22.711 1.00 28.58 402 GLU A N 1
ATOM 3174 C CA . GLU A 1 402 ? 13.064 11.453 21.304 1.00 28.58 402 GLU A CA 1
ATOM 3175 C C . GLU A 1 402 ? 14.390 11.533 20.538 1.00 28.58 402 GLU A C 1
ATOM 3177 O O . GLU A 1 402 ? 14.977 12.608 20.403 1.00 28.58 402 GLU A O 1
ATOM 3182 N N . LEU A 1 403 ? 14.875 10.399 20.037 1.00 28.69 403 LEU A N 1
ATOM 3183 C CA . LEU A 1 403 ? 15.903 10.378 19.006 1.00 28.69 403 LEU A CA 1
ATOM 3184 C C . LEU A 1 403 ? 15.200 10.624 17.670 1.00 28.69 403 LEU A C 1
ATOM 3186 O O . LEU A 1 403 ? 14.670 9.704 17.054 1.00 28.69 403 LEU A O 1
ATOM 3190 N N . LYS A 1 404 ? 15.154 11.887 17.239 1.00 31.53 404 LYS A N 1
ATOM 3191 C CA . LYS A 1 404 ? 14.763 12.238 15.871 1.00 31.53 404 LYS A CA 1
ATOM 3192 C C . LYS A 1 404 ? 15.953 11.982 14.960 1.00 31.53 404 LYS A C 1
ATOM 3194 O O . LYS A 1 404 ? 16.880 12.784 14.901 1.00 31.53 404 LYS A O 1
ATOM 3199 N N . VAL A 1 405 ? 15.921 10.843 14.276 1.00 32.28 405 VAL A N 1
ATOM 3200 C CA . VAL A 1 405 ? 16.786 10.580 13.127 1.00 32.28 405 VAL A CA 1
ATOM 3201 C C . VAL A 1 405 ? 16.350 11.512 11.997 1.00 32.28 405 VAL A C 1
ATOM 3203 O O . VAL A 1 405 ? 15.176 11.578 11.636 1.00 32.28 405 VAL A O 1
ATOM 3206 N N . SER A 1 406 ? 17.306 12.281 11.485 1.00 35.31 406 SER A N 1
ATOM 3207 C CA . SER A 1 406 ? 17.158 13.157 10.329 1.00 35.31 406 SER A CA 1
ATOM 3208 C C . SER A 1 406 ? 16.915 12.338 9.061 1.00 35.31 406 SER A C 1
ATOM 3210 O O . SER A 1 406 ? 17.691 11.433 8.757 1.00 35.31 406 SER A O 1
ATOM 3212 N N . SER A 1 407 ? 15.884 12.688 8.294 1.00 43.09 407 SER A N 1
ATOM 3213 C CA . SER A 1 407 ? 15.687 12.201 6.929 1.00 43.09 407 SER A CA 1
ATOM 3214 C C . SER A 1 407 ? 16.804 12.745 6.036 1.00 43.09 407 SER A C 1
ATOM 3216 O O . SER A 1 407 ? 16.767 13.919 5.663 1.00 43.09 407 SER A O 1
ATOM 3218 N N . ILE A 1 408 ? 17.797 11.915 5.725 1.00 41.53 408 ILE A N 1
ATOM 3219 C CA . ILE A 1 408 ? 18.774 12.202 4.677 1.00 41.53 408 ILE A CA 1
ATOM 3220 C C . ILE A 1 408 ? 18.484 11.291 3.484 1.00 41.53 408 ILE A C 1
ATOM 3222 O O . ILE A 1 408 ? 18.237 10.095 3.645 1.00 41.53 408 ILE A O 1
ATOM 3226 N N . ASP A 1 409 ? 18.424 11.911 2.308 1.00 41.38 409 ASP A N 1
ATOM 3227 C CA . ASP A 1 409 ? 18.149 11.309 1.008 1.00 41.38 409 ASP A CA 1
ATOM 3228 C C . ASP A 1 409 ? 19.042 10.090 0.742 1.00 41.38 409 ASP A C 1
ATOM 3230 O O . ASP A 1 409 ? 20.255 10.219 0.599 1.00 41.38 409 ASP A O 1
ATOM 3234 N N . PHE A 1 410 ? 18.439 8.904 0.631 1.00 34.69 410 PHE A N 1
ATOM 3235 C CA . PHE A 1 410 ? 19.172 7.652 0.401 1.00 34.69 410 PHE A CA 1
ATOM 3236 C C . PHE A 1 410 ? 19.258 7.237 -1.081 1.00 34.69 410 PHE A C 1
ATOM 3238 O O . PHE A 1 410 ? 19.898 6.241 -1.392 1.00 34.69 410 PHE A O 1
ATOM 3245 N N . VAL A 1 411 ? 18.629 7.957 -2.024 1.00 41.41 411 VAL A N 1
ATOM 3246 C CA . VAL A 1 411 ? 18.504 7.443 -3.413 1.00 41.41 411 VAL A CA 1
ATOM 3247 C C . VAL A 1 411 ? 18.810 8.462 -4.518 1.00 41.41 411 VAL A C 1
ATOM 3249 O O . VAL A 1 411 ? 18.682 8.133 -5.686 1.00 41.41 411 VAL A O 1
ATOM 3252 N N . GLY A 1 412 ? 19.230 9.695 -4.215 1.00 35.62 412 GLY A N 1
ATOM 3253 C CA . GLY A 1 412 ? 19.657 10.629 -5.277 1.00 35.62 412 GLY A CA 1
ATOM 3254 C C . GLY A 1 412 ? 18.580 10.960 -6.329 1.00 35.62 412 GLY A C 1
ATOM 3255 O O . GLY A 1 412 ? 18.908 11.261 -7.469 1.00 35.62 412 GLY A O 1
ATOM 3256 N N . LEU A 1 413 ? 17.294 10.909 -5.956 1.00 43.44 413 LEU A N 1
ATOM 3257 C CA . LEU A 1 413 ? 16.148 11.135 -6.856 1.00 43.44 413 LEU A CA 1
ATOM 3258 C C . LEU A 1 413 ? 15.483 12.520 -6.700 1.00 43.44 413 LEU A C 1
ATOM 3260 O O . LEU A 1 413 ? 14.393 12.738 -7.224 1.00 43.44 413 LEU A O 1
ATOM 3264 N N . GLY A 1 414 ? 16.100 13.461 -5.975 1.00 40.12 414 GLY A N 1
ATOM 3265 C CA . GLY A 1 414 ? 15.642 14.859 -5.929 1.00 40.12 414 GLY A CA 1
ATOM 3266 C C . GLY A 1 414 ? 14.194 15.057 -5.445 1.00 40.12 414 GLY A C 1
ATOM 3267 O O . GLY A 1 414 ? 13.440 15.833 -6.029 1.00 40.12 414 GLY A O 1
ATOM 3268 N N . PHE A 1 415 ? 13.769 14.364 -4.381 1.00 37.03 415 PHE A N 1
ATOM 3269 C CA . PHE A 1 415 ? 12.389 14.445 -3.868 1.00 37.03 415 PHE A CA 1
ATOM 3270 C C . PHE A 1 415 ? 12.109 15.634 -2.931 1.00 37.03 415 PHE A C 1
ATOM 3272 O O . PHE A 1 415 ? 10.953 15.849 -2.551 1.00 37.03 415 PHE A O 1
ATOM 3279 N N . ALA A 1 416 ? 13.118 16.438 -2.588 1.00 37.31 416 ALA A N 1
ATOM 3280 C CA . ALA A 1 416 ? 12.967 17.563 -1.665 1.00 37.31 416 ALA A CA 1
ATOM 3281 C C . ALA A 1 416 ? 12.046 18.696 -2.183 1.00 37.31 416 ALA A C 1
ATOM 3283 O O . ALA A 1 416 ? 11.514 19.456 -1.372 1.00 37.31 416 ALA A O 1
ATOM 3284 N N . ASP A 1 417 ? 11.750 18.765 -3.489 1.00 38.00 417 ASP A N 1
ATOM 3285 C CA . ASP A 1 417 ? 11.052 19.920 -4.084 1.00 38.00 417 ASP A CA 1
ATOM 3286 C C . ASP A 1 417 ? 9.542 19.776 -4.338 1.00 38.00 417 ASP A C 1
ATOM 3288 O O . ASP A 1 417 ? 8.893 20.693 -4.851 1.00 38.00 417 ASP A O 1
ATOM 3292 N N . LYS A 1 418 ? 8.887 18.696 -3.900 1.00 45.19 418 LYS A N 1
ATOM 3293 C CA . LYS A 1 418 ? 7.429 18.542 -4.098 1.00 45.19 418 LYS A CA 1
ATOM 3294 C C . LYS A 1 418 ? 6.602 18.892 -2.859 1.00 45.19 418 LYS A C 1
ATOM 3296 O O . LYS A 1 418 ? 5.849 18.086 -2.323 1.00 45.19 418 LYS A O 1
ATOM 3301 N N . LYS A 1 419 ? 6.654 20.169 -2.464 1.00 40.84 419 LYS A N 1
ATOM 3302 C CA . LYS A 1 419 ? 5.529 20.860 -1.785 1.00 40.84 419 LYS A CA 1
ATOM 3303 C C . LYS A 1 419 ? 5.079 22.104 -2.562 1.00 40.84 419 LYS A C 1
ATOM 3305 O O . LYS A 1 419 ? 4.756 23.135 -1.972 1.00 40.84 419 LYS A O 1
ATOM 3310 N N . SER A 1 420 ? 5.015 21.990 -3.887 1.00 38.53 420 SER A N 1
ATOM 3311 C CA . SER A 1 420 ? 4.289 22.911 -4.762 1.00 38.53 420 SER A CA 1
ATOM 3312 C C . SER A 1 420 ? 3.050 22.206 -5.307 1.00 38.53 420 SER A C 1
ATOM 3314 O O . SER A 1 420 ? 3.131 21.451 -6.266 1.00 38.53 420 SER A O 1
ATOM 3316 N N . THR A 1 421 ? 1.928 22.382 -4.612 1.00 31.94 421 THR A N 1
ATOM 3317 C CA . THR A 1 421 ? 0.546 22.427 -5.131 1.00 31.94 421 THR A CA 1
ATOM 3318 C C . THR A 1 421 ? -0.376 22.411 -3.917 1.00 31.94 421 THR A C 1
ATOM 3320 O O . THR A 1 421 ? -0.701 21.374 -3.353 1.00 31.94 421 THR A O 1
ATOM 3323 N N . ARG A 1 422 ? -0.797 23.596 -3.472 1.00 37.47 422 ARG A N 1
ATOM 3324 C CA . ARG A 1 422 ? -2.054 23.718 -2.728 1.00 37.47 422 ARG A CA 1
ATOM 3325 C C . ARG A 1 422 ? -3.109 24.160 -3.737 1.00 37.47 422 ARG A C 1
ATOM 3327 O O . ARG A 1 422 ? -3.595 25.280 -3.682 1.00 37.47 422 ARG A O 1
ATOM 3334 N N . GLY A 1 423 ? -3.354 23.299 -4.721 1.00 41.34 423 GLY A N 1
ATOM 3335 C CA . GLY A 1 423 ? -4.651 23.283 -5.382 1.00 41.34 423 GLY A CA 1
ATOM 3336 C C . GLY A 1 423 ? -5.662 22.677 -4.412 1.00 41.34 423 GLY A C 1
ATOM 3337 O O . GLY A 1 423 ? -5.281 21.925 -3.507 1.00 41.34 423 GLY A O 1
ATOM 3338 N N . LEU A 1 424 ? -6.936 23.022 -4.573 1.00 40.12 424 LEU A N 1
ATOM 3339 C CA . LEU A 1 424 ? -8.008 22.234 -3.970 1.00 40.12 424 LEU A CA 1
ATOM 3340 C C . LEU A 1 424 ? -7.845 20.769 -4.427 1.00 40.12 424 LEU A C 1
ATOM 3342 O O . LEU A 1 424 ? -7.367 20.536 -5.541 1.00 40.12 424 LEU A O 1
ATOM 3346 N N . PRO A 1 425 ? -8.153 19.781 -3.569 1.00 37.66 425 PRO A N 1
ATOM 3347 C CA . PRO A 1 425 ? -7.984 18.373 -3.917 1.00 37.66 425 PRO A CA 1
ATOM 3348 C C . PRO A 1 425 ? -8.716 18.057 -5.235 1.00 37.66 425 PRO A C 1
ATOM 3350 O O . PRO A 1 425 ? -9.771 18.649 -5.489 1.00 37.66 425 PRO A O 1
ATOM 3353 N N . PRO A 1 426 ? -8.193 17.146 -6.079 1.00 37.53 426 PRO A N 1
ATOM 3354 C CA . PRO A 1 426 ? -8.906 16.723 -7.280 1.00 37.53 426 PRO A CA 1
ATOM 3355 C C . PRO A 1 426 ? -10.284 16.182 -6.866 1.00 37.53 426 PRO A C 1
ATOM 3357 O O . PRO A 1 426 ? -10.364 15.195 -6.140 1.00 37.53 426 PRO A O 1
ATOM 3360 N N . GLY A 1 427 ? -11.349 16.899 -7.248 1.00 44.16 427 GLY A N 1
ATOM 3361 C CA . GLY A 1 427 ? -12.727 16.690 -6.774 1.00 44.16 427 GLY A CA 1
ATOM 3362 C C . GLY A 1 427 ? -13.433 17.940 -6.218 1.00 44.16 427 GLY A C 1
ATOM 3363 O O . GLY A 1 427 ? -14.637 17.896 -6.005 1.00 44.16 427 GLY A O 1
ATOM 3364 N N . LEU A 1 428 ? -12.717 19.055 -6.014 1.00 45.28 428 LEU A N 1
ATOM 3365 C CA . LEU A 1 428 ? -13.279 20.365 -5.624 1.00 45.28 428 LEU A CA 1
ATOM 3366 C C . LEU A 1 428 ? -12.868 21.492 -6.589 1.00 45.28 428 LEU A C 1
ATOM 3368 O O . LEU A 1 428 ? -12.615 22.626 -6.183 1.00 45.28 428 LEU A O 1
ATOM 3372 N N . VAL A 1 429 ? -12.775 21.176 -7.878 1.00 37.44 429 VAL A N 1
ATOM 3373 C CA . VAL A 1 429 ? -12.793 22.204 -8.927 1.00 37.44 429 VAL A CA 1
ATOM 3374 C C . VAL A 1 429 ? -14.244 22.697 -9.010 1.00 37.44 429 VAL A C 1
ATOM 3376 O O . VAL A 1 429 ? -15.130 21.840 -9.053 1.00 37.44 429 VAL A O 1
ATOM 3379 N N . PRO A 1 430 ? -14.533 24.014 -8.985 1.00 37.38 430 PRO A N 1
ATOM 3380 C CA . PRO A 1 430 ? -15.872 24.488 -9.307 1.00 37.38 430 PRO A CA 1
ATOM 3381 C C . PRO A 1 430 ? -16.232 23.923 -10.676 1.00 37.38 430 PRO A C 1
ATOM 3383 O O . PRO A 1 430 ? -15.469 24.091 -11.626 1.00 37.38 430 PRO A O 1
ATOM 3386 N N . VAL A 1 431 ? -17.344 23.199 -10.756 1.00 33.47 431 VAL A N 1
ATOM 3387 C CA . VAL A 1 431 ? -17.950 22.855 -12.039 1.00 33.47 431 VAL A CA 1
ATOM 3388 C C . VAL A 1 431 ? -18.129 24.185 -12.765 1.00 33.47 431 VAL A C 1
ATOM 3390 O O . VAL A 1 431 ? -18.804 25.073 -12.249 1.00 33.47 431 VAL A O 1
ATOM 3393 N N . GLU A 1 432 ? -17.444 24.372 -13.892 1.00 35.72 432 GLU A N 1
ATOM 3394 C CA . GLU A 1 432 ? -17.842 25.412 -14.831 1.00 35.72 432 GLU A CA 1
ATOM 3395 C C . GLU A 1 432 ? -19.303 25.124 -15.170 1.00 35.72 432 GLU A C 1
ATOM 3397 O O . GLU A 1 432 ? -19.621 24.026 -15.633 1.00 35.72 432 GLU A O 1
ATOM 3402 N N . ASP A 1 433 ? -20.192 26.067 -14.862 1.00 33.03 433 ASP A N 1
ATOM 3403 C CA . ASP A 1 433 ? -21.576 26.020 -15.307 1.00 33.03 433 ASP A CA 1
ATOM 3404 C C . ASP A 1 433 ? -21.568 25.952 -16.838 1.00 33.03 433 ASP A C 1
ATOM 3406 O O . ASP A 1 433 ? -21.424 26.960 -17.530 1.00 33.03 433 ASP A O 1
ATOM 3410 N N . TYR A 1 434 ? -21.722 24.746 -17.382 1.00 40.03 434 TYR A N 1
ATOM 3411 C CA . TYR A 1 434 ? -22.070 24.535 -18.781 1.00 40.03 434 TYR A CA 1
ATOM 3412 C C . TYR A 1 434 ? -23.550 24.882 -18.967 1.00 40.03 434 TYR A C 1
ATOM 3414 O O . TYR A 1 434 ? -24.385 24.016 -19.211 1.00 40.03 434 TYR A O 1
ATOM 3422 N N . PHE A 1 435 ? -23.871 26.167 -18.861 1.00 34.62 435 PHE A N 1
ATOM 3423 C CA . PHE A 1 435 ? -25.018 26.738 -19.548 1.00 34.62 435 PHE A CA 1
ATOM 3424 C C . PHE A 1 435 ? -24.472 27.613 -20.678 1.00 34.62 435 PHE A C 1
ATOM 3426 O O . PHE A 1 435 ? -23.953 28.698 -20.409 1.00 34.62 435 PHE A O 1
ATOM 3433 N N . PRO A 1 436 ? -24.528 27.169 -21.948 1.00 41.03 436 PRO A N 1
ATOM 3434 C CA . PRO A 1 436 ? -24.324 28.091 -23.052 1.00 41.03 436 PRO A CA 1
ATOM 3435 C C . PRO A 1 436 ? -25.421 29.158 -22.969 1.00 41.03 436 PRO A C 1
ATOM 3437 O O . PRO A 1 436 ? -26.599 28.835 -22.831 1.00 41.03 436 PRO A O 1
ATOM 3440 N N . GLY A 1 437 ? -25.029 30.431 -22.995 1.00 45.59 437 GLY A N 1
ATOM 3441 C CA . GLY A 1 437 ? -25.971 31.544 -23.002 1.00 45.59 437 GLY A CA 1
ATOM 3442 C C . GLY A 1 437 ? -26.928 31.436 -24.190 1.00 45.59 437 GLY A C 1
ATOM 3443 O O . GLY A 1 437 ? -26.491 31.483 -25.337 1.00 45.59 437 GLY A O 1
ATOM 3444 N N . GLY A 1 438 ? -28.219 31.291 -23.895 1.00 39.22 438 GLY A N 1
ATOM 3445 C CA . GLY A 1 438 ? -29.303 31.284 -24.874 1.00 39.22 438 GLY A CA 1
ATOM 3446 C C . GLY A 1 438 ? -30.615 30.802 -24.252 1.00 39.22 438 GLY A C 1
ATOM 3447 O O . GLY A 1 438 ? -30.750 29.620 -23.961 1.00 39.22 438 GLY A O 1
ATOM 3448 N N . ASP A 1 439 ? -31.537 31.744 -24.047 1.00 44.28 439 ASP A N 1
ATOM 3449 C CA . ASP A 1 439 ? -32.979 31.599 -23.789 1.00 44.28 439 ASP A CA 1
ATOM 3450 C C . ASP A 1 439 ? -33.436 30.703 -22.621 1.00 44.28 439 ASP A C 1
ATOM 3452 O O . ASP A 1 439 ? -33.778 29.530 -22.769 1.00 44.28 439 ASP A O 1
ATOM 3456 N N . LEU A 1 440 ? -33.562 31.317 -21.439 1.00 39.62 440 LEU A N 1
ATOM 3457 C CA . LEU A 1 440 ? -34.465 30.819 -20.397 1.00 39.62 440 LEU A CA 1
ATOM 3458 C C . LEU A 1 440 ? -35.920 31.078 -20.842 1.00 39.62 440 LEU A C 1
ATOM 3460 O O . LEU A 1 440 ? -36.220 32.214 -21.214 1.00 39.62 440 LEU A O 1
ATOM 3464 N N . PRO A 1 441 ? -36.840 30.096 -20.782 1.00 39.41 441 PRO A N 1
ATOM 3465 C CA . PRO A 1 441 ? -38.256 30.366 -21.009 1.00 39.41 441 PRO A CA 1
ATOM 3466 C C . PRO A 1 441 ? -38.797 31.274 -19.895 1.00 39.41 441 PRO A C 1
ATOM 3468 O O . PRO A 1 441 ? -38.476 31.077 -18.719 1.00 39.41 441 PRO A O 1
ATOM 3471 N N . GLU A 1 442 ? -39.610 32.266 -20.265 1.00 37.97 442 GLU A N 1
ATOM 3472 C CA . GLU A 1 442 ? -40.328 33.128 -19.324 1.00 37.97 442 GLU A CA 1
ATOM 3473 C C . GLU A 1 442 ? -41.092 32.271 -18.307 1.00 37.97 442 GLU A C 1
ATOM 3475 O O . GLU A 1 442 ? -41.992 31.503 -18.648 1.00 37.97 442 GLU A O 1
ATOM 3480 N N . VAL A 1 443 ? -40.713 32.384 -17.035 1.00 36.38 443 VAL A N 1
ATOM 3481 C CA . VAL A 1 443 ? -41.461 31.782 -15.934 1.00 36.38 443 VAL A CA 1
ATOM 3482 C C . VAL A 1 443 ? -42.611 32.732 -15.608 1.00 36.38 443 VAL A C 1
ATOM 3484 O O . VAL A 1 443 ? -42.433 33.706 -14.877 1.00 36.38 443 VAL A O 1
ATOM 3487 N N . GLU A 1 444 ? -43.792 32.466 -16.164 1.00 40.69 444 GLU A N 1
ATOM 3488 C CA . GLU A 1 444 ? -45.029 33.112 -15.724 1.00 40.69 444 GLU A CA 1
ATOM 3489 C C . GLU A 1 444 ? -45.337 32.689 -14.279 1.00 40.69 444 GLU A C 1
ATOM 3491 O O . GLU A 1 444 ? -45.568 31.517 -13.970 1.00 40.69 444 GLU A O 1
ATOM 3496 N N . PHE A 1 445 ? -45.338 33.656 -13.363 1.00 44.09 445 PHE A N 1
ATOM 3497 C CA . PHE A 1 445 ? -45.797 33.439 -11.997 1.00 44.09 445 PHE A CA 1
ATOM 3498 C C . PHE A 1 445 ? -47.324 33.330 -11.986 1.00 44.09 445 PHE A C 1
ATOM 3500 O O . PHE A 1 445 ? -48.027 34.291 -12.299 1.00 44.09 445 PHE A O 1
ATOM 3507 N N . ILE A 1 446 ? -47.854 32.184 -11.556 1.00 48.19 446 ILE A N 1
ATOM 3508 C CA . ILE A 1 446 ? -49.282 32.051 -11.249 1.00 48.19 446 ILE A CA 1
ATOM 3509 C C . ILE A 1 446 ? -49.563 32.870 -9.980 1.00 48.19 446 ILE A C 1
ATOM 3511 O O . ILE A 1 446 ? -49.232 32.460 -8.866 1.00 48.19 446 ILE A O 1
ATOM 3515 N N . VAL A 1 447 ? -50.149 34.056 -10.150 1.00 41.03 447 VAL A N 1
ATOM 3516 C CA . VAL A 1 447 ? -50.547 34.940 -9.046 1.00 41.03 447 VAL A CA 1
ATOM 3517 C C . VAL A 1 447 ? -51.822 34.396 -8.399 1.00 41.03 447 VAL A C 1
ATOM 3519 O O . VAL A 1 447 ? -52.885 34.375 -9.015 1.00 41.03 447 VAL A O 1
ATOM 3522 N N . GLY A 1 448 ? -51.708 33.961 -7.142 1.00 41.00 448 GLY A N 1
ATOM 3523 C CA . GLY A 1 448 ? -52.847 33.631 -6.286 1.00 41.00 448 GLY A CA 1
ATOM 3524 C C . GLY A 1 448 ? -53.701 34.861 -5.952 1.00 41.00 448 GLY A C 1
ATOM 3525 O O . GLY A 1 448 ? -53.207 35.984 -5.885 1.00 41.00 448 GLY A O 1
ATOM 3526 N N . ASP A 1 449 ? -54.995 34.617 -5.761 1.00 44.31 449 ASP A N 1
ATOM 3527 C CA . ASP A 1 449 ? -56.074 35.599 -5.630 1.00 44.31 449 ASP A CA 1
ATOM 3528 C C . ASP A 1 449 ? -55.798 36.731 -4.608 1.00 44.31 449 ASP A C 1
ATOM 3530 O O . ASP A 1 449 ? -55.416 36.494 -3.458 1.00 44.31 449 ASP A O 1
ATOM 3534 N N . LYS A 1 450 ? -56.016 37.982 -5.039 1.00 51.78 450 LYS A N 1
ATOM 3535 C CA . LYS A 1 450 ? -55.579 39.240 -4.389 1.00 51.78 450 LYS A CA 1
ATOM 3536 C C . LYS A 1 450 ? -56.472 39.704 -3.227 1.00 51.78 450 LYS A C 1
ATOM 3538 O O . LYS A 1 450 ? -56.281 40.794 -2.699 1.00 51.78 450 LYS A O 1
ATOM 3543 N N . THR A 1 451 ? -57.451 38.902 -2.823 1.00 54.16 451 THR A N 1
ATOM 3544 C CA . THR A 1 451 ? -58.510 39.296 -1.874 1.00 54.16 451 THR A CA 1
ATOM 3545 C C . THR A 1 451 ? -58.212 38.959 -0.406 1.00 54.16 451 THR A C 1
ATOM 3547 O O . THR A 1 451 ? -59.072 39.160 0.446 1.00 54.16 451 THR A O 1
ATOM 3550 N N . ARG A 1 452 ? -57.010 38.454 -0.076 1.00 50.88 452 ARG A N 1
ATOM 3551 C CA . ARG A 1 452 ? -56.669 37.956 1.277 1.00 50.88 452 ARG A CA 1
ATOM 3552 C C . ARG A 1 452 ? -55.650 38.772 2.081 1.00 50.88 452 ARG A C 1
ATOM 3554 O O . ARG A 1 452 ? -55.274 38.330 3.162 1.00 50.88 452 ARG A O 1
ATOM 3561 N N . PHE A 1 453 ? -55.201 39.929 1.601 1.00 46.28 453 PHE A N 1
ATOM 3562 C CA . PHE A 1 453 ? -54.185 40.713 2.310 1.00 46.28 453 PHE A CA 1
ATOM 3563 C C . PHE A 1 453 ? -54.612 42.177 2.444 1.00 46.28 453 PHE A C 1
ATOM 3565 O O . PHE A 1 453 ? -54.585 42.935 1.476 1.00 46.28 453 PHE A O 1
ATOM 3572 N N . ASP A 1 454 ? -55.023 42.552 3.657 1.00 40.78 454 ASP A N 1
ATOM 3573 C CA . ASP A 1 454 ? -55.397 43.919 4.012 1.00 40.78 454 ASP A CA 1
ATOM 3574 C C . ASP A 1 454 ? -54.183 44.857 3.985 1.00 40.78 454 ASP A C 1
ATOM 3576 O O . ASP A 1 454 ? -53.117 44.573 4.539 1.00 40.78 454 ASP A O 1
ATOM 3580 N N . LYS A 1 455 ? -54.367 46.006 3.328 1.00 42.12 455 LYS A N 1
ATOM 3581 C CA . LYS A 1 455 ? -53.380 47.081 3.209 1.00 42.12 455 LYS A CA 1
ATOM 3582 C C . LYS A 1 455 ? -53.144 47.735 4.567 1.00 42.12 455 LYS A C 1
ATOM 3584 O O . LYS A 1 455 ? -54.063 48.291 5.156 1.00 42.12 455 LYS A O 1
ATOM 3589 N N . THR A 1 456 ? -51.896 47.742 5.024 1.00 32.59 456 THR A N 1
ATOM 3590 C CA . THR A 1 456 ? -51.452 48.648 6.090 1.00 32.59 456 THR A CA 1
ATOM 3591 C C . THR A 1 456 ? -50.337 49.522 5.530 1.00 32.59 456 THR A C 1
ATOM 3593 O O . THR A 1 456 ? -49.190 49.093 5.439 1.00 32.59 456 THR A O 1
ATOM 3596 N N . GLU A 1 457 ? -50.687 50.734 5.111 1.00 36.50 457 GLU A N 1
ATOM 3597 C CA . GLU A 1 457 ? -49.716 51.779 4.791 1.00 36.50 457 GLU A CA 1
ATOM 3598 C C . GLU A 1 457 ? -49.187 52.375 6.101 1.00 36.50 457 GLU A C 1
ATOM 3600 O O . GLU A 1 457 ? -49.955 52.746 6.991 1.00 36.50 457 GLU A O 1
ATOM 3605 N N . LYS A 1 458 ? -47.862 52.447 6.232 1.00 31.38 458 LYS A N 1
ATOM 3606 C CA . LYS A 1 458 ? -47.193 53.322 7.195 1.00 31.38 458 LYS A CA 1
ATOM 3607 C C . LYS A 1 458 ? -46.167 54.151 6.440 1.00 31.38 458 LYS A C 1
ATOM 3609 O O . LYS A 1 458 ? -45.152 53.620 5.994 1.00 31.38 458 LYS A O 1
ATOM 3614 N N . GLU A 1 459 ? -46.468 55.437 6.306 1.00 37.59 459 GLU A N 1
ATOM 3615 C CA . GLU A 1 459 ? -45.499 56.480 5.980 1.00 37.59 459 GLU A CA 1
ATOM 3616 C C . GLU A 1 459 ? -44.436 56.550 7.083 1.00 37.59 459 GLU A C 1
ATOM 3618 O O . GLU A 1 459 ? -44.749 56.402 8.268 1.00 37.59 459 GLU A O 1
ATOM 3623 N N . LEU A 1 460 ? -43.179 56.758 6.693 1.00 30.61 460 LEU A N 1
ATOM 3624 C CA . LEU A 1 460 ? -42.110 57.147 7.605 1.00 30.61 460 LEU A CA 1
ATOM 3625 C C . LEU A 1 460 ? -41.254 58.230 6.952 1.00 30.61 460 LEU A C 1
ATOM 3627 O O . LEU A 1 460 ? -40.852 58.127 5.792 1.00 30.61 460 LEU A O 1
ATOM 3631 N N . ASP A 1 461 ? -41.029 59.256 7.759 1.00 30.59 461 ASP A N 1
ATOM 3632 C CA . ASP A 1 461 ? -40.581 60.594 7.417 1.00 30.59 461 ASP A CA 1
ATOM 3633 C C . ASP A 1 461 ? -39.153 60.684 6.865 1.00 30.59 461 ASP A C 1
ATOM 3635 O O . ASP A 1 461 ? -38.248 59.916 7.210 1.00 30.59 461 ASP A O 1
ATOM 3639 N N . GLN A 1 462 ? -38.943 61.705 6.032 1.00 36.56 462 GLN A N 1
ATOM 3640 C CA . GLN A 1 462 ? -37.623 62.198 5.667 1.00 36.56 462 GLN A CA 1
ATOM 3641 C C . GLN A 1 462 ? -37.092 63.114 6.775 1.00 36.56 462 GLN A C 1
ATOM 3643 O O . GLN A 1 462 ? -37.525 64.256 6.885 1.00 36.56 462 GLN A O 1
ATOM 3648 N N . GLU A 1 463 ? -36.074 62.670 7.514 1.00 30.08 463 GLU A N 1
ATOM 3649 C CA . GLU A 1 463 ? -35.194 63.578 8.258 1.00 30.08 463 GLU A CA 1
ATOM 3650 C C . GLU A 1 463 ? -33.706 63.234 8.064 1.00 30.08 463 GLU A C 1
ATOM 3652 O O . GLU A 1 463 ? -33.238 62.117 8.309 1.00 30.08 463 GLU A O 1
ATOM 3657 N N . GLY A 1 464 ? -32.976 64.242 7.573 1.00 30.55 464 GLY A N 1
ATOM 3658 C CA . GLY A 1 464 ? -31.870 64.856 8.312 1.00 30.55 464 GLY A CA 1
ATOM 3659 C C . GLY A 1 464 ? -30.641 64.002 8.619 1.00 30.55 464 GLY A C 1
ATOM 3660 O O . GLY A 1 464 ? -30.604 63.283 9.604 1.00 30.55 464 GLY A O 1
ATOM 3661 N N . ASN A 1 465 ? -29.646 64.142 7.744 1.00 32.91 465 ASN A N 1
ATOM 3662 C CA . ASN A 1 465 ? -28.183 64.153 7.909 1.00 32.91 465 ASN A CA 1
ATOM 3663 C C . ASN A 1 465 ? -27.487 63.711 9.234 1.00 32.91 465 ASN A C 1
ATOM 3665 O O . ASN A 1 465 ? -27.968 63.940 10.332 1.00 32.91 465 ASN A O 1
ATOM 3669 N N . GLU A 1 466 ? -26.238 63.240 9.059 1.00 33.62 466 GLU A N 1
ATOM 3670 C CA . GLU A 1 466 ? -25.140 63.065 10.045 1.00 33.62 466 GLU A CA 1
ATOM 3671 C C . GLU A 1 466 ? -24.964 61.690 10.732 1.00 33.62 466 GLU A C 1
ATOM 3673 O O . GLU A 1 466 ? -25.456 61.422 11.822 1.00 33.62 466 GLU A O 1
ATOM 3678 N N . ASN A 1 467 ? -24.175 60.797 10.114 1.00 36.81 467 ASN A N 1
ATOM 3679 C CA . ASN A 1 467 ? -22.779 60.545 10.529 1.00 36.81 467 ASN A CA 1
ATOM 3680 C C . ASN A 1 467 ? -22.144 59.363 9.774 1.00 36.81 467 ASN A C 1
ATOM 3682 O O . ASN A 1 467 ? -22.689 58.265 9.662 1.00 36.81 467 ASN A O 1
ATOM 3686 N N . SER A 1 468 ? -20.949 59.621 9.246 1.00 50.00 468 SER A N 1
ATOM 3687 C CA . SER A 1 468 ? -20.114 58.744 8.427 1.00 50.00 468 SER A CA 1
ATOM 3688 C C . SER A 1 468 ? -19.249 57.789 9.259 1.00 50.00 468 SER A C 1
ATOM 3690 O O . SER A 1 468 ? -18.028 57.765 9.101 1.00 50.00 468 SER A O 1
ATOM 3692 N N . ASP A 1 469 ? -19.851 56.977 10.124 1.00 50.97 469 ASP A N 1
ATOM 3693 C CA . ASP A 1 469 ? -19.081 56.003 10.904 1.00 50.97 469 ASP A CA 1
ATOM 3694 C C . ASP A 1 469 ? -18.965 54.674 10.155 1.00 50.97 469 ASP A C 1
ATOM 3696 O O . ASP A 1 469 ? -19.864 53.832 10.152 1.00 50.97 469 ASP A O 1
ATOM 3700 N N . VAL A 1 470 ? -17.831 54.485 9.477 1.00 56.91 470 VAL A N 1
ATOM 3701 C CA . VAL A 1 470 ? -17.456 53.223 8.828 1.00 56.91 470 VAL A CA 1
ATOM 3702 C C . VAL A 1 470 ? -17.344 52.126 9.890 1.00 56.91 470 VAL A C 1
ATOM 3704 O O . VAL A 1 470 ? -16.421 52.117 10.706 1.00 56.91 470 VAL A O 1
ATOM 3707 N N . TYR A 1 471 ? -18.269 51.167 9.870 1.00 56.34 471 TYR A N 1
ATOM 3708 C CA . TYR A 1 471 ? -18.265 50.045 10.802 1.00 56.34 471 TYR A CA 1
ATOM 3709 C C . TYR A 1 471 ? -17.138 49.067 10.441 1.00 56.34 471 TYR A C 1
ATOM 3711 O O . TYR A 1 471 ? -17.163 48.434 9.383 1.00 56.34 471 TYR A O 1
ATOM 3719 N N . LYS A 1 472 ? -16.144 48.923 11.328 1.00 56.94 472 LYS A N 1
ATOM 3720 C CA . LYS A 1 472 ? -15.108 47.881 11.236 1.00 56.94 472 LYS A CA 1
ATOM 3721 C C . LYS A 1 472 ? -15.511 46.676 12.101 1.00 56.94 472 LYS A C 1
ATOM 3723 O O . LYS A 1 472 ? -15.466 46.785 13.327 1.00 56.94 472 LYS A O 1
ATOM 3728 N N . PRO A 1 473 ? -15.903 45.531 11.514 1.00 52.88 473 PRO A N 1
ATOM 3729 C CA . PRO A 1 473 ? -16.255 44.347 12.291 1.00 52.88 473 PRO A CA 1
ATOM 3730 C C . PRO A 1 473 ? -15.037 43.755 13.016 1.00 52.88 473 PRO A C 1
ATOM 3732 O O . PRO A 1 473 ? -13.918 43.771 12.509 1.00 52.88 473 PRO A O 1
ATOM 3735 N N . LYS A 1 474 ? -15.279 43.162 14.194 1.00 50.22 474 LYS A N 1
ATOM 3736 C CA . LYS A 1 474 ? -14.267 42.458 15.012 1.00 50.22 474 LYS A CA 1
ATOM 3737 C C . LYS A 1 474 ? -13.744 41.156 14.383 1.00 50.22 474 LYS A C 1
ATOM 3739 O O . LYS A 1 474 ? -12.762 40.610 14.873 1.00 50.22 474 LYS A O 1
ATOM 3744 N N . VAL A 1 475 ? -14.392 40.643 13.335 1.00 51.06 475 VAL A N 1
ATOM 3745 C CA . VAL A 1 475 ? -14.064 39.361 12.695 1.00 51.06 475 VAL A CA 1
ATOM 3746 C C . VAL A 1 475 ? -13.772 39.607 11.216 1.00 51.06 475 VAL A C 1
ATOM 3748 O O . VAL A 1 475 ? -14.585 40.205 10.513 1.00 51.06 475 VAL A O 1
ATOM 3751 N N . SER A 1 476 ? -12.611 39.149 10.743 1.00 55.31 476 SER A N 1
ATOM 3752 C CA . SER A 1 476 ? -12.069 39.404 9.397 1.00 55.31 476 SER A CA 1
ATOM 3753 C C . SER A 1 476 ? -12.793 38.679 8.252 1.00 55.31 476 SER A C 1
ATOM 3755 O O . SER A 1 476 ? -12.355 38.752 7.108 1.00 55.31 476 SER A O 1
ATOM 3757 N N . THR A 1 477 ? -13.889 37.973 8.530 1.00 50.25 477 THR A N 1
ATOM 3758 C CA . THR A 1 477 ? -14.637 37.169 7.551 1.00 50.25 477 THR A CA 1
ATOM 3759 C C . THR A 1 477 ? -15.646 37.961 6.721 1.00 50.25 477 THR A C 1
ATOM 3761 O O . THR A 1 477 ? -16.164 37.430 5.743 1.00 50.25 477 THR A O 1
ATOM 3764 N N . TRP A 1 478 ? -15.926 39.221 7.062 1.00 47.34 478 TRP A N 1
ATOM 3765 C CA . TRP A 1 478 ? -16.925 40.029 6.359 1.00 47.34 478 TRP A CA 1
ATOM 3766 C C . TRP A 1 478 ? -16.289 41.004 5.369 1.00 47.34 478 TRP A C 1
ATOM 3768 O O . TRP A 1 478 ? -16.132 42.178 5.677 1.00 47.34 478 TRP A O 1
ATOM 3778 N N . GLY A 1 479 ? -15.994 40.503 4.166 1.00 56.41 479 GLY A N 1
ATOM 3779 C CA . GLY A 1 479 ? -15.811 41.305 2.952 1.00 56.41 479 GLY A CA 1
ATOM 3780 C C . GLY A 1 479 ? -14.578 42.218 2.899 1.00 56.41 479 GLY A C 1
ATOM 3781 O O . GLY A 1 479 ? -13.999 42.632 3.894 1.00 56.41 479 GLY A O 1
ATOM 3782 N N . VAL A 1 480 ? -14.163 42.533 1.675 1.00 61.84 480 VAL A N 1
ATOM 3783 C CA . VAL A 1 480 ? -12.962 43.331 1.372 1.00 61.84 480 VAL A CA 1
ATOM 3784 C C . VAL A 1 480 ? -13.211 44.847 1.476 1.00 61.84 480 VAL A C 1
ATOM 3786 O O . VAL A 1 480 ? -12.266 45.620 1.627 1.00 61.84 480 VAL A O 1
ATOM 3789 N N . PHE A 1 481 ? -14.473 45.281 1.430 1.00 65.62 481 PHE A N 1
ATOM 3790 C CA . PHE A 1 481 ? -14.860 46.693 1.390 1.00 65.62 481 PHE A CA 1
ATOM 3791 C C . PHE A 1 481 ? -15.479 47.172 2.711 1.00 65.62 481 PHE A C 1
ATOM 3793 O O . PHE A 1 481 ? -16.167 46.397 3.380 1.00 65.62 481 PHE A O 1
ATOM 3800 N N . PRO A 1 482 ? -15.270 48.449 3.091 1.00 64.62 482 PRO A N 1
ATOM 3801 C CA . PRO A 1 482 ? -15.849 49.019 4.302 1.00 64.62 482 PRO A CA 1
ATOM 3802 C C . PRO A 1 482 ? -17.379 48.954 4.269 1.00 64.62 482 PRO A C 1
ATOM 3804 O O . PRO A 1 482 ? -18.013 49.367 3.297 1.00 64.62 482 PRO A O 1
ATOM 3807 N N . ARG A 1 483 ? -17.976 48.448 5.351 1.00 66.50 483 ARG A N 1
ATOM 3808 C CA . ARG A 1 483 ? -19.428 48.327 5.492 1.00 66.50 483 ARG A CA 1
ATOM 3809 C C . ARG A 1 483 ? -20.002 49.613 6.108 1.00 66.50 483 ARG A C 1
ATOM 3811 O O . ARG A 1 483 ? -19.474 50.073 7.124 1.00 66.50 483 ARG A O 1
ATOM 3818 N N . PRO A 1 484 ? -21.090 50.181 5.561 1.00 68.75 484 PRO A N 1
ATOM 3819 C CA . PRO A 1 484 ? -21.808 51.253 6.240 1.00 68.75 484 PRO A CA 1
ATOM 3820 C C . PRO A 1 484 ? -22.433 50.739 7.544 1.00 68.75 484 PRO A C 1
ATOM 3822 O O . PRO A 1 484 ? -22.902 49.602 7.617 1.00 68.75 484 PRO A O 1
ATOM 3825 N N . SER A 1 485 ? -22.456 51.580 8.576 1.00 67.50 485 SER A N 1
ATOM 3826 C CA . SER A 1 485 ? -22.944 51.236 9.921 1.00 67.50 485 SER A CA 1
ATOM 3827 C C . SER A 1 485 ? -24.420 50.831 9.949 1.00 67.50 485 SER A C 1
ATOM 3829 O O . SER A 1 485 ? -24.790 49.957 10.730 1.00 67.50 485 SER A O 1
ATOM 3831 N N . ASN A 1 486 ? -25.252 51.368 9.050 1.00 70.94 486 ASN A N 1
ATOM 3832 C CA . ASN A 1 486 ? -26.638 50.935 8.872 1.00 70.94 486 ASN A CA 1
ATOM 3833 C C . ASN A 1 486 ? -26.897 50.491 7.421 1.00 70.94 486 ASN A C 1
ATOM 3835 O O . ASN A 1 486 ? -27.146 51.311 6.532 1.00 70.94 486 ASN A O 1
ATOM 3839 N N . ILE A 1 487 ? -26.839 49.176 7.179 1.00 64.12 487 ILE A N 1
ATOM 3840 C CA . ILE A 1 487 ? -27.104 48.580 5.856 1.00 64.12 487 ILE A CA 1
ATOM 3841 C C . ILE A 1 487 ? -28.555 48.763 5.405 1.00 64.12 487 ILE A C 1
ATOM 3843 O O . ILE A 1 487 ? -28.804 48.924 4.215 1.00 64.12 487 ILE A O 1
ATOM 3847 N N . SER A 1 488 ? -29.500 48.786 6.345 1.00 64.94 488 SER A N 1
ATOM 3848 C CA . SER A 1 488 ? -30.923 48.920 6.042 1.00 64.94 488 SER A CA 1
ATOM 3849 C C . SER A 1 488 ? -31.246 50.327 5.548 1.00 64.94 488 SER A C 1
ATOM 3851 O O . SER A 1 488 ? -32.043 50.478 4.632 1.00 64.94 488 SER A O 1
ATOM 3853 N N . LYS A 1 489 ? -30.572 51.350 6.088 1.00 67.75 489 LYS A N 1
ATOM 3854 C CA . LYS A 1 489 ? -30.724 52.741 5.638 1.00 67.75 489 LYS A CA 1
ATOM 3855 C C . LYS A 1 489 ? -29.979 53.020 4.326 1.00 67.75 489 LYS A C 1
ATOM 3857 O O . LYS A 1 489 ? -30.468 53.776 3.501 1.00 67.75 489 LYS A O 1
ATOM 3862 N N . THR A 1 490 ? -28.808 52.412 4.120 1.00 65.31 490 THR A N 1
ATOM 3863 C CA . THR A 1 490 ? -27.945 52.691 2.951 1.00 65.31 490 THR A CA 1
ATOM 3864 C C . THR A 1 490 ? -28.291 51.895 1.698 1.00 65.31 490 THR A C 1
ATOM 3866 O O . THR A 1 490 ? -28.104 52.404 0.599 1.00 65.31 490 THR A O 1
ATOM 3869 N N . PHE A 1 491 ? -28.803 50.674 1.849 1.00 64.75 491 PHE A N 1
ATOM 3870 C CA . PHE A 1 491 ? -29.199 49.812 0.732 1.00 64.75 491 PHE A CA 1
ATOM 3871 C C . PHE A 1 491 ? -30.703 49.497 0.736 1.00 64.75 491 PHE A C 1
ATOM 3873 O O . PHE A 1 491 ? -31.136 48.580 0.047 1.00 64.75 491 PHE A O 1
ATOM 3880 N N . GLY A 1 492 ? -31.498 50.249 1.511 1.00 63.50 492 GLY A N 1
ATOM 3881 C CA . GLY A 1 492 ? -32.962 50.162 1.513 1.00 63.50 492 GLY A CA 1
ATOM 3882 C C . GLY A 1 492 ? -33.484 48.791 1.940 1.00 63.50 492 GLY A C 1
ATOM 3883 O O . GLY A 1 492 ? -34.221 48.162 1.189 1.00 63.50 492 GLY A O 1
ATOM 3884 N N . GLY A 1 493 ? -33.057 48.307 3.110 1.00 63.03 493 GLY A N 1
ATOM 3885 C CA . GLY A 1 493 ? -33.340 46.956 3.602 1.00 63.03 493 GLY A CA 1
ATOM 3886 C C . GLY A 1 493 ? -34.796 46.520 3.393 1.00 63.03 493 GLY A C 1
ATOM 3887 O O . GLY A 1 493 ? -35.712 47.281 3.672 1.00 63.03 493 GLY A O 1
ATOM 3888 N N . GLY A 1 494 ? -34.990 45.288 2.911 1.00 57.19 494 GLY A N 1
ATOM 3889 C CA . GLY A 1 494 ? -36.291 44.617 2.829 1.00 57.19 494 GLY A CA 1
ATOM 3890 C C . GLY A 1 494 ? -37.406 45.407 2.137 1.00 57.19 494 GLY A C 1
ATOM 3891 O O . GLY A 1 494 ? -38.501 45.484 2.690 1.00 57.19 494 GLY A O 1
ATOM 3892 N N . ARG A 1 495 ? -37.166 45.990 0.951 1.00 60.81 495 ARG A N 1
ATOM 3893 C CA . ARG A 1 495 ? -38.259 46.540 0.126 1.00 60.81 495 ARG A CA 1
ATOM 3894 C C . ARG A 1 495 ? -39.292 45.436 -0.139 1.00 60.81 495 ARG A C 1
ATOM 3896 O O . ARG A 1 495 ? -38.962 44.407 -0.724 1.00 60.81 495 ARG A O 1
ATOM 3903 N N . THR A 1 496 ? -40.533 45.643 0.300 1.00 58.12 496 THR A N 1
ATOM 3904 C CA . THR A 1 496 ? -41.660 44.774 -0.066 1.00 58.12 496 THR A CA 1
ATOM 3905 C C . THR A 1 496 ? -42.159 45.239 -1.428 1.00 58.12 496 THR A C 1
ATOM 3907 O O . THR A 1 496 ? -42.837 46.255 -1.517 1.00 58.12 496 THR A O 1
ATOM 3910 N N . LEU A 1 497 ? -41.744 44.548 -2.488 1.00 60.09 497 LEU A N 1
ATOM 3911 C CA . LEU A 1 497 ? -42.134 44.854 -3.865 1.00 60.09 497 LEU A CA 1
ATOM 3912 C C . LEU A 1 497 ? -43.470 44.180 -4.176 1.00 60.09 497 LEU A C 1
ATOM 3914 O O . LEU A 1 497 ? -43.638 42.994 -3.873 1.00 60.09 497 LEU A O 1
ATOM 3918 N N . GLN A 1 498 ? -44.407 44.901 -4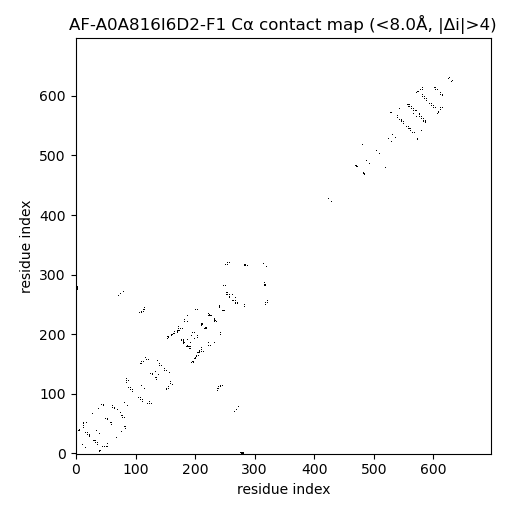.792 1.00 63.03 498 GLN A N 1
ATOM 3919 C CA . GLN A 1 498 ? -45.585 44.262 -5.370 1.00 63.03 498 GLN A CA 1
ATOM 3920 C C . GLN A 1 498 ? -45.242 43.681 -6.753 1.00 63.03 498 GLN A C 1
ATOM 3922 O O . GLN A 1 498 ? -44.322 44.164 -7.419 1.00 63.03 498 GLN A O 1
ATOM 3927 N N . PRO A 1 499 ? -45.949 42.633 -7.219 1.00 46.69 499 PRO A N 1
ATOM 3928 C CA . PRO A 1 499 ? -45.748 42.102 -8.565 1.00 46.69 499 PRO A CA 1
ATOM 3929 C C . PRO A 1 499 ? -45.970 43.197 -9.626 1.00 46.69 499 PRO A C 1
ATOM 3931 O O . PRO A 1 499 ? -47.105 43.620 -9.841 1.00 46.69 499 PRO A O 1
ATOM 3934 N N . GLY A 1 500 ? -44.885 43.651 -10.266 1.00 60.12 500 GLY A N 1
ATOM 3935 C CA . GLY A 1 500 ? -44.881 44.722 -11.275 1.00 60.12 500 GLY A CA 1
ATOM 3936 C C . GLY A 1 500 ? -43.988 45.929 -10.950 1.00 60.12 500 GLY A C 1
ATOM 3937 O O . GLY A 1 500 ? -43.718 46.723 -11.849 1.00 60.12 500 GLY A O 1
ATOM 3938 N N . ASP A 1 501 ? -43.487 46.058 -9.718 1.00 64.81 501 ASP A N 1
ATOM 3939 C CA . ASP A 1 501 ? -42.617 47.177 -9.330 1.00 64.81 501 ASP A CA 1
ATOM 3940 C C . ASP A 1 501 ? -41.179 46.992 -9.852 1.00 64.81 501 ASP A C 1
ATOM 3942 O O . ASP A 1 501 ? -40.537 45.963 -9.616 1.00 64.81 501 ASP A O 1
ATOM 3946 N N . SER A 1 502 ? -40.630 48.004 -10.536 1.00 60.00 502 SER A N 1
ATOM 3947 C CA . SER A 1 502 ? -39.220 48.010 -10.945 1.00 60.00 502 SER A CA 1
ATOM 3948 C C . SER A 1 502 ? -38.315 48.175 -9.721 1.00 60.00 502 SER A C 1
ATOM 3950 O O . SER A 1 502 ? -38.371 49.193 -9.034 1.00 60.00 502 SER A O 1
ATOM 3952 N N . VAL A 1 503 ? -37.463 47.181 -9.462 1.00 61.94 503 VAL A N 1
ATOM 3953 C CA . VAL A 1 503 ? -36.637 47.081 -8.242 1.00 61.94 503 VAL A CA 1
ATOM 3954 C C . VAL A 1 503 ? -35.622 48.226 -8.096 1.00 61.94 503 VAL A C 1
ATOM 3956 O O . VAL A 1 503 ? -35.324 48.641 -6.973 1.00 61.94 503 VAL A O 1
ATOM 3959 N N . GLU A 1 504 ? -35.113 48.748 -9.216 1.00 64.12 504 GLU A N 1
ATOM 3960 C CA . GLU A 1 504 ? -34.129 49.838 -9.304 1.00 64.12 504 GLU A CA 1
ATOM 3961 C C . GLU A 1 504 ? -34.370 50.635 -10.596 1.00 64.12 504 GLU A C 1
ATOM 3963 O O . GLU A 1 504 ? -34.667 50.045 -11.641 1.00 64.12 504 GLU A O 1
ATOM 3968 N N . THR A 1 505 ? -34.231 51.964 -10.556 1.00 74.94 505 THR A N 1
ATOM 3969 C CA . THR A 1 505 ? -34.247 52.782 -11.780 1.00 74.94 505 THR A CA 1
ATOM 3970 C C . THR A 1 505 ? -32.949 52.566 -12.569 1.00 74.94 505 THR A C 1
ATOM 3972 O O . THR A 1 505 ? -31.903 52.234 -12.003 1.00 74.94 505 THR A O 1
ATOM 3975 N N . ALA A 1 506 ? -32.987 52.740 -13.895 1.00 71.81 506 ALA A N 1
ATOM 3976 C CA . ALA A 1 506 ? -31.805 52.541 -14.742 1.00 71.81 506 ALA A CA 1
ATOM 3977 C C . ALA A 1 506 ? -30.612 53.417 -14.300 1.00 71.81 506 ALA A C 1
ATOM 3979 O O . ALA A 1 506 ? -29.471 52.965 -14.344 1.00 71.81 506 ALA A O 1
ATOM 3980 N N . GLU A 1 507 ? -30.889 54.623 -13.799 1.00 74.75 507 GLU A N 1
ATOM 3981 C CA . GLU A 1 507 ? -29.894 55.581 -13.301 1.00 74.75 507 GLU A CA 1
ATOM 3982 C C . GLU A 1 507 ? -29.271 55.161 -11.955 1.00 74.75 507 GLU A C 1
ATOM 3984 O O . GLU A 1 507 ? -28.064 55.304 -11.748 1.00 74.75 507 GLU A O 1
ATOM 3989 N N . GLU A 1 508 ? -30.053 54.575 -11.039 1.00 73.50 508 GLU A N 1
ATOM 3990 C CA . GLU A 1 508 ? -29.528 54.027 -9.777 1.00 73.50 508 GLU A CA 1
ATOM 3991 C C . GLU A 1 508 ? -28.603 52.831 -10.026 1.00 73.50 508 GLU A C 1
ATOM 3993 O O . GLU A 1 508 ? -27.573 52.664 -9.359 1.00 73.50 508 GLU A O 1
ATOM 3998 N N . ARG A 1 509 ? -28.938 52.011 -11.029 1.00 72.75 509 ARG A N 1
ATOM 3999 C CA . ARG A 1 509 ? -28.125 50.863 -11.425 1.00 72.75 509 ARG A CA 1
ATOM 4000 C C . ARG A 1 509 ? -26.774 51.298 -11.992 1.00 72.75 509 ARG A C 1
ATOM 4002 O O . ARG A 1 509 ? -25.753 50.755 -11.564 1.00 72.75 509 ARG A O 1
ATOM 4009 N N . THR A 1 510 ? -26.745 52.288 -12.886 1.00 80.00 510 THR A N 1
ATOM 4010 C CA . THR A 1 510 ? -25.488 52.807 -13.454 1.00 80.00 510 THR A CA 1
ATOM 4011 C C . THR A 1 510 ? -24.621 53.470 -12.387 1.00 80.00 510 THR A C 1
ATOM 4013 O O . THR A 1 510 ? -23.428 53.178 -12.310 1.00 80.00 510 THR A O 1
ATOM 4016 N N . ALA A 1 511 ? -25.213 54.265 -11.487 1.00 81.12 511 ALA A N 1
ATOM 4017 C CA . ALA A 1 511 ? -24.485 54.900 -10.386 1.00 81.12 511 ALA A CA 1
ATOM 4018 C C . ALA A 1 511 ? -23.864 53.870 -9.420 1.00 81.12 511 ALA A C 1
ATOM 4020 O O . ALA A 1 511 ? -22.720 54.019 -8.973 1.00 81.12 511 ALA A O 1
ATOM 4021 N N . ARG A 1 512 ? -24.585 52.781 -9.116 1.00 77.81 512 ARG A N 1
ATOM 4022 C CA . ARG A 1 512 ? -24.047 51.670 -8.317 1.00 77.81 512 ARG A CA 1
ATOM 4023 C C . ARG A 1 512 ? -22.892 50.982 -9.038 1.00 77.81 512 ARG A C 1
ATOM 4025 O O . ARG A 1 512 ? -21.847 50.755 -8.427 1.00 77.81 512 ARG A O 1
ATOM 4032 N N . GLU A 1 513 ? -23.058 50.663 -10.319 1.00 80.69 513 GLU A N 1
ATOM 4033 C CA . GLU A 1 513 ? -22.020 50.019 -11.127 1.00 80.69 513 GLU A CA 1
ATOM 4034 C C . GLU A 1 513 ? -20.751 50.885 -11.209 1.00 80.69 513 GLU A C 1
ATOM 4036 O O . GLU A 1 513 ? -19.653 50.376 -10.985 1.00 80.69 513 GLU A O 1
ATOM 4041 N N . GLU A 1 514 ? -20.873 52.197 -11.410 1.00 85.12 514 GLU A N 1
ATOM 4042 C CA . GLU A 1 514 ? -19.743 53.136 -11.388 1.00 85.12 514 GLU A CA 1
ATOM 4043 C C . GLU A 1 514 ? -19.041 53.179 -10.029 1.00 85.12 514 GLU A C 1
ATOM 4045 O O . GLU A 1 514 ? -17.816 53.053 -9.958 1.00 85.12 514 GLU A O 1
ATOM 4050 N N . ARG A 1 515 ? -19.803 53.259 -8.933 1.00 81.00 515 ARG A N 1
ATOM 4051 C CA . ARG A 1 515 ? -19.245 53.219 -7.574 1.00 81.00 515 ARG A CA 1
ATOM 4052 C C . ARG A 1 515 ? -18.500 51.913 -7.305 1.00 81.00 515 ARG A C 1
ATOM 4054 O O . ARG A 1 515 ? -17.413 51.929 -6.726 1.00 81.00 515 ARG A O 1
ATOM 4061 N N . THR A 1 516 ? -19.055 50.774 -7.724 1.00 79.44 516 THR A N 1
ATOM 4062 C CA . THR A 1 516 ? -18.370 49.480 -7.574 1.00 79.44 516 THR A CA 1
ATOM 4063 C C . THR A 1 516 ? -17.096 49.409 -8.411 1.00 79.44 516 THR A C 1
ATOM 4065 O O . THR A 1 516 ? -16.079 48.927 -7.911 1.00 79.44 516 THR A O 1
ATOM 4068 N N . LYS A 1 517 ? -17.102 49.955 -9.635 1.00 85.50 517 LYS A N 1
ATOM 4069 C CA . LYS A 1 517 ? -15.905 50.057 -10.481 1.00 85.50 517 LYS A CA 1
ATOM 4070 C C . LYS A 1 517 ? -14.825 50.902 -9.807 1.00 85.50 517 LYS A C 1
ATOM 4072 O O . LYS A 1 517 ? -13.696 50.432 -9.721 1.00 85.50 517 LYS A O 1
ATOM 4077 N N . GLN A 1 518 ? -15.172 52.066 -9.256 1.00 84.50 518 GLN A N 1
ATOM 4078 C CA . GLN A 1 518 ? -14.234 52.938 -8.532 1.00 84.50 518 GLN A CA 1
ATOM 4079 C C . GLN A 1 518 ? -13.634 52.263 -7.287 1.00 84.50 518 GLN A C 1
ATOM 4081 O O . GLN A 1 518 ? -12.437 52.369 -7.022 1.00 84.50 518 GLN A O 1
ATOM 4086 N N . LEU A 1 519 ? -14.443 51.522 -6.522 1.00 80.75 519 LEU A N 1
ATOM 4087 C CA . LEU A 1 519 ? -13.950 50.765 -5.366 1.00 80.75 519 LEU A CA 1
ATOM 4088 C C . LEU A 1 519 ? -13.010 49.630 -5.789 1.00 80.75 519 LEU A C 1
ATOM 4090 O O . LEU A 1 519 ? -11.991 49.394 -5.138 1.00 80.75 519 LEU A O 1
ATOM 4094 N N . LEU A 1 520 ? -13.322 48.943 -6.889 1.00 80.25 520 LEU A N 1
ATOM 4095 C CA . LEU A 1 520 ? -12.476 47.887 -7.438 1.00 80.25 520 LEU A CA 1
ATOM 4096 C C . LEU A 1 520 ? -11.165 48.432 -8.013 1.00 80.25 520 LEU A C 1
ATOM 4098 O O . LEU A 1 520 ? -10.136 47.780 -7.838 1.00 80.25 520 LEU A O 1
ATOM 4102 N N . THR A 1 521 ? -11.163 49.597 -8.670 1.00 81.31 521 THR A N 1
ATOM 4103 C CA . THR A 1 521 ? -9.930 50.226 -9.175 1.00 81.31 521 THR A CA 1
ATOM 4104 C C . THR A 1 521 ? -9.035 50.672 -8.025 1.00 81.31 521 THR A C 1
ATOM 4106 O O . THR A 1 521 ? -7.884 50.243 -7.971 1.00 81.31 521 THR A O 1
ATOM 4109 N N . ALA A 1 522 ? -9.582 51.387 -7.037 1.00 79.81 522 ALA A N 1
ATOM 4110 C CA . ALA A 1 522 ? -8.837 51.795 -5.844 1.00 79.81 522 ALA A CA 1
ATOM 4111 C C . ALA A 1 522 ? -8.278 50.587 -5.065 1.00 79.81 522 ALA A C 1
ATOM 4113 O O . ALA A 1 522 ? -7.147 50.606 -4.578 1.00 79.81 522 ALA A O 1
ATOM 4114 N N . TYR A 1 523 ? -9.039 49.489 -4.981 1.00 78.00 523 TYR A N 1
ATOM 4115 C CA . TYR A 1 523 ? -8.567 48.252 -4.361 1.00 78.00 523 TYR A CA 1
ATOM 4116 C C . TYR A 1 523 ? -7.423 47.601 -5.148 1.00 78.00 523 TYR A C 1
ATOM 4118 O O . TYR A 1 523 ? -6.400 47.244 -4.555 1.00 78.00 523 TYR A O 1
ATOM 4126 N N . LYS A 1 524 ? -7.565 47.483 -6.474 1.00 76.25 524 LYS A N 1
ATOM 4127 C CA . LYS A 1 524 ? -6.527 46.935 -7.360 1.00 76.25 524 LYS A CA 1
ATOM 4128 C C . LYS A 1 524 ? -5.236 47.753 -7.296 1.00 76.25 524 LYS A C 1
ATOM 4130 O O . LYS A 1 524 ? -4.162 47.158 -7.265 1.00 76.25 524 LYS A O 1
ATOM 4135 N N . GLU A 1 525 ? -5.326 49.075 -7.201 1.00 76.06 525 GLU A N 1
ATOM 4136 C CA . GLU A 1 525 ? -4.172 49.958 -6.982 1.00 76.06 525 GLU A CA 1
ATOM 4137 C C . GLU A 1 525 ? -3.540 49.728 -5.600 1.00 76.06 525 GLU A C 1
ATOM 4139 O O . GLU A 1 525 ? -2.332 49.528 -5.494 1.00 76.06 525 GLU A O 1
ATOM 4144 N N . SER A 1 526 ? -4.353 49.626 -4.539 1.00 73.19 526 SER A N 1
ATOM 4145 C CA . SER A 1 526 ? -3.869 49.421 -3.161 1.00 73.19 526 SER A CA 1
ATOM 4146 C C . SER A 1 526 ? -3.160 48.076 -2.916 1.00 73.19 526 SER A C 1
ATOM 4148 O O . SER A 1 526 ? -2.372 47.947 -1.974 1.00 73.19 526 SER A O 1
ATOM 4150 N N . ILE A 1 527 ? -3.449 47.062 -3.738 1.00 69.81 527 ILE A N 1
ATOM 4151 C CA . ILE A 1 527 ? -2.807 45.737 -3.698 1.00 69.81 527 ILE A CA 1
ATOM 4152 C C . ILE A 1 527 ? -1.668 45.621 -4.722 1.00 69.81 527 ILE A C 1
ATOM 4154 O O . ILE A 1 527 ? -0.861 44.697 -4.633 1.00 69.81 527 ILE A O 1
ATOM 4158 N N . GLY A 1 528 ? -1.542 46.578 -5.646 1.00 66.75 528 GLY A N 1
ATOM 4159 C CA . GLY A 1 528 ? -0.542 46.532 -6.712 1.00 66.75 528 GLY A CA 1
ATOM 4160 C C . GLY A 1 528 ? -0.878 45.513 -7.805 1.00 66.75 528 GLY A C 1
ATOM 4161 O O . GLY A 1 528 ? 0.019 44.883 -8.351 1.00 66.75 528 GLY A O 1
ATOM 4162 N N . LEU A 1 529 ? -2.168 45.312 -8.097 1.00 66.25 529 LEU A N 1
ATOM 4163 C CA . LEU A 1 529 ? -2.656 44.498 -9.223 1.00 66.25 529 LEU A CA 1
ATOM 4164 C C . LEU A 1 529 ? -2.660 45.276 -10.546 1.00 66.25 529 LEU A C 1
ATOM 4166 O O . LEU A 1 529 ? -2.580 44.662 -11.606 1.00 66.25 529 LEU A O 1
ATOM 4170 N N . ASN A 1 530 ? -2.757 46.606 -10.486 1.00 67.69 530 ASN A N 1
ATOM 4171 C CA . ASN A 1 530 ? -2.671 47.485 -11.650 1.00 67.69 530 ASN A CA 1
ATOM 4172 C C . ASN A 1 530 ? -1.293 48.165 -11.654 1.00 67.69 530 ASN A C 1
ATOM 4174 O O . ASN A 1 530 ? -1.122 49.234 -11.078 1.00 67.69 530 ASN A O 1
ATOM 4178 N N . ILE A 1 531 ? -0.291 47.475 -12.200 1.00 72.69 531 ILE A N 1
ATOM 4179 C CA . ILE A 1 531 ? 1.067 48.003 -12.398 1.00 72.69 531 ILE A CA 1
ATOM 4180 C C . ILE A 1 531 ? 1.207 48.295 -13.887 1.00 72.69 531 ILE A C 1
ATOM 4182 O O . ILE A 1 531 ? 0.855 47.436 -14.700 1.00 72.69 531 ILE A O 1
ATOM 4186 N N . ASP A 1 532 ? 1.745 49.464 -14.245 1.00 80.19 532 ASP A N 1
ATOM 4187 C CA . ASP A 1 532 ? 2.027 49.788 -15.643 1.00 80.19 532 ASP A CA 1
ATOM 4188 C C . ASP A 1 532 ? 2.843 48.657 -16.288 1.00 80.19 532 ASP A C 1
ATOM 4190 O O . ASP A 1 532 ? 3.905 48.300 -15.762 1.00 80.19 532 ASP A O 1
ATOM 4194 N N . PRO A 1 533 ? 2.408 48.098 -17.433 1.00 82.81 533 PRO A N 1
ATOM 4195 C CA . PRO A 1 533 ? 3.065 46.942 -18.046 1.00 82.81 533 PRO A CA 1
ATOM 4196 C C . PRO A 1 533 ? 4.568 47.145 -18.277 1.00 82.81 533 PRO A C 1
ATOM 4198 O O . PRO A 1 533 ? 5.359 46.222 -18.104 1.00 82.81 533 PRO A O 1
ATOM 4201 N N . LYS A 1 534 ? 4.975 48.381 -18.593 1.00 87.38 534 LYS A N 1
ATOM 4202 C CA . LYS A 1 534 ? 6.379 48.763 -18.787 1.00 87.38 534 LYS A CA 1
ATOM 4203 C C . LYS A 1 534 ? 7.192 48.737 -17.486 1.00 87.38 534 LYS A C 1
ATOM 4205 O O . LYS A 1 534 ? 8.331 48.285 -17.494 1.00 87.38 534 LYS A O 1
ATOM 4210 N N . LEU A 1 535 ? 6.615 49.206 -16.377 1.00 86.94 535 LEU A N 1
ATOM 4211 C CA . LEU A 1 535 ? 7.265 49.173 -15.061 1.00 86.94 535 LEU A CA 1
ATOM 4212 C C . LEU A 1 535 ? 7.352 47.747 -14.521 1.00 86.94 535 LEU A C 1
ATOM 4214 O O . LEU A 1 535 ? 8.360 47.377 -13.921 1.00 86.94 535 LEU A O 1
ATOM 4218 N N . LYS A 1 536 ? 6.315 46.940 -14.768 1.00 86.62 536 LYS A N 1
ATOM 4219 C CA . LYS A 1 536 ? 6.295 45.523 -14.410 1.00 86.62 536 LYS A CA 1
ATOM 4220 C C . LYS A 1 536 ? 7.428 44.763 -15.105 1.00 86.62 536 LYS A C 1
ATOM 4222 O O . LYS A 1 536 ? 8.197 44.101 -14.417 1.00 86.62 536 LYS A O 1
ATOM 4227 N N . LEU A 1 537 ? 7.576 44.947 -16.420 1.00 88.88 537 LEU A N 1
ATOM 4228 C CA . LEU A 1 537 ? 8.653 44.342 -17.209 1.00 88.88 537 LEU A CA 1
ATOM 4229 C C . LEU A 1 537 ? 10.038 44.741 -16.675 1.00 88.88 537 LEU A C 1
ATOM 4231 O O . LEU A 1 537 ? 10.884 43.886 -16.445 1.00 88.88 537 LEU A O 1
ATOM 4235 N N . GLU A 1 538 ? 10.255 46.032 -16.398 1.00 92.00 538 GLU A N 1
ATOM 4236 C CA . GLU A 1 538 ? 11.538 46.509 -15.865 1.00 92.00 538 GLU A CA 1
ATOM 4237 C C . GLU A 1 538 ? 11.886 45.863 -14.511 1.00 92.00 538 GLU A C 1
ATOM 4239 O O . GLU A 1 538 ? 13.054 45.602 -14.211 1.00 92.00 538 GLU A O 1
ATOM 4244 N N . CYS A 1 539 ? 10.877 45.611 -13.675 1.00 90.31 539 CYS A N 1
ATOM 4245 C CA . CYS A 1 539 ? 11.066 44.971 -12.379 1.00 90.31 539 CYS A CA 1
ATOM 4246 C C . CYS A 1 539 ? 11.280 43.459 -12.496 1.00 90.31 539 CYS A C 1
ATOM 4248 O O . CYS A 1 539 ? 12.072 42.910 -11.734 1.00 90.31 539 CYS A O 1
ATOM 4250 N N . GLU A 1 540 ? 10.619 42.794 -13.444 1.00 91.44 540 GLU A N 1
ATOM 4251 C CA . GLU A 1 540 ? 10.856 41.381 -13.757 1.00 91.44 540 GLU A CA 1
ATOM 4252 C C . GLU A 1 540 ? 12.286 41.175 -14.272 1.00 91.44 540 GLU A C 1
ATOM 4254 O O . GLU A 1 540 ? 13.017 40.355 -13.719 1.00 91.44 540 GLU A O 1
ATOM 4259 N N . GLU A 1 541 ? 12.744 42.009 -15.212 1.00 92.88 541 GLU A N 1
ATOM 4260 C CA . GLU A 1 541 ? 14.129 41.982 -15.701 1.00 92.88 541 GLU A CA 1
ATOM 4261 C C . GLU A 1 541 ? 15.153 42.236 -14.585 1.00 92.88 541 GLU A C 1
ATOM 4263 O O . GLU A 1 541 ? 16.223 41.623 -14.553 1.00 92.88 541 GLU A O 1
ATOM 4268 N N . ALA A 1 542 ? 14.862 43.164 -13.667 1.00 92.88 542 ALA A N 1
ATOM 4269 C CA . ALA A 1 542 ? 15.732 43.427 -12.525 1.00 92.88 542 ALA A CA 1
ATOM 4270 C C . ALA A 1 542 ? 15.775 42.229 -11.563 1.00 92.88 542 ALA A C 1
ATOM 4272 O O . ALA A 1 542 ? 16.853 41.868 -11.091 1.00 92.88 542 ALA A O 1
ATOM 4273 N N . LEU A 1 543 ? 14.633 41.587 -11.308 1.00 93.00 543 LEU A N 1
ATOM 4274 C CA . LEU A 1 543 ? 14.539 40.414 -10.442 1.00 93.00 543 LEU A CA 1
ATOM 4275 C C . LEU A 1 543 ? 15.293 39.217 -11.038 1.00 93.00 543 LEU A C 1
ATOM 4277 O O . LEU A 1 543 ? 16.032 38.553 -10.314 1.00 93.00 543 LEU A O 1
ATOM 4281 N N . GLU A 1 544 ? 15.174 38.971 -12.345 1.00 93.62 544 GLU A N 1
ATOM 4282 C CA . GLU A 1 544 ? 15.920 37.907 -13.032 1.00 93.62 544 GLU A CA 1
ATOM 4283 C C . GLU A 1 544 ? 17.432 38.141 -13.003 1.00 93.62 544 GLU A C 1
ATOM 4285 O O . GLU A 1 544 ? 18.191 37.228 -12.672 1.00 93.62 544 GLU A O 1
ATOM 4290 N N . LYS A 1 545 ? 17.884 39.375 -13.267 1.00 92.75 545 LYS A N 1
ATOM 4291 C CA . LYS A 1 545 ? 19.307 39.741 -13.150 1.00 92.75 545 LYS A CA 1
ATOM 4292 C C . LYS A 1 545 ? 19.825 39.545 -11.724 1.00 92.75 545 LYS A C 1
ATOM 4294 O O . LYS A 1 545 ? 20.925 39.027 -11.540 1.00 92.75 545 LYS A O 1
ATOM 4299 N N . GLY A 1 546 ? 19.025 39.914 -10.721 1.00 92.88 546 GLY A N 1
ATOM 4300 C CA . GLY A 1 546 ? 19.329 39.667 -9.311 1.00 92.88 546 GLY A CA 1
ATOM 4301 C C . GLY A 1 546 ? 19.459 38.175 -8.991 1.00 92.88 546 GLY A C 1
ATOM 4302 O O . GLY A 1 546 ? 20.446 37.774 -8.373 1.00 92.88 546 GLY A O 1
ATOM 4303 N N . ASN A 1 547 ? 18.517 37.351 -9.461 1.00 91.75 547 ASN A N 1
ATOM 4304 C CA . ASN A 1 547 ? 18.539 35.900 -9.251 1.00 91.75 547 ASN A CA 1
ATOM 4305 C C . ASN A 1 547 ? 19.758 35.255 -9.923 1.00 91.75 547 ASN A C 1
ATOM 4307 O O . ASN A 1 547 ? 20.473 34.508 -9.269 1.00 91.75 547 ASN A O 1
ATOM 4311 N N . SER A 1 548 ? 20.064 35.614 -11.173 1.00 91.44 548 SER A N 1
ATOM 4312 C CA . SER A 1 548 ? 21.246 35.105 -11.884 1.00 91.44 548 SER A CA 1
ATOM 4313 C C . SER A 1 548 ? 22.549 35.420 -11.134 1.00 91.44 548 SER A C 1
ATOM 4315 O O . SER A 1 548 ? 23.423 34.564 -10.990 1.00 91.44 548 SER A O 1
ATOM 4317 N N . LEU A 1 549 ? 22.668 36.631 -10.576 1.00 88.56 549 LEU A N 1
ATOM 4318 C CA . LEU A 1 549 ? 23.815 36.996 -9.741 1.00 88.56 549 LEU A CA 1
ATOM 4319 C C . LEU A 1 549 ? 23.852 36.205 -8.430 1.00 88.56 549 LEU A C 1
ATOM 4321 O O . LEU A 1 549 ? 24.931 35.795 -8.002 1.00 88.56 549 LEU A O 1
ATOM 4325 N N . MET A 1 550 ? 22.696 35.964 -7.811 1.00 85.19 550 MET A N 1
ATOM 4326 C CA . MET A 1 550 ? 22.583 35.141 -6.608 1.00 85.19 550 MET A CA 1
ATOM 4327 C C . MET A 1 550 ? 23.009 33.690 -6.867 1.00 85.19 550 MET A C 1
ATOM 4329 O O . MET A 1 550 ? 23.798 33.155 -6.089 1.00 85.19 550 MET A O 1
ATOM 4333 N N . ASP A 1 551 ? 22.569 33.102 -7.980 1.00 83.75 551 ASP A N 1
ATOM 4334 C CA . ASP A 1 551 ? 22.904 31.733 -8.388 1.00 83.75 551 ASP A CA 1
ATOM 4335 C C . ASP A 1 551 ? 24.402 31.596 -8.706 1.00 83.75 551 ASP A C 1
ATOM 4337 O O . ASP A 1 551 ? 25.025 30.596 -8.360 1.00 83.75 551 ASP A O 1
ATOM 4341 N N . SER A 1 552 ? 25.024 32.647 -9.257 1.00 81.50 552 SER A N 1
ATOM 4342 C CA . SER A 1 552 ? 26.484 32.715 -9.447 1.00 81.50 552 SER A CA 1
ATOM 4343 C C . SER A 1 552 ? 27.289 33.000 -8.163 1.00 81.50 552 SER A C 1
ATOM 4345 O O . SER A 1 552 ? 28.507 33.172 -8.216 1.00 81.50 552 SER A O 1
ATOM 4347 N N . GLY A 1 553 ? 26.630 33.118 -7.003 1.00 80.31 553 GLY A N 1
ATOM 4348 C CA . GLY A 1 553 ? 27.262 33.398 -5.707 1.00 80.31 553 GLY A CA 1
ATOM 4349 C C . GLY A 1 553 ? 27.653 34.866 -5.472 1.00 80.31 553 GLY A C 1
ATOM 4350 O O . GLY A 1 553 ? 28.182 35.211 -4.412 1.00 80.31 553 GLY A O 1
ATOM 4351 N N . ARG A 1 554 ? 27.350 35.777 -6.406 1.00 85.94 554 ARG A N 1
ATOM 4352 C CA . ARG A 1 554 ? 27.668 37.219 -6.332 1.00 85.94 554 ARG A CA 1
ATOM 4353 C C . ARG A 1 554 ? 26.614 37.991 -5.531 1.00 85.94 554 ARG A C 1
ATOM 4355 O O . ARG A 1 554 ? 26.005 38.952 -5.998 1.00 85.94 554 ARG A O 1
ATOM 4362 N N . LEU A 1 555 ? 26.421 37.593 -4.273 1.00 87.44 555 LEU A N 1
ATOM 4363 C CA . LEU A 1 555 ? 25.329 38.072 -3.411 1.00 87.44 555 LEU A CA 1
ATOM 4364 C C . LEU A 1 555 ? 25.330 39.592 -3.182 1.00 87.44 555 LEU A C 1
ATOM 4366 O O . LEU A 1 555 ? 24.272 40.215 -3.168 1.00 87.44 555 LEU A O 1
ATOM 4370 N N . LYS A 1 556 ? 26.509 40.212 -3.019 1.00 88.81 556 LYS A N 1
ATOM 4371 C CA . LYS A 1 556 ? 26.625 41.672 -2.818 1.00 88.81 556 LYS A CA 1
ATOM 4372 C C . LYS A 1 556 ? 26.161 42.463 -4.039 1.00 88.81 556 LYS A C 1
ATOM 4374 O O . LYS A 1 556 ? 25.648 43.565 -3.884 1.00 88.81 556 LYS A O 1
ATOM 4379 N N . GLU A 1 557 ? 26.342 41.898 -5.227 1.00 90.12 557 GLU A N 1
ATOM 4380 C CA . GLU A 1 557 ? 25.973 42.529 -6.489 1.00 90.12 557 GLU A CA 1
ATOM 4381 C C . GLU A 1 557 ? 24.500 42.311 -6.841 1.00 90.12 557 GLU A C 1
ATOM 4383 O O . GLU A 1 557 ? 23.926 43.124 -7.556 1.00 90.12 557 GLU A O 1
ATOM 4388 N N . ALA A 1 558 ? 23.873 41.260 -6.302 1.00 91.81 558 ALA A N 1
ATOM 4389 C CA . ALA A 1 558 ? 22.446 40.986 -6.463 1.00 91.81 558 ALA A CA 1
ATOM 4390 C C . ALA A 1 558 ? 21.548 41.951 -5.658 1.00 91.81 558 ALA A C 1
ATOM 4392 O O . ALA A 1 558 ? 20.481 42.342 -6.128 1.00 91.81 558 ALA A O 1
ATOM 4393 N N . LEU A 1 559 ? 21.988 42.381 -4.466 1.00 91.69 559 LEU A N 1
ATOM 4394 C CA . LEU A 1 559 ? 21.239 43.284 -3.574 1.00 91.69 559 LEU A CA 1
ATOM 4395 C C . LEU A 1 559 ? 20.638 44.538 -4.245 1.00 91.69 559 LEU A C 1
ATOM 4397 O O . LEU A 1 559 ? 19.434 44.746 -4.073 1.00 91.69 559 LEU A O 1
ATOM 4401 N N . PRO A 1 560 ? 21.391 45.356 -5.014 1.00 95.12 560 PRO A N 1
ATOM 4402 C CA . PRO A 1 560 ? 20.846 46.573 -5.624 1.00 95.12 560 PRO A CA 1
ATOM 4403 C C . PRO A 1 560 ? 19.718 46.294 -6.625 1.00 95.12 560 PRO A C 1
ATOM 4405 O O . PRO A 1 560 ? 18.835 47.132 -6.804 1.00 95.12 560 PRO A O 1
ATOM 4408 N N . TYR A 1 561 ? 19.706 45.121 -7.264 1.00 94.06 561 TYR A N 1
ATOM 4409 C CA . TYR A 1 561 ? 18.633 44.743 -8.183 1.00 94.06 561 TYR A CA 1
ATOM 4410 C C . TYR A 1 561 ? 17.328 44.454 -7.442 1.00 94.06 561 TYR A C 1
ATOM 4412 O O . TYR A 1 561 ? 16.268 44.888 -7.888 1.00 94.06 561 TYR A O 1
ATOM 4420 N N . TYR A 1 562 ? 17.395 43.789 -6.286 1.00 93.56 562 TYR A N 1
ATOM 4421 C CA . TYR A 1 562 ? 16.210 43.559 -5.461 1.00 93.56 562 TYR A CA 1
ATOM 4422 C C . TYR A 1 562 ? 15.707 44.845 -4.795 1.00 93.56 562 TYR A C 1
ATOM 4424 O O . TYR A 1 562 ? 14.499 45.074 -4.773 1.00 93.56 562 TYR A O 1
ATOM 4432 N N . GLU A 1 563 ? 16.607 45.718 -4.330 1.00 93.62 563 GLU A N 1
ATOM 4433 C CA . GLU A 1 563 ? 16.250 47.039 -3.783 1.00 93.62 563 GLU A CA 1
ATOM 4434 C C . GLU A 1 563 ? 15.525 47.892 -4.834 1.00 93.62 563 GLU A C 1
ATOM 4436 O O . GLU A 1 563 ? 14.455 48.434 -4.562 1.00 93.62 563 GLU A O 1
ATOM 4441 N N . LYS A 1 564 ? 16.011 47.884 -6.083 1.00 93.38 564 LYS A N 1
ATOM 4442 C CA . LYS A 1 564 ? 15.357 48.561 -7.212 1.00 93.38 564 LYS A CA 1
ATOM 4443 C C . LYS A 1 564 ? 13.911 48.096 -7.435 1.00 93.38 564 LYS A C 1
ATOM 4445 O O . LYS A 1 564 ? 13.059 48.915 -7.776 1.00 93.38 564 LYS A O 1
ATOM 4450 N N . VAL A 1 565 ? 13.622 46.804 -7.267 1.00 91.62 565 VAL A N 1
ATOM 4451 C CA . VAL A 1 565 ? 12.253 46.260 -7.384 1.00 91.62 565 VAL A CA 1
ATOM 4452 C C . VAL A 1 565 ? 11.402 46.651 -6.176 1.00 91.62 565 VAL A C 1
ATOM 4454 O O . VAL A 1 565 ? 10.236 47.019 -6.330 1.00 91.62 565 VAL A O 1
ATOM 4457 N N . MET A 1 566 ? 11.984 46.604 -4.977 1.00 90.94 566 MET A N 1
ATOM 4458 C CA . MET A 1 566 ? 11.294 46.944 -3.734 1.00 90.94 566 MET A CA 1
ATOM 4459 C C . MET A 1 566 ? 10.898 48.424 -3.657 1.00 90.94 566 MET A C 1
ATOM 4461 O O . MET A 1 566 ? 9.822 48.723 -3.141 1.00 90.94 566 MET A O 1
ATOM 4465 N N . ASP A 1 567 ? 11.713 49.327 -4.206 1.00 91.62 567 ASP A N 1
ATOM 4466 C CA . ASP A 1 567 ? 11.441 50.770 -4.220 1.00 91.62 567 ASP A CA 1
ATOM 4467 C C . ASP A 1 567 ? 10.369 51.164 -5.248 1.00 91.62 567 ASP A C 1
ATOM 4469 O O . ASP A 1 567 ? 9.634 52.132 -5.052 1.00 91.62 567 ASP A O 1
ATOM 4473 N N . LYS A 1 568 ? 10.263 50.414 -6.353 1.00 87.88 568 LYS A N 1
ATOM 4474 C CA . LYS A 1 568 ? 9.347 50.722 -7.464 1.00 87.88 568 LYS A CA 1
ATOM 4475 C C . LYS A 1 568 ? 7.943 50.148 -7.296 1.00 87.88 568 LYS A C 1
ATOM 4477 O O . LYS A 1 568 ? 7.013 50.661 -7.915 1.00 87.88 568 LYS A O 1
ATOM 4482 N N . ILE A 1 569 ? 7.775 49.084 -6.507 1.00 86.94 569 ILE A N 1
ATOM 4483 C CA . ILE A 1 569 ? 6.498 48.367 -6.386 1.00 86.94 569 ILE A CA 1
ATOM 4484 C C . ILE A 1 569 ? 6.006 48.336 -4.935 1.00 86.94 569 ILE A C 1
ATOM 4486 O O . ILE A 1 569 ? 6.770 48.152 -3.993 1.00 86.94 569 ILE A O 1
ATOM 4490 N N . VAL A 1 570 ? 4.687 48.452 -4.759 1.00 87.69 570 VAL A N 1
ATOM 4491 C CA . VAL A 1 570 ? 3.990 48.341 -3.470 1.00 87.69 570 VAL A CA 1
ATOM 4492 C C . VAL A 1 570 ? 4.279 47.003 -2.773 1.00 87.69 570 VAL A C 1
ATOM 4494 O O . VAL A 1 570 ? 4.218 45.939 -3.394 1.00 87.69 570 VAL A O 1
ATOM 4497 N N . PHE A 1 571 ? 4.476 47.056 -1.449 1.00 87.31 571 PHE A N 1
ATOM 4498 C CA . PHE A 1 571 ? 4.812 45.905 -0.598 1.00 87.31 571 PHE A CA 1
ATOM 4499 C C . PHE A 1 571 ? 3.900 44.687 -0.771 1.00 87.31 571 PHE A C 1
ATOM 4501 O O . PHE A 1 571 ? 4.376 43.567 -0.704 1.00 87.31 571 PHE A O 1
ATOM 4508 N N . LYS A 1 572 ? 2.593 44.899 -0.975 1.00 84.44 572 LYS A N 1
ATOM 4509 C CA . LYS A 1 572 ? 1.581 43.829 -1.076 1.00 84.44 572 LYS A CA 1
ATOM 4510 C C . LYS A 1 572 ? 1.619 43.052 -2.397 1.00 84.44 572 LYS A C 1
ATOM 4512 O O . LYS A 1 572 ? 0.941 42.029 -2.505 1.00 84.44 572 LYS A O 1
ATOM 4517 N N . SER A 1 573 ? 2.351 43.555 -3.388 1.00 87.50 573 SER A N 1
ATOM 4518 C CA . SER A 1 573 ? 2.466 42.922 -4.698 1.00 87.50 573 SER A CA 1
ATOM 4519 C C . SER A 1 573 ? 3.292 41.636 -4.631 1.00 87.50 573 SER A C 1
ATOM 4521 O O . SER A 1 573 ? 4.161 41.457 -3.777 1.00 87.50 573 SER A O 1
ATOM 4523 N N . GLU A 1 574 ? 3.060 40.731 -5.579 1.00 87.31 574 GLU A N 1
ATOM 4524 C CA . GLU A 1 574 ? 3.840 39.496 -5.669 1.00 87.31 574 GLU A CA 1
ATOM 4525 C C . GLU A 1 574 ? 5.324 39.756 -5.967 1.00 87.31 574 GLU A C 1
ATOM 4527 O O . GLU A 1 574 ? 6.180 39.173 -5.302 1.00 87.31 574 GLU A O 1
ATOM 4532 N N . LEU A 1 575 ? 5.628 40.663 -6.901 1.00 89.25 575 LEU A N 1
ATOM 4533 C CA . LEU A 1 575 ? 7.004 40.989 -7.291 1.00 89.25 575 LEU A CA 1
ATOM 4534 C C . LEU A 1 575 ? 7.804 41.597 -6.134 1.00 89.25 575 LEU A C 1
ATOM 4536 O O . LEU A 1 575 ? 8.937 41.179 -5.897 1.00 89.25 575 LEU A O 1
ATOM 4540 N N . HIS A 1 576 ? 7.203 42.515 -5.365 1.00 91.62 576 HIS A N 1
ATOM 4541 C CA . HIS A 1 576 ? 7.850 43.065 -4.174 1.00 91.62 576 HIS A CA 1
ATOM 4542 C C . HIS A 1 576 ? 8.104 41.971 -3.134 1.00 91.62 576 HIS A C 1
ATOM 4544 O O . HIS A 1 576 ? 9.209 41.871 -2.605 1.00 91.62 576 HIS A O 1
ATOM 4550 N N . GLY A 1 577 ? 7.109 41.121 -2.853 1.00 91.75 577 GLY A N 1
ATOM 4551 C CA . GLY A 1 577 ? 7.255 40.034 -1.884 1.00 91.75 577 GLY A CA 1
ATOM 4552 C C . GLY A 1 577 ? 8.367 39.043 -2.252 1.00 91.75 577 GLY A C 1
ATOM 4553 O O . GLY A 1 577 ? 9.089 38.579 -1.369 1.00 91.75 577 GLY A O 1
ATOM 4554 N N . LEU A 1 578 ? 8.540 38.740 -3.543 1.00 91.62 578 LEU A N 1
ATOM 4555 C CA . LEU A 1 578 ? 9.620 37.878 -4.036 1.00 91.62 578 LEU A CA 1
ATOM 4556 C C . LEU A 1 578 ? 10.991 38.559 -3.948 1.00 91.62 578 LEU A C 1
ATOM 4558 O O . LEU A 1 578 ? 11.923 37.953 -3.421 1.00 91.62 578 LEU A O 1
ATOM 4562 N N . ALA A 1 579 ? 11.104 39.813 -4.395 1.00 93.94 579 ALA A N 1
ATOM 4563 C CA . ALA A 1 579 ? 12.347 40.579 -4.301 1.00 93.94 579 ALA A CA 1
ATOM 4564 C C . ALA A 1 579 ? 12.791 40.765 -2.843 1.00 93.94 579 ALA A C 1
ATOM 4566 O O . ALA A 1 579 ? 13.946 40.511 -2.516 1.00 93.94 579 ALA A O 1
ATOM 4567 N N . ALA A 1 580 ? 11.865 41.107 -1.943 1.00 94.31 580 ALA A N 1
ATOM 4568 C CA . ALA A 1 580 ? 12.137 41.248 -0.515 1.00 94.31 580 ALA A CA 1
ATOM 4569 C C . ALA A 1 580 ? 12.574 39.926 0.133 1.00 94.31 580 ALA A C 1
ATOM 4571 O O . ALA A 1 580 ? 13.437 39.925 1.014 1.00 94.31 580 ALA A O 1
ATOM 4572 N N . LEU A 1 581 ? 12.018 38.790 -0.306 1.00 94.00 581 LEU A N 1
ATOM 4573 C CA . LEU A 1 581 ? 12.444 37.475 0.164 1.00 94.00 581 LEU A CA 1
ATOM 4574 C C . LEU A 1 581 ? 13.880 37.165 -0.281 1.00 94.00 581 LEU A C 1
ATOM 4576 O O . LEU A 1 581 ? 14.694 36.796 0.563 1.00 94.00 581 LEU A O 1
ATOM 4580 N N . GLN A 1 582 ? 14.203 37.351 -1.565 1.00 93.69 582 GLN A N 1
ATOM 4581 C CA . GLN A 1 582 ? 15.555 37.099 -2.080 1.00 93.69 582 GLN A CA 1
ATOM 4582 C C . GLN A 1 582 ? 16.584 38.059 -1.482 1.00 93.69 582 GLN A C 1
ATOM 4584 O O . GLN A 1 582 ? 17.647 37.632 -1.036 1.00 93.69 582 GLN A O 1
ATOM 4589 N N . TRP A 1 583 ? 16.232 39.340 -1.348 1.00 95.19 583 TRP A N 1
ATOM 4590 C CA . TRP A 1 583 ? 17.048 40.322 -0.640 1.00 95.19 583 TRP A CA 1
ATOM 4591 C C . TRP A 1 583 ? 17.347 39.868 0.793 1.00 95.19 583 TRP A C 1
ATOM 4593 O O . TRP A 1 583 ? 18.498 39.915 1.223 1.00 95.19 583 TRP A O 1
ATOM 4603 N N . SER A 1 584 ? 16.345 39.357 1.519 1.00 93.56 584 SER A N 1
ATOM 4604 C CA . SER A 1 584 ? 16.525 38.861 2.892 1.00 93.56 584 SER A CA 1
ATOM 4605 C C . SER A 1 584 ? 17.469 37.660 2.953 1.00 93.56 584 SER A C 1
ATOM 4607 O O . SER A 1 584 ? 18.327 37.617 3.831 1.00 93.56 584 SER A O 1
ATOM 4609 N N . ILE A 1 585 ? 17.370 36.732 1.996 1.00 91.88 585 ILE A N 1
ATOM 4610 C CA . ILE A 1 585 ? 18.263 35.568 1.884 1.00 91.88 585 ILE A CA 1
ATOM 4611 C C . ILE A 1 585 ? 19.705 36.014 1.607 1.00 91.88 585 ILE A C 1
ATOM 4613 O O . ILE A 1 585 ? 20.641 35.518 2.242 1.00 91.88 585 ILE A O 1
ATOM 4617 N N . CYS A 1 586 ? 19.901 36.992 0.717 1.00 90.69 586 CYS A N 1
ATOM 4618 C CA . CYS A 1 586 ? 21.218 37.573 0.465 1.00 90.69 586 CYS A CA 1
ATOM 4619 C C . CYS A 1 586 ? 21.790 38.255 1.719 1.00 90.69 586 CYS A C 1
ATOM 4621 O O . CYS A 1 586 ? 22.965 38.069 2.029 1.00 90.69 586 CYS A O 1
ATOM 4623 N N . GLN A 1 587 ? 20.986 39.024 2.463 1.00 90.62 587 GLN A N 1
ATOM 4624 C CA . GLN A 1 587 ? 21.438 39.673 3.703 1.00 90.62 587 GLN A CA 1
ATOM 4625 C C . GLN A 1 587 ? 21.801 38.649 4.789 1.00 90.62 587 GLN A C 1
ATOM 4627 O O . GLN A 1 587 ? 22.820 38.819 5.459 1.00 90.62 587 GLN A O 1
ATOM 4632 N N . ASP A 1 588 ? 21.011 37.581 4.933 1.00 88.88 588 ASP A N 1
ATOM 4633 C CA . ASP A 1 588 ? 21.260 36.494 5.889 1.00 88.88 588 ASP A CA 1
ATOM 4634 C C . ASP A 1 588 ? 22.589 35.786 5.578 1.00 88.88 588 ASP A C 1
ATOM 4636 O O . ASP A 1 588 ? 23.481 35.687 6.422 1.00 88.88 588 ASP A O 1
ATOM 4640 N N . SER A 1 589 ? 22.791 35.442 4.303 1.00 87.75 589 SER A N 1
ATOM 4641 C CA . SER A 1 589 ? 24.024 34.824 3.795 1.00 87.75 589 SER A CA 1
ATOM 4642 C C . SER A 1 589 ? 25.255 35.728 3.955 1.00 87.75 589 SER A C 1
ATOM 4644 O O . SER A 1 589 ? 26.359 35.256 4.220 1.00 87.75 589 SER A O 1
ATOM 4646 N N . LEU A 1 590 ? 25.073 37.049 3.861 1.00 86.25 590 LEU A N 1
ATOM 4647 C CA . LEU A 1 590 ? 26.114 38.053 4.111 1.00 86.25 590 LEU A CA 1
ATOM 4648 C C . LEU A 1 590 ? 26.326 38.356 5.606 1.00 86.25 590 LEU A C 1
ATOM 4650 O O . LEU A 1 590 ? 26.978 39.349 5.942 1.00 86.25 590 LEU A O 1
ATOM 4654 N N . ARG A 1 591 ? 25.796 37.510 6.502 1.00 83.31 591 ARG A N 1
ATOM 4655 C CA . ARG A 1 591 ? 25.886 37.620 7.969 1.00 83.31 591 ARG A CA 1
ATOM 4656 C C . ARG A 1 591 ? 25.256 38.894 8.542 1.00 83.31 591 ARG A C 1
ATOM 4658 O O . ARG A 1 591 ? 25.616 39.337 9.629 1.00 83.31 591 ARG A O 1
ATOM 4665 N N . LYS A 1 592 ? 24.289 39.487 7.839 1.00 86.19 592 LYS A N 1
ATOM 4666 C CA . LYS A 1 592 ? 23.491 40.631 8.313 1.00 86.19 592 LYS A CA 1
ATOM 4667 C C . LYS A 1 592 ? 22.139 40.139 8.837 1.00 86.19 592 LYS A C 1
ATOM 4669 O O . LYS A 1 592 ? 21.080 40.571 8.379 1.00 86.19 592 LYS A O 1
ATOM 4674 N N . ALA A 1 593 ? 22.209 39.238 9.816 1.00 81.81 593 ALA A N 1
ATOM 4675 C CA . ALA A 1 593 ? 21.080 38.522 10.408 1.00 81.81 593 ALA A CA 1
ATOM 4676 C C . ALA A 1 593 ? 19.959 39.451 10.911 1.00 81.81 593 ALA A C 1
ATOM 4678 O O . ALA A 1 593 ? 18.789 39.182 10.660 1.00 81.81 593 ALA A O 1
ATOM 4679 N N . ASP A 1 594 ? 20.293 40.586 11.536 1.00 85.31 594 ASP A N 1
ATOM 4680 C CA . ASP A 1 594 ? 19.290 41.523 12.070 1.00 85.31 594 ASP A CA 1
ATOM 4681 C C . ASP A 1 594 ? 18.429 42.155 10.967 1.00 85.31 594 ASP A C 1
ATOM 4683 O O . ASP A 1 594 ? 17.213 42.306 11.109 1.00 85.31 594 ASP A O 1
ATOM 4687 N N . ARG A 1 595 ? 19.052 42.488 9.826 1.00 87.56 595 ARG A N 1
ATOM 4688 C CA . ARG A 1 595 ? 18.351 43.056 8.664 1.00 87.56 595 ARG A CA 1
ATOM 4689 C C . ARG A 1 595 ? 17.477 42.010 7.979 1.00 87.56 595 ARG A C 1
ATOM 4691 O O . ARG A 1 595 ? 16.360 42.332 7.578 1.00 87.56 595 ARG A O 1
ATOM 4698 N N . ALA A 1 596 ? 17.970 40.775 7.880 1.00 89.94 596 ALA A N 1
ATOM 4699 C CA . ALA A 1 596 ? 17.216 39.654 7.332 1.00 89.94 596 ALA A CA 1
ATOM 4700 C C . ALA A 1 596 ? 16.004 39.308 8.214 1.00 89.94 596 ALA A C 1
ATOM 4702 O O . ALA A 1 596 ? 14.879 39.273 7.717 1.00 89.94 596 ALA A O 1
ATOM 4703 N N . LYS A 1 597 ? 16.202 39.160 9.533 1.00 89.81 597 LYS A N 1
ATOM 4704 C CA . LYS A 1 597 ? 15.135 38.885 10.509 1.00 89.81 597 LYS A CA 1
ATOM 4705 C C . LYS A 1 597 ? 14.041 39.952 10.461 1.00 89.81 597 LYS A C 1
ATOM 4707 O O . LYS A 1 597 ? 12.869 39.614 10.304 1.00 89.81 597 LYS A O 1
ATOM 4712 N N . GLY A 1 598 ? 14.419 41.232 10.496 1.00 91.00 598 GLY A N 1
ATOM 4713 C CA . GLY A 1 598 ? 13.458 42.336 10.435 1.00 91.00 598 GLY A CA 1
ATOM 4714 C C . GLY A 1 598 ? 12.634 42.367 9.142 1.00 91.00 598 GLY A C 1
ATOM 4715 O O . GLY A 1 598 ? 11.495 42.835 9.147 1.00 91.00 598 GLY A O 1
ATOM 4716 N N . MET A 1 599 ? 13.169 41.853 8.030 1.00 90.81 599 MET A N 1
ATOM 4717 C CA . MET A 1 599 ? 12.420 41.741 6.779 1.00 90.81 599 MET A CA 1
ATOM 4718 C C . MET A 1 599 ? 11.547 40.480 6.732 1.00 90.81 599 MET A C 1
ATOM 4720 O O . MET A 1 599 ? 10.382 40.564 6.340 1.00 90.81 599 MET A O 1
ATOM 4724 N N . TYR A 1 600 ? 12.039 39.332 7.209 1.00 93.25 600 TYR A N 1
ATOM 4725 C CA . TYR A 1 600 ? 11.231 38.114 7.321 1.00 93.25 600 TYR A CA 1
ATOM 4726 C C . TYR A 1 600 ? 10.002 38.309 8.218 1.00 93.25 600 TYR A C 1
ATOM 4728 O O . TYR A 1 600 ? 8.918 37.848 7.859 1.00 93.25 600 TYR A O 1
ATOM 4736 N N . GLU A 1 601 ? 10.129 39.048 9.324 1.00 91.94 601 GLU A N 1
ATOM 4737 C CA . GLU A 1 601 ? 9.003 39.405 10.198 1.00 91.94 601 GLU A CA 1
ATOM 4738 C C . GLU A 1 601 ? 7.920 40.197 9.454 1.00 91.94 601 GLU A C 1
ATOM 4740 O O . GLU A 1 601 ? 6.733 39.880 9.566 1.00 91.94 601 GLU A O 1
ATOM 4745 N N . LYS A 1 602 ? 8.313 41.169 8.619 1.00 92.19 602 LYS A N 1
ATOM 4746 C CA . LYS A 1 602 ? 7.373 41.926 7.775 1.00 92.19 602 LYS A CA 1
ATOM 4747 C C . LYS A 1 602 ? 6.662 41.009 6.777 1.00 92.19 602 LYS A C 1
ATOM 4749 O O . LYS A 1 602 ? 5.439 41.093 6.616 1.00 92.19 602 LYS A O 1
ATOM 4754 N N . LEU A 1 603 ? 7.403 40.090 6.154 1.00 91.81 603 LEU A N 1
ATOM 4755 C CA . LEU A 1 603 ? 6.884 39.158 5.149 1.00 91.81 603 LEU A CA 1
ATOM 4756 C C . LEU A 1 603 ? 5.915 38.101 5.714 1.00 91.81 603 LEU A C 1
ATOM 4758 O O . LEU A 1 603 ? 5.129 37.541 4.948 1.00 91.81 603 LEU A O 1
ATOM 4762 N N . LEU A 1 604 ? 5.879 37.860 7.032 1.00 89.00 604 LEU A N 1
ATOM 4763 C CA . LEU A 1 604 ? 4.888 36.961 7.652 1.00 89.00 604 LEU A CA 1
ATOM 4764 C C . LEU A 1 604 ? 3.438 37.408 7.414 1.00 89.00 604 LEU A C 1
ATOM 4766 O O . LEU A 1 604 ? 2.546 36.561 7.338 1.00 89.00 604 LEU A O 1
ATOM 4770 N N . SER A 1 605 ? 3.218 38.721 7.302 1.00 86.81 605 SER A N 1
ATOM 4771 C CA . SER A 1 605 ? 1.905 39.345 7.080 1.00 86.81 605 SER A CA 1
ATOM 4772 C C . SER A 1 605 ? 1.567 39.562 5.597 1.00 86.81 605 SER A C 1
ATOM 4774 O O . SER A 1 605 ? 0.530 40.140 5.269 1.00 86.81 605 SER A O 1
ATOM 4776 N N . HIS A 1 606 ? 2.438 39.111 4.690 1.00 88.38 606 HIS A N 1
ATOM 4777 C CA . HIS A 1 606 ? 2.303 39.369 3.262 1.00 88.38 606 HIS A CA 1
ATOM 4778 C C . HIS A 1 606 ? 1.102 38.612 2.642 1.00 88.38 606 HIS A C 1
ATOM 4780 O O . HIS A 1 606 ? 0.928 37.423 2.935 1.00 88.38 606 HIS A O 1
ATOM 4786 N N . PRO A 1 607 ? 0.304 39.239 1.745 1.00 85.19 607 PRO A N 1
ATOM 4787 C CA . PRO A 1 607 ? -0.870 38.607 1.127 1.00 85.19 607 PRO A CA 1
ATOM 4788 C C . PRO A 1 607 ? -0.557 37.349 0.303 1.00 85.19 607 PRO A C 1
ATOM 4790 O O . PRO A 1 607 ? -1.352 36.412 0.280 1.00 85.19 607 PRO A O 1
ATOM 4793 N N . ASN A 1 608 ? 0.604 37.301 -0.363 1.00 85.50 608 ASN A N 1
ATOM 4794 C CA . ASN A 1 608 ? 1.025 36.124 -1.130 1.00 85.50 608 ASN A CA 1
ATOM 4795 C C . ASN A 1 608 ? 1.422 34.962 -0.187 1.00 85.50 608 ASN A C 1
ATOM 4797 O O . ASN A 1 608 ? 2.405 35.089 0.556 1.00 85.50 608 ASN A O 1
ATOM 4801 N N . PRO A 1 609 ? 0.730 33.806 -0.249 1.00 84.94 609 PRO A N 1
ATOM 4802 C CA . PRO A 1 609 ? 0.970 32.678 0.648 1.00 84.94 609 PRO A CA 1
ATOM 4803 C C . PRO A 1 609 ? 2.331 32.002 0.436 1.00 84.94 609 PRO A C 1
ATOM 4805 O O . PRO A 1 609 ? 2.846 31.373 1.361 1.00 84.94 609 PRO A O 1
ATOM 4808 N N . ARG A 1 610 ? 2.934 32.102 -0.760 1.00 84.56 610 ARG A N 1
ATOM 4809 C CA . ARG A 1 610 ? 4.264 31.528 -1.034 1.00 84.56 610 ARG A CA 1
ATOM 4810 C C . ARG A 1 610 ? 5.348 32.285 -0.271 1.00 84.56 610 ARG A C 1
ATOM 4812 O O . ARG A 1 610 ? 6.185 31.661 0.379 1.00 84.56 610 ARG A O 1
ATOM 4819 N N . VAL A 1 611 ? 5.282 33.614 -0.315 1.00 88.81 611 VAL A N 1
ATOM 4820 C CA . VAL A 1 611 ? 6.231 34.519 0.347 1.00 88.81 611 VAL A CA 1
ATOM 4821 C C . VAL A 1 611 ? 6.122 34.394 1.867 1.00 88.81 611 VAL A C 1
ATOM 4823 O O . VAL A 1 611 ? 7.119 34.113 2.529 1.00 88.81 611 VAL A O 1
ATOM 4826 N N . SER A 1 612 ? 4.909 34.492 2.424 1.00 89.31 612 SER A N 1
ATOM 4827 C CA . SER A 1 612 ? 4.701 34.420 3.879 1.00 89.31 612 SER A CA 1
ATOM 4828 C C . SER A 1 612 ? 5.037 33.047 4.468 1.00 89.31 612 SER A C 1
ATOM 4830 O O . SER A 1 612 ? 5.555 32.956 5.583 1.00 89.31 612 SER A O 1
ATOM 4832 N N . LYS A 1 613 ? 4.808 31.957 3.721 1.00 89.56 613 LYS A N 1
ATOM 4833 C CA . LYS A 1 613 ? 5.220 30.608 4.133 1.00 89.56 613 LYS A CA 1
ATOM 4834 C C . LYS A 1 613 ? 6.741 30.454 4.147 1.00 89.56 613 LYS A C 1
ATOM 4836 O O . LYS A 1 613 ? 7.257 29.930 5.132 1.00 89.56 613 LYS A O 1
ATOM 4841 N N . LYS A 1 614 ? 7.446 30.906 3.101 1.00 89.38 614 LYS A N 1
ATOM 4842 C CA . LYS A 1 614 ? 8.918 30.862 3.059 1.00 89.38 614 LYS A CA 1
ATOM 4843 C C . LYS A 1 614 ? 9.528 31.729 4.163 1.00 89.38 614 LYS A C 1
ATOM 4845 O O . LYS A 1 614 ? 10.364 31.241 4.911 1.00 89.38 614 LYS A O 1
ATOM 4850 N N . ALA A 1 615 ? 9.038 32.953 4.357 1.00 90.69 615 ALA A N 1
ATOM 4851 C CA . ALA A 1 615 ? 9.477 33.815 5.456 1.00 90.69 615 ALA A CA 1
ATOM 4852 C C . ALA A 1 615 ? 9.287 33.149 6.832 1.00 90.69 615 ALA A C 1
ATOM 4854 O O . ALA A 1 615 ? 10.176 33.209 7.673 1.00 90.69 615 ALA A O 1
ATOM 4855 N N . ARG A 1 616 ? 8.176 32.429 7.048 1.00 90.38 616 ARG A N 1
ATOM 4856 C CA . ARG A 1 616 ? 7.948 31.654 8.281 1.00 90.38 616 ARG A CA 1
ATOM 4857 C C . ARG A 1 616 ? 8.948 30.517 8.467 1.00 90.38 616 ARG A C 1
ATOM 4859 O O . ARG A 1 616 ? 9.363 30.269 9.593 1.00 90.38 616 ARG A O 1
ATOM 4866 N N . GLN A 1 617 ? 9.334 29.840 7.386 1.00 89.12 617 GLN A N 1
ATOM 4867 C CA . GLN A 1 617 ? 10.376 28.810 7.430 1.00 89.12 617 GLN A CA 1
ATOM 4868 C C . GLN A 1 617 ? 11.720 29.401 7.862 1.00 89.12 617 GLN A C 1
ATOM 4870 O O . GLN A 1 617 ? 12.342 28.853 8.766 1.00 89.12 617 GLN A O 1
ATOM 4875 N N . PHE A 1 618 ? 12.117 30.542 7.294 1.00 88.38 618 PHE A N 1
ATOM 4876 C CA . PHE A 1 618 ? 13.327 31.245 7.721 1.00 88.38 618 PHE A CA 1
ATOM 4877 C C . PHE A 1 618 ? 13.211 31.772 9.158 1.00 88.38 618 PHE A C 1
ATOM 4879 O O . PHE A 1 618 ? 14.140 31.628 9.935 1.00 88.38 618 PHE A O 1
ATOM 4886 N N . MET A 1 619 ? 12.053 32.272 9.597 1.00 89.81 619 MET A N 1
ATOM 4887 C CA . MET A 1 619 ? 11.877 32.696 10.995 1.00 89.81 619 MET A CA 1
ATOM 4888 C C . MET A 1 619 ? 12.034 31.558 12.012 1.00 89.81 619 MET A C 1
ATOM 4890 O O . MET A 1 619 ? 12.485 31.813 13.128 1.00 89.81 619 MET A O 1
ATOM 4894 N N . PHE A 1 620 ? 11.716 30.310 11.649 1.00 89.06 620 PHE A N 1
ATOM 4895 C CA . PHE A 1 620 ? 11.965 29.171 12.535 1.00 89.06 620 PHE A CA 1
ATOM 4896 C C . PHE A 1 620 ? 13.455 28.949 12.804 1.00 89.06 620 PHE A C 1
ATOM 4898 O O . PHE A 1 620 ? 13.791 28.535 13.912 1.00 89.06 620 PHE A O 1
ATOM 4905 N N . SER A 1 621 ? 14.352 29.246 11.853 1.00 83.31 621 SER A N 1
ATOM 4906 C CA . SER A 1 621 ? 15.794 29.131 12.108 1.00 83.31 621 SER A CA 1
ATOM 4907 C C . SER A 1 621 ? 16.249 30.167 13.139 1.00 83.31 621 SER A C 1
ATOM 4909 O O . SER A 1 621 ? 16.962 29.816 14.077 1.00 83.31 621 SER A O 1
ATOM 4911 N N . PHE A 1 622 ? 15.752 31.406 13.058 1.00 85.06 622 PHE A N 1
ATOM 4912 C CA . PHE A 1 622 ? 16.010 32.440 14.067 1.00 85.06 622 PHE A CA 1
ATOM 4913 C C . PHE A 1 622 ? 15.442 32.080 15.443 1.00 85.06 622 PHE A C 1
ATOM 4915 O O . PHE A 1 622 ? 16.140 32.227 16.445 1.00 85.06 622 PHE A O 1
ATOM 4922 N N . GLN A 1 623 ? 14.213 31.558 15.503 1.00 86.25 623 GLN A N 1
ATOM 4923 C CA . GLN A 1 623 ? 13.610 31.088 16.757 1.00 86.25 623 GLN A CA 1
ATOM 4924 C C . GLN A 1 623 ? 14.398 29.923 17.368 1.00 86.25 623 GLN A C 1
ATOM 4926 O O . GLN A 1 623 ? 14.609 29.890 18.578 1.00 86.25 623 GLN A O 1
ATOM 4931 N N . ALA A 1 624 ? 14.874 28.988 16.543 1.00 82.81 624 ALA A N 1
ATOM 4932 C CA . ALA A 1 624 ? 15.713 27.887 16.999 1.00 82.81 624 ALA A CA 1
ATOM 4933 C C . ALA A 1 624 ? 17.059 28.390 17.547 1.00 82.81 624 ALA A C 1
ATOM 4935 O O . ALA A 1 624 ? 17.471 27.956 18.621 1.00 82.81 624 ALA A O 1
ATOM 4936 N N . MET A 1 625 ? 17.716 29.338 16.868 1.00 79.81 625 MET A N 1
ATOM 4937 C CA . MET A 1 625 ? 18.954 29.965 17.358 1.00 79.81 625 MET A CA 1
ATOM 4938 C C . MET A 1 625 ? 18.754 30.658 18.714 1.00 79.81 625 MET A C 1
ATOM 4940 O O . MET A 1 625 ? 19.594 30.521 19.607 1.00 79.81 625 MET A O 1
ATOM 4944 N N . GLU A 1 626 ? 17.623 31.342 18.899 1.00 82.12 626 GLU A N 1
ATOM 4945 C CA . GLU A 1 626 ? 17.260 31.999 20.159 1.00 82.12 626 GLU A CA 1
ATOM 4946 C C . GLU A 1 626 ? 17.008 30.986 21.289 1.00 82.12 626 GLU A C 1
ATOM 4948 O O . GLU A 1 626 ? 17.561 31.126 22.382 1.00 82.12 626 GLU A O 1
ATOM 4953 N N . MET A 1 627 ? 16.257 29.912 21.015 1.00 79.62 627 MET A N 1
ATOM 4954 C CA . MET A 1 627 ? 16.022 28.819 21.972 1.00 79.62 627 MET A CA 1
ATOM 4955 C C . MET A 1 627 ? 17.316 28.109 22.384 1.00 79.62 627 MET A C 1
ATOM 4957 O O . MET A 1 627 ? 17.463 27.699 23.536 1.00 79.62 627 MET A O 1
ATOM 4961 N N . LEU A 1 628 ? 18.266 27.989 21.456 1.00 78.31 628 LEU A N 1
ATOM 4962 C CA . LEU A 1 628 ? 19.586 27.407 21.694 1.00 78.31 628 LEU A CA 1
ATOM 4963 C C . LEU A 1 628 ? 20.572 28.393 22.343 1.00 78.31 628 LEU A C 1
ATOM 4965 O O . LEU A 1 628 ? 21.716 28.019 22.594 1.00 78.31 628 LEU A O 1
ATOM 4969 N N . LYS A 1 629 ? 20.145 29.631 22.644 1.00 76.94 629 LYS A N 1
ATOM 4970 C 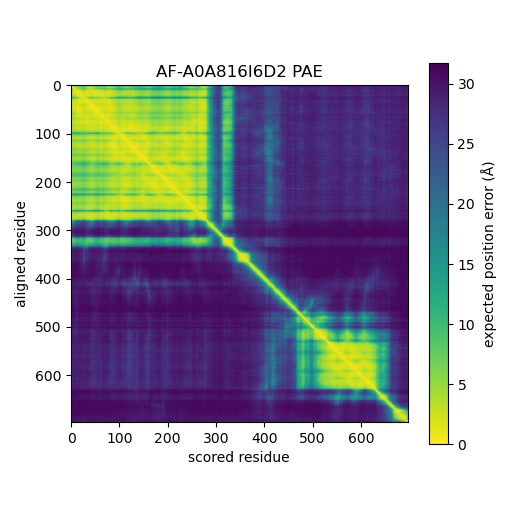CA . LYS A 1 629 ? 20.978 30.710 23.204 1.00 76.94 629 LYS A CA 1
ATOM 4971 C C . LYS A 1 629 ? 22.264 30.946 22.405 1.00 76.94 629 LYS A C 1
ATOM 4973 O O . LYS A 1 629 ? 23.294 31.305 22.978 1.00 76.94 629 LYS A O 1
ATOM 4978 N N . VAL A 1 630 ? 22.205 30.772 21.084 1.00 66.00 630 VAL A N 1
ATOM 4979 C CA . VAL A 1 630 ? 23.319 31.086 20.183 1.00 66.00 630 VAL A CA 1
ATOM 4980 C C . VAL A 1 630 ? 23.383 32.607 20.052 1.00 66.00 630 VAL A C 1
ATOM 4982 O O . VAL A 1 630 ? 22.840 33.207 19.130 1.00 66.00 630 VAL A O 1
ATOM 4985 N N . GLN A 1 631 ? 23.984 33.254 21.048 1.00 54.50 631 GLN A N 1
ATOM 4986 C CA . GLN A 1 631 ? 24.286 34.680 21.018 1.00 54.50 631 GLN A CA 1
ATOM 4987 C C . GLN A 1 631 ? 25.445 34.882 20.043 1.00 54.50 631 GLN A C 1
ATOM 4989 O O . GLN A 1 631 ? 26.526 34.350 20.282 1.00 54.50 631 GLN A O 1
ATOM 4994 N N . GLY A 1 632 ? 25.169 35.596 18.943 1.00 58.47 632 GLY A N 1
ATOM 4995 C CA . GLY A 1 632 ? 26.102 36.080 17.920 1.00 58.47 632 GLY A CA 1
ATOM 4996 C C . GLY A 1 632 ? 27.517 35.526 18.030 1.00 58.47 632 GLY A C 1
ATOM 4997 O O . GLY A 1 632 ? 28.403 36.166 18.592 1.00 58.47 632 GLY A O 1
ATOM 4998 N N . SER A 1 633 ? 27.736 34.324 17.505 1.00 45.28 633 SER A N 1
ATOM 4999 C CA . SER A 1 633 ? 29.080 33.779 17.402 1.00 45.28 633 SER A CA 1
ATOM 5000 C C . SER A 1 633 ? 29.887 34.696 16.488 1.00 45.28 633 SER A C 1
ATOM 5002 O O . SER A 1 633 ? 29.675 34.708 15.271 1.00 45.28 633 SER A O 1
ATOM 5004 N N . ASN A 1 634 ? 30.840 35.425 17.068 1.00 51.84 634 ASN A N 1
ATOM 5005 C CA . ASN A 1 634 ? 32.020 35.906 16.363 1.00 51.84 634 ASN A CA 1
ATOM 5006 C C . ASN A 1 634 ? 32.805 34.674 15.884 1.00 51.84 634 ASN A C 1
ATOM 5008 O O . ASN A 1 634 ? 33.849 34.331 16.432 1.00 51.84 634 ASN A O 1
ATOM 5012 N N . PHE A 1 635 ? 32.287 33.964 14.879 1.00 47.94 635 PHE A N 1
ATOM 5013 C CA . PHE A 1 635 ? 33.107 33.056 14.098 1.00 47.94 635 PHE A CA 1
ATOM 5014 C C . PHE A 1 635 ? 34.146 33.940 13.425 1.00 47.94 635 PHE A C 1
ATOM 5016 O O . PHE A 1 635 ? 33.797 34.709 12.522 1.00 47.94 635 PHE A O 1
ATOM 5023 N N . MET A 1 636 ? 35.390 33.855 13.912 1.00 48.19 636 MET A N 1
ATOM 5024 C CA . MET A 1 636 ? 36.575 34.396 13.252 1.00 48.19 636 MET A CA 1
ATOM 5025 C C . MET A 1 636 ? 36.404 34.255 11.741 1.00 48.19 636 MET A C 1
ATOM 5027 O O . MET A 1 636 ? 36.001 33.195 11.254 1.00 48.19 636 MET A O 1
ATOM 5031 N N . GLN A 1 637 ? 36.700 35.328 11.008 1.00 51.12 637 GLN A N 1
ATOM 5032 C CA . GLN A 1 637 ? 36.917 35.263 9.569 1.00 51.12 637 GLN A CA 1
ATOM 5033 C C . GLN A 1 637 ? 38.142 34.380 9.316 1.00 51.12 637 GLN A C 1
ATOM 5035 O O . GLN A 1 637 ? 39.246 34.864 9.097 1.00 51.12 637 GLN A O 1
ATOM 5040 N N . ILE A 1 638 ? 37.966 33.066 9.393 1.00 45.50 638 ILE A N 1
ATOM 5041 C CA . ILE A 1 638 ? 38.887 32.137 8.771 1.00 45.50 638 ILE A CA 1
ATOM 5042 C C . ILE A 1 638 ? 38.501 32.217 7.306 1.00 45.50 638 ILE A C 1
ATOM 5044 O O . ILE A 1 638 ? 37.525 31.595 6.899 1.00 45.50 638 ILE A O 1
ATOM 5048 N N . ASN A 1 639 ? 39.188 33.079 6.556 1.00 52.03 639 ASN A N 1
ATOM 5049 C CA . ASN A 1 639 ? 39.168 33.000 5.110 1.00 52.03 639 ASN A CA 1
ATOM 5050 C C . ASN A 1 639 ? 39.993 31.754 4.754 1.00 52.03 639 ASN A C 1
ATOM 5052 O O . ASN A 1 639 ? 41.213 31.775 4.929 1.00 52.03 639 ASN A O 1
ATOM 5056 N N . PRO A 1 640 ? 39.367 30.631 4.372 1.00 53.19 640 PRO A N 1
ATOM 5057 C CA . PRO A 1 640 ? 40.057 29.355 4.328 1.00 53.19 640 PRO A CA 1
ATOM 5058 C C . PRO A 1 640 ? 40.847 29.174 3.017 1.00 53.19 640 PRO A C 1
ATOM 5060 O O . PRO A 1 640 ? 41.282 28.066 2.727 1.00 53.19 640 PRO A O 1
ATOM 5063 N N . GLY A 1 641 ? 41.009 30.234 2.209 1.00 53.59 641 GLY A N 1
ATOM 5064 C CA . GLY A 1 641 ? 41.723 30.200 0.927 1.00 53.59 641 GLY A CA 1
ATOM 5065 C C . GLY A 1 641 ? 40.975 29.461 -0.190 1.00 53.59 641 GLY A C 1
ATOM 5066 O O . GLY A 1 641 ? 41.480 29.355 -1.301 1.00 53.59 641 GLY A O 1
ATOM 5067 N N . TYR A 1 642 ? 39.762 28.963 0.076 1.00 54.22 642 TYR A N 1
ATOM 5068 C CA . TYR A 1 642 ? 38.928 28.279 -0.920 1.00 54.22 642 TYR A CA 1
ATOM 5069 C C . TYR A 1 642 ? 38.188 29.235 -1.862 1.00 54.22 642 TYR A C 1
ATOM 5071 O O . TYR A 1 642 ? 37.590 28.779 -2.833 1.00 54.22 642 TYR A O 1
ATOM 5079 N N . GLU A 1 643 ? 38.218 30.543 -1.608 1.00 56.81 643 GLU A N 1
ATOM 5080 C CA . GLU A 1 643 ? 37.567 31.544 -2.463 1.00 56.81 643 GLU A CA 1
ATOM 5081 C C . GLU A 1 643 ? 38.135 31.519 -3.889 1.00 56.81 643 GLU A C 1
ATOM 5083 O O . GLU A 1 643 ? 37.356 31.517 -4.838 1.00 56.81 643 GLU A O 1
ATOM 5088 N N . ASP A 1 644 ? 39.447 31.319 -4.051 1.00 57.66 644 ASP A N 1
ATOM 5089 C CA . ASP A 1 644 ? 40.081 31.121 -5.363 1.00 57.66 644 ASP A CA 1
ATOM 5090 C C . ASP A 1 644 ? 39.602 29.833 -6.062 1.00 57.66 644 ASP A C 1
ATOM 5092 O O . ASP A 1 644 ? 39.471 29.787 -7.286 1.00 57.66 644 ASP A O 1
ATOM 5096 N N . TYR A 1 645 ? 39.294 28.787 -5.288 1.00 57.09 645 TYR A N 1
ATOM 5097 C CA . TYR A 1 645 ? 38.802 27.499 -5.791 1.00 57.09 645 TYR A CA 1
ATOM 5098 C C . TYR A 1 645 ? 37.372 27.609 -6.337 1.00 57.09 645 TYR A C 1
ATOM 5100 O O . TYR A 1 645 ? 37.067 27.063 -7.400 1.00 57.09 645 TYR A O 1
ATOM 5108 N N . PHE A 1 646 ? 36.501 28.340 -5.636 1.00 52.56 646 PHE A N 1
ATOM 5109 C CA . PHE A 1 646 ? 35.129 28.589 -6.082 1.00 52.56 646 PHE A CA 1
ATOM 5110 C C . PHE A 1 646 ? 35.070 29.654 -7.187 1.00 52.56 646 PHE A C 1
ATOM 5112 O O . PHE A 1 646 ? 34.316 29.488 -8.146 1.00 52.56 646 PHE A O 1
ATOM 5119 N N . GLU A 1 647 ? 35.919 30.687 -7.144 1.00 58.19 647 GLU A N 1
ATOM 5120 C CA . GLU A 1 647 ? 36.052 31.646 -8.248 1.00 58.19 647 GLU A CA 1
ATOM 5121 C C . GLU A 1 647 ? 36.568 30.995 -9.537 1.00 58.19 647 GLU A C 1
ATOM 5123 O O . GLU A 1 647 ? 36.148 31.398 -10.620 1.00 58.19 647 GLU A O 1
ATOM 5128 N N . ALA A 1 648 ? 37.445 29.988 -9.460 1.00 58.28 648 ALA A N 1
ATOM 5129 C CA . ALA A 1 648 ? 37.908 29.241 -10.632 1.00 58.28 648 ALA A CA 1
ATOM 5130 C C . ALA A 1 648 ? 36.788 28.421 -11.300 1.00 58.28 648 ALA A C 1
ATOM 5132 O O . ALA A 1 648 ? 36.802 28.255 -12.521 1.00 58.28 648 ALA A O 1
ATOM 5133 N N . PHE A 1 649 ? 35.809 27.946 -10.522 1.00 54.81 649 PHE A N 1
ATOM 5134 C CA . PHE A 1 649 ? 34.602 27.295 -11.041 1.00 54.81 649 PHE A CA 1
ATOM 5135 C C . PHE A 1 649 ? 33.656 28.308 -11.695 1.00 54.81 649 PHE A C 1
ATOM 5137 O O . PHE A 1 649 ? 33.272 28.125 -12.845 1.00 54.81 649 PHE A O 1
ATOM 5144 N N . VAL A 1 650 ? 33.378 29.430 -11.025 1.00 57.56 650 VAL A N 1
ATOM 5145 C CA . VAL A 1 650 ? 32.472 30.475 -11.542 1.00 57.56 650 VAL A CA 1
ATOM 5146 C C . VAL A 1 650 ? 33.065 31.209 -12.756 1.00 57.56 650 VAL A C 1
ATOM 5148 O O . VAL A 1 650 ? 32.346 31.591 -13.676 1.00 57.56 650 VAL A O 1
ATOM 5151 N N . LYS A 1 651 ? 34.392 31.388 -12.825 1.00 52.84 651 LYS A N 1
ATOM 5152 C CA . LYS A 1 651 ? 35.072 31.947 -14.011 1.00 52.84 651 LYS A CA 1
ATOM 5153 C C . LYS A 1 651 ? 35.063 30.982 -15.202 1.00 52.84 651 LYS A C 1
ATOM 5155 O O . LYS A 1 651 ? 35.166 31.450 -16.336 1.00 52.84 651 LYS A O 1
ATOM 5160 N N . LYS A 1 652 ? 34.924 29.670 -14.970 1.00 48.59 652 LYS A N 1
ATOM 5161 C CA . LYS A 1 652 ? 34.835 28.649 -16.028 1.00 48.59 652 LYS A CA 1
ATOM 5162 C C . LYS A 1 652 ? 33.493 28.666 -16.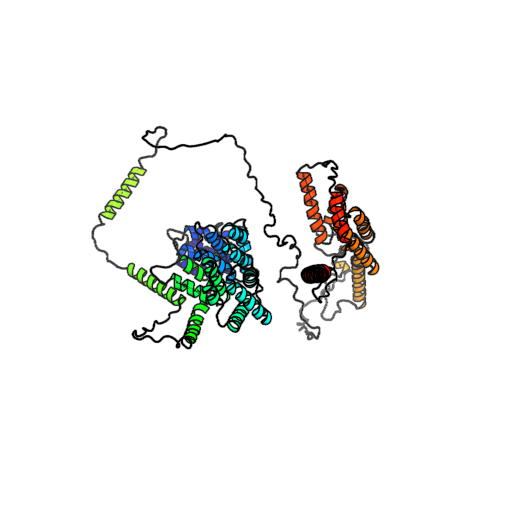767 1.00 48.59 652 LYS A C 1
ATOM 5164 O O . LYS A 1 652 ? 33.477 28.305 -17.938 1.00 48.59 652 LYS A O 1
ATOM 5169 N N . ASP A 1 653 ? 32.435 29.199 -16.156 1.00 46.22 653 ASP A N 1
ATOM 5170 C CA . ASP A 1 653 ? 31.111 29.360 -16.783 1.00 46.22 653 ASP A CA 1
ATOM 5171 C C . ASP A 1 653 ? 31.046 30.487 -17.836 1.00 46.22 653 ASP A C 1
ATOM 5173 O O . ASP A 1 653 ? 30.004 30.725 -18.439 1.00 46.22 653 ASP A O 1
ATOM 5177 N N . LYS A 1 654 ? 32.164 31.178 -18.113 1.00 45.78 654 LYS A N 1
ATOM 5178 C CA . LYS A 1 654 ? 32.304 32.024 -19.315 1.00 45.78 654 LYS A CA 1
ATOM 5179 C C . LYS A 1 654 ? 32.724 31.256 -20.569 1.00 45.78 654 LYS A C 1
ATOM 5181 O O . LYS A 1 654 ? 32.825 31.867 -21.631 1.00 45.78 654 LYS A O 1
ATOM 5186 N N . VAL A 1 655 ? 32.991 29.955 -20.470 1.00 43.69 655 VAL A N 1
ATOM 5187 C CA . VAL A 1 655 ? 33.142 29.097 -21.646 1.00 43.69 655 VAL A CA 1
ATOM 5188 C C . VAL A 1 655 ? 31.806 28.404 -21.852 1.00 43.69 655 VAL A C 1
ATOM 5190 O O . VAL A 1 655 ? 31.457 27.504 -21.095 1.00 43.69 655 VAL A O 1
ATOM 5193 N N . ASP A 1 656 ? 31.057 28.875 -22.850 1.00 36.84 656 ASP A N 1
ATOM 5194 C CA . ASP A 1 656 ? 29.808 28.283 -23.322 1.00 36.84 656 ASP A CA 1
ATOM 5195 C C . ASP A 1 656 ? 29.899 26.749 -23.344 1.00 36.84 656 ASP A C 1
ATOM 5197 O O . ASP A 1 656 ? 30.488 26.157 -24.253 1.00 36.84 656 ASP A O 1
ATOM 5201 N N . TYR A 1 657 ? 29.252 26.083 -22.387 1.00 34.50 657 TYR A N 1
ATOM 5202 C CA . TYR A 1 657 ? 28.796 24.717 -22.608 1.00 34.50 657 TYR A CA 1
ATOM 5203 C C . TYR A 1 657 ? 27.602 24.796 -23.560 1.00 34.50 657 TYR A C 1
ATOM 5205 O O . TYR A 1 657 ? 26.440 24.748 -23.157 1.00 34.50 657 TYR A O 1
ATOM 5213 N N . LYS A 1 658 ? 27.892 24.931 -24.858 1.00 30.83 658 LYS A N 1
ATOM 5214 C CA . LYS A 1 658 ? 26.939 24.519 -25.885 1.00 30.83 658 LYS A CA 1
ATOM 5215 C C . LYS A 1 658 ? 26.697 23.027 -25.690 1.00 30.83 658 LYS A C 1
ATOM 5217 O O . LYS A 1 658 ? 27.604 22.218 -25.881 1.00 30.83 658 LYS A O 1
ATOM 5222 N N . ALA A 1 659 ? 25.473 22.679 -25.309 1.00 34.53 659 ALA A N 1
ATOM 5223 C CA . ALA A 1 659 ? 24.961 21.334 -25.487 1.00 34.53 659 ALA A CA 1
ATOM 5224 C C . ALA A 1 659 ? 25.141 20.968 -26.967 1.00 34.53 659 ALA A C 1
ATOM 5226 O O . ALA A 1 659 ? 24.584 21.627 -27.845 1.00 34.53 659 ALA A O 1
ATOM 5227 N N . LYS A 1 660 ? 25.985 19.971 -27.248 1.00 31.64 660 LYS A N 1
ATOM 5228 C CA . LYS A 1 660 ? 25.984 19.317 -28.551 1.00 31.64 660 LYS A CA 1
ATOM 5229 C C . LYS A 1 660 ? 24.703 18.495 -28.621 1.00 31.64 660 LYS A C 1
ATOM 5231 O O . LYS A 1 660 ? 24.597 17.462 -27.968 1.00 31.64 660 LYS A O 1
ATOM 5236 N N . GLU A 1 661 ? 23.737 19.002 -29.375 1.00 33.12 661 GLU A N 1
ATOM 5237 C CA . GLU A 1 661 ? 22.831 18.152 -30.136 1.00 33.12 661 GLU A CA 1
ATOM 5238 C C . GLU A 1 661 ? 23.705 17.258 -31.029 1.00 33.12 661 GLU A C 1
ATOM 5240 O O . GLU A 1 661 ? 24.616 17.739 -31.712 1.00 33.12 661 GLU A O 1
ATOM 5245 N N . GLU A 1 662 ? 23.500 15.946 -30.941 1.00 35.81 662 GLU A N 1
ATOM 5246 C CA . GLU A 1 662 ? 24.015 15.007 -31.928 1.00 35.81 662 GLU A CA 1
ATOM 5247 C C . GLU A 1 662 ? 23.246 15.234 -33.226 1.00 35.81 662 GLU A C 1
ATOM 5249 O O . GLU A 1 662 ? 22.106 14.812 -33.335 1.00 35.81 662 GLU A O 1
ATOM 5254 N N . ASP A 1 663 ? 23.881 15.905 -34.184 1.00 33.34 663 ASP A N 1
ATOM 5255 C CA . ASP A 1 663 ? 23.635 15.738 -35.613 1.00 33.34 663 ASP A CA 1
ATOM 5256 C C . ASP A 1 663 ? 24.903 16.158 -36.383 1.00 33.34 663 ASP A C 1
ATOM 5258 O O . ASP A 1 663 ? 25.357 17.299 -36.299 1.00 33.34 663 ASP A O 1
ATOM 5262 N N . GLY A 1 664 ? 25.470 15.221 -37.152 1.00 33.50 664 GLY A N 1
ATOM 5263 C CA . GLY A 1 664 ? 26.435 15.489 -38.226 1.00 33.50 664 GLY A CA 1
ATOM 5264 C C . GLY A 1 664 ? 27.920 15.487 -37.839 1.00 33.50 664 GLY A C 1
ATOM 5265 O O . GLY A 1 664 ? 28.480 16.490 -37.406 1.00 33.50 664 GLY A O 1
ATOM 5266 N N . GLU A 1 665 ? 28.596 14.368 -38.095 1.00 37.62 665 GLU A N 1
ATOM 5267 C CA . GLU A 1 665 ? 30.054 14.243 -38.037 1.00 37.62 665 GLU A CA 1
ATOM 5268 C C . GLU A 1 665 ? 30.759 15.178 -39.040 1.00 37.62 665 GLU A C 1
ATOM 5270 O O . GLU A 1 665 ? 30.641 15.023 -40.255 1.00 37.62 665 GLU A O 1
ATOM 5275 N N . THR A 1 666 ? 31.603 16.078 -38.534 1.00 35.34 666 THR A N 1
ATOM 5276 C CA . THR A 1 666 ? 32.799 16.545 -39.251 1.00 35.34 666 THR A CA 1
ATOM 5277 C C . THR A 1 666 ? 33.996 16.438 -38.313 1.00 35.34 666 THR A C 1
ATOM 5279 O O . THR A 1 666 ? 34.090 17.178 -37.334 1.00 35.34 666 THR A O 1
ATOM 5282 N N . MET A 1 667 ? 34.885 15.481 -38.595 1.00 33.28 667 MET A N 1
ATOM 5283 C CA . MET A 1 667 ? 36.121 15.228 -37.851 1.00 33.28 667 MET A CA 1
ATOM 5284 C C . MET A 1 667 ? 37.101 16.404 -37.989 1.00 33.28 667 MET A C 1
ATOM 5286 O O . MET A 1 667 ? 37.478 16.786 -39.097 1.00 33.28 667 MET A O 1
ATOM 5290 N N . GLU A 1 668 ? 37.541 16.955 -36.856 1.00 40.28 668 GLU A N 1
ATOM 5291 C CA . GLU A 1 668 ? 38.619 17.944 -36.782 1.00 40.28 668 GLU A CA 1
ATOM 5292 C C . GLU A 1 668 ? 40.006 17.292 -36.980 1.00 40.28 668 GLU A C 1
ATOM 5294 O O . GLU A 1 668 ? 40.304 16.192 -36.520 1.00 40.28 668 GLU A O 1
ATOM 5299 N N . ILE A 1 669 ? 40.872 18.024 -37.680 1.00 53.12 669 ILE A N 1
ATOM 5300 C CA . ILE A 1 669 ? 42.045 17.585 -38.464 1.00 53.12 669 ILE A CA 1
ATOM 5301 C C . ILE A 1 669 ? 43.266 17.097 -37.640 1.00 53.12 669 ILE A C 1
ATOM 5303 O O . ILE A 1 669 ? 44.278 16.690 -38.213 1.00 53.12 669 ILE A O 1
ATOM 5307 N N . ASN A 1 670 ? 43.208 17.065 -36.306 1.00 53.91 670 ASN A N 1
ATOM 5308 C CA . ASN A 1 670 ? 44.405 16.803 -35.489 1.00 53.91 670 ASN A CA 1
ATOM 5309 C C . ASN A 1 670 ? 44.610 15.350 -35.036 1.00 53.91 670 ASN A C 1
ATOM 5311 O O . ASN A 1 670 ? 45.750 14.973 -34.764 1.00 53.91 670 ASN A O 1
ATOM 5315 N N . GLU A 1 671 ? 43.580 14.501 -35.020 1.00 45.75 671 GLU A N 1
ATOM 5316 C CA . GLU A 1 671 ? 43.763 13.076 -34.679 1.00 45.75 671 GLU A CA 1
ATOM 5317 C C . GLU A 1 671 ? 44.164 12.229 -35.897 1.00 45.75 671 GLU A C 1
ATOM 5319 O O . GLU A 1 671 ? 44.957 11.292 -35.781 1.00 45.75 671 GLU A O 1
ATOM 5324 N N . THR A 1 672 ? 43.739 12.624 -37.100 1.00 48.91 672 THR A N 1
ATOM 5325 C CA . THR A 1 672 ? 44.140 11.983 -38.364 1.00 48.91 672 THR A CA 1
ATOM 5326 C C . THR A 1 672 ? 45.637 12.094 -38.637 1.00 48.91 672 THR A C 1
ATOM 5328 O O . THR A 1 672 ? 46.228 11.184 -39.211 1.00 48.91 672 THR A O 1
ATOM 5331 N N . LEU A 1 673 ? 46.284 13.174 -38.195 1.00 53.50 673 LEU A N 1
ATOM 5332 C CA . LEU A 1 673 ? 47.707 13.408 -38.452 1.00 53.50 673 LEU A CA 1
ATOM 5333 C C . LEU A 1 673 ? 48.595 12.450 -37.642 1.00 53.50 673 LEU A C 1
ATOM 5335 O O . LEU A 1 673 ? 49.599 11.955 -38.152 1.00 53.50 673 LEU A O 1
ATOM 5339 N N . LEU A 1 674 ? 48.176 12.103 -36.422 1.00 53.47 674 LEU A N 1
ATOM 5340 C CA . LEU A 1 674 ? 48.881 11.142 -35.572 1.00 53.47 674 LEU A CA 1
ATOM 5341 C C . LEU A 1 674 ? 48.715 9.701 -36.078 1.00 53.47 674 LEU A C 1
ATOM 5343 O O . LEU A 1 674 ? 49.683 8.941 -36.096 1.00 53.47 674 LEU A O 1
ATOM 5347 N N . TYR A 1 675 ? 47.525 9.350 -36.576 1.00 54.16 675 TYR A N 1
ATOM 5348 C CA . TYR A 1 675 ? 47.265 8.041 -37.185 1.00 54.16 675 TYR A CA 1
ATOM 5349 C C . TYR A 1 675 ? 47.952 7.860 -38.547 1.00 54.16 675 TYR A C 1
ATOM 5351 O O . TYR A 1 675 ? 48.466 6.778 -38.829 1.00 54.16 675 TYR A O 1
ATOM 5359 N N . VAL A 1 676 ? 48.040 8.911 -39.371 1.00 65.50 676 VAL A N 1
ATOM 5360 C CA . VAL A 1 676 ? 48.767 8.876 -40.654 1.00 65.50 676 VAL A CA 1
ATOM 5361 C C . VAL A 1 676 ? 50.276 8.728 -40.436 1.00 65.50 676 VAL A C 1
ATOM 5363 O O . VAL A 1 676 ? 50.917 7.961 -41.152 1.00 65.50 676 VAL A O 1
ATOM 5366 N N . ILE A 1 677 ? 50.848 9.377 -39.416 1.00 63.31 677 ILE A N 1
ATOM 5367 C CA . ILE A 1 677 ? 52.265 9.196 -39.052 1.00 63.31 677 ILE A CA 1
ATOM 5368 C C . ILE A 1 677 ? 52.525 7.764 -38.555 1.00 63.31 677 ILE A C 1
ATOM 5370 O O . ILE A 1 677 ? 53.534 7.157 -38.923 1.00 63.31 677 ILE A O 1
ATOM 5374 N N . LEU A 1 678 ? 51.602 7.190 -37.775 1.00 63.47 678 LEU A N 1
ATOM 5375 C CA . LEU A 1 678 ? 51.738 5.824 -37.264 1.00 63.47 678 LEU A CA 1
ATOM 5376 C C . LEU A 1 678 ? 51.616 4.768 -38.380 1.00 63.47 678 LEU A C 1
ATOM 5378 O O . LEU A 1 678 ? 52.364 3.791 -38.386 1.00 63.47 678 LEU A O 1
ATOM 5382 N N . LEU A 1 679 ? 50.727 4.991 -39.357 1.00 64.81 679 LEU A N 1
ATOM 5383 C CA . LEU A 1 679 ? 50.518 4.102 -40.508 1.00 64.81 679 LEU A CA 1
ATOM 5384 C C . LEU A 1 679 ? 51.587 4.248 -41.605 1.00 64.81 679 LEU A C 1
ATOM 5386 O O . LEU A 1 679 ? 51.840 3.287 -42.329 1.00 64.81 679 LEU A O 1
ATOM 5390 N N . ALA A 1 680 ? 52.247 5.405 -41.724 1.00 64.44 680 ALA A N 1
ATOM 5391 C CA . ALA A 1 680 ? 53.325 5.629 -42.696 1.00 64.44 680 ALA A CA 1
ATOM 5392 C C . ALA A 1 680 ? 54.704 5.122 -42.222 1.00 64.44 680 ALA A C 1
ATOM 5394 O O . ALA A 1 680 ? 55.605 4.924 -43.041 1.00 64.44 680 ALA A O 1
ATOM 5395 N N . SER A 1 681 ? 54.871 4.870 -40.918 1.00 67.81 681 SER A N 1
ATOM 5396 C CA . SER A 1 681 ? 56.129 4.417 -40.302 1.00 67.81 681 SER A CA 1
ATOM 5397 C C . SER A 1 681 ? 56.700 3.105 -40.890 1.00 67.81 681 SER A C 1
ATOM 5399 O O . SER A 1 681 ? 57.901 3.056 -41.176 1.00 67.81 681 SER A O 1
ATOM 5401 N N . PRO A 1 682 ? 55.893 2.066 -41.203 1.00 64.69 682 PRO A N 1
ATOM 5402 C CA . PRO A 1 682 ? 56.402 0.840 -41.828 1.00 64.69 682 PRO A CA 1
ATOM 5403 C C . PRO A 1 682 ? 56.869 1.048 -43.277 1.00 64.69 682 PRO A C 1
ATOM 5405 O O . PRO A 1 682 ? 57.840 0.431 -43.709 1.00 64.69 682 PRO A O 1
ATOM 5408 N N . ILE A 1 683 ? 56.214 1.941 -44.029 1.00 70.31 683 ILE A N 1
ATOM 5409 C CA . ILE A 1 683 ? 56.543 2.223 -45.437 1.00 70.31 683 ILE A CA 1
ATOM 5410 C C . ILE A 1 683 ? 57.849 3.027 -45.529 1.00 70.31 683 ILE A C 1
ATOM 5412 O O . ILE A 1 683 ? 58.701 2.741 -46.371 1.00 70.31 683 ILE A O 1
ATOM 5416 N N . LEU A 1 684 ? 58.055 3.976 -44.613 1.00 63.28 684 LEU A N 1
ATOM 5417 C CA . LEU A 1 684 ? 59.299 4.744 -44.492 1.00 63.28 684 LEU A CA 1
ATOM 5418 C C . LEU A 1 684 ? 60.499 3.855 -44.132 1.00 63.28 684 LEU A C 1
ATOM 5420 O O . LEU A 1 684 ? 61.582 4.029 -44.690 1.00 63.28 684 LEU A O 1
ATOM 5424 N N . LEU A 1 685 ? 60.300 2.850 -43.275 1.00 66.19 685 LEU A N 1
ATOM 5425 C CA . LEU A 1 685 ? 61.331 1.864 -42.931 1.00 66.19 685 LEU A CA 1
ATOM 5426 C C . LEU A 1 685 ? 61.739 0.996 -44.135 1.00 66.19 685 LEU A C 1
ATOM 5428 O O . LEU A 1 685 ? 62.926 0.737 -44.328 1.00 66.19 685 LEU A O 1
ATOM 5432 N N . VAL A 1 686 ? 60.788 0.615 -44.995 1.00 69.50 686 VAL A N 1
ATOM 5433 C CA . VAL A 1 686 ? 61.074 -0.126 -46.239 1.00 69.50 686 VAL A CA 1
ATOM 5434 C C . VAL A 1 686 ? 61.844 0.737 -47.246 1.00 69.50 686 VAL A C 1
ATOM 5436 O O . VAL A 1 686 ? 62.784 0.245 -47.871 1.00 69.50 686 VAL A O 1
ATOM 5439 N N . PHE A 1 687 ? 61.525 2.030 -47.363 1.00 66.12 687 PHE A N 1
ATOM 5440 C CA . PHE A 1 687 ? 62.268 2.954 -48.230 1.00 66.12 687 PHE A CA 1
ATOM 5441 C C . PHE A 1 687 ? 63.698 3.223 -47.741 1.00 66.12 687 PHE A C 1
ATOM 5443 O O . PHE A 1 687 ? 64.611 3.306 -48.561 1.00 66.12 687 PHE A O 1
ATOM 5450 N N . VAL A 1 688 ? 63.927 3.295 -46.427 1.00 68.06 688 VAL A N 1
ATOM 5451 C CA . VAL A 1 688 ? 65.278 3.452 -45.857 1.00 68.06 688 VAL A CA 1
ATOM 5452 C C . VAL A 1 688 ? 66.125 2.191 -46.073 1.00 68.06 688 VAL A C 1
ATOM 5454 O O . VAL A 1 688 ? 67.293 2.297 -46.446 1.00 68.06 688 VAL A O 1
ATOM 5457 N N . VAL A 1 689 ? 65.537 0.997 -45.943 1.00 68.31 689 VAL A N 1
ATOM 5458 C CA . VAL A 1 689 ? 66.226 -0.275 -46.237 1.00 68.31 689 VAL A CA 1
ATOM 5459 C C . VAL A 1 689 ? 66.508 -0.434 -47.741 1.00 68.31 689 VAL A C 1
ATOM 5461 O O . VAL A 1 689 ? 67.575 -0.923 -48.119 1.00 68.31 689 VAL A O 1
ATOM 5464 N N . ALA A 1 690 ? 65.606 0.026 -48.614 1.00 64.06 690 ALA A N 1
ATOM 5465 C CA . ALA A 1 690 ? 65.823 0.038 -50.063 1.00 64.06 690 ALA A CA 1
ATOM 5466 C C . ALA A 1 690 ? 66.912 1.045 -50.489 1.00 64.06 690 ALA A C 1
ATOM 5468 O O . ALA A 1 690 ? 67.753 0.719 -51.326 1.00 64.06 690 ALA A O 1
ATOM 5469 N N . ALA A 1 691 ? 66.959 2.229 -49.869 1.00 63.03 691 ALA A N 1
ATOM 5470 C CA . ALA A 1 691 ? 67.987 3.241 -50.125 1.00 63.03 691 ALA A CA 1
ATOM 5471 C C . ALA A 1 691 ? 69.379 2.819 -49.618 1.00 63.03 691 ALA A C 1
ATOM 5473 O O . ALA A 1 691 ? 70.384 3.117 -50.261 1.00 63.03 691 ALA A O 1
ATOM 5474 N N . GLN A 1 692 ? 69.458 2.070 -48.512 1.00 60.28 692 GLN A N 1
ATOM 5475 C CA . GLN A 1 692 ? 70.726 1.521 -48.015 1.00 60.28 692 GLN A CA 1
ATOM 5476 C C . GLN A 1 692 ? 71.257 0.362 -48.875 1.00 60.28 692 GLN A C 1
ATOM 5478 O O . GLN A 1 692 ? 72.470 0.214 -49.003 1.00 60.28 692 GLN A O 1
ATOM 5483 N N . ARG A 1 693 ? 70.383 -0.420 -49.528 1.00 56.50 693 ARG A N 1
ATOM 5484 C CA . ARG A 1 693 ? 70.798 -1.454 -50.498 1.00 56.50 693 ARG A CA 1
ATOM 5485 C C . ARG A 1 693 ? 71.189 -0.905 -51.873 1.00 56.50 693 ARG A C 1
ATOM 5487 O O . ARG A 1 693 ? 71.949 -1.564 -52.571 1.00 56.50 693 ARG A O 1
ATOM 5494 N N . GLY A 1 694 ? 70.724 0.287 -52.248 1.00 56.53 694 GLY A N 1
ATOM 5495 C CA . GLY A 1 694 ? 71.116 0.957 -53.497 1.00 56.53 694 GLY A CA 1
ATOM 5496 C C . GLY A 1 694 ? 72.524 1.567 -53.490 1.00 56.53 694 GLY A C 1
ATOM 5497 O O . GLY A 1 694 ? 73.016 1.935 -54.547 1.00 56.53 694 GLY A O 1
ATOM 5498 N N . ASN A 1 695 ? 73.178 1.654 -52.325 1.00 55.53 695 ASN A N 1
ATOM 5499 C CA . ASN A 1 695 ? 74.525 2.222 -52.160 1.00 55.53 695 ASN A CA 1
ATOM 5500 C C . ASN A 1 695 ? 75.629 1.162 -51.959 1.00 55.53 695 ASN A C 1
ATOM 5502 O O . ASN A 1 695 ? 76.760 1.501 -51.616 1.00 55.53 695 ASN A O 1
ATOM 5506 N N . MET A 1 696 ? 75.313 -0.118 -52.169 1.00 53.69 696 MET A N 1
ATOM 5507 C CA . MET A 1 696 ? 76.288 -1.209 -52.247 1.00 53.69 696 MET A CA 1
ATOM 5508 C C . MET A 1 696 ? 76.118 -1.962 -53.571 1.00 53.69 696 MET A C 1
ATOM 5510 O O . MET A 1 696 ? 75.710 -3.121 -53.569 1.00 53.69 696 MET A O 1
ATOM 5514 N N . HIS A 1 697 ? 76.405 -1.296 -54.690 1.00 46.75 697 HIS A N 1
ATOM 5515 C CA . HIS A 1 697 ? 76.803 -1.930 -55.948 1.00 46.75 697 HIS A CA 1
ATOM 5516 C C . HIS A 1 697 ? 77.610 -0.972 -56.816 1.00 46.75 697 HIS A C 1
ATOM 5518 O O . HIS A 1 697 ? 77.228 0.217 -56.883 1.00 46.75 697 HIS A O 1
#

Secondary structure (DSSP, 8-state):
-------SSPPPHHHHHHHHHHHTSSSS--HHHHHHHHTT--HHHHHHHHHHHHHHHSS-HHHHHHHH--HHHHHHHHHHHS-HHHHHHHHHHHHHT-SS--HHHHHHHHHHHHSS-HHHHHHHHHHHHHHHSS-HHHHHHHHSPTTHHHHHHHHHH-----S----HHHHHHHHHHHHHHHHTT-TT-HHHHHHHHHS-HHHHHHHHHHHHHHHSS-HHHHHHH--S-HHHHHHHHHHHHHHH-HHHHHHHHHHHHHSSSS--HHHHHHHHHHHTTTTHHHHHHHHHHHHHHHHTT--SS---------------HHHHHHHHHHHHHHHHHHTT---------PPPHHHHHHHHHHHHHHHHHSS------------------------------------------SS-S-GGG-----PPPTT-SPPP----S--PPP-------TTS-----------------EE--SSTTS-SSPEES-HHHHTTTT----TT--SS-HHHHHHHHHHHHHHHHHHHHHHT-S--HHHHHHHHHHHHHHHHHHHTT-HHHHHHHHHHHHHHS-TTSHHHHHHHHHHHHHHHHTT-HHHHHHHHHHHTT-SSHHHHHHHHHHHHHHHHHHHTT-----------S-HHHHHHHHHHTTS-------------THHHHHHHHHHHHHHHHHHHHHHHHTT--

=== Feature glossary ===
Legend for the data blocks above and below:

— What the protein is —

The amino-acid sequence is the protein's primary structure: the linear order of residues from the N-terminus to the C-terminus, written in one-letter code. Everything else here — the 3D coordinates, the secondary structure, the domain annotations — is ultimately a consequence of this string.

Functional annotations link the protein to curated databases. InterPro entries identify conserved domains and families by matching the sequence against member-database signatures (Pfam, PROSITE, CDD, …). Gene Ontology (GO) terms describe molecular function, biological process, and cellular component in a controlled vocabulary. CATH places the structure in a hierarchical fold classification (Class/Architecture/Topology/Homologous-superfamily). The organism is the source species.

— Where its atoms are —

Atomic coordinates in PDBx/mmCIF format — the same representation the Protein Data Bank distributes. Each line of the _atom_site loop places one backbone atom in Cartesian space (units: ångströms, origin: arbitrary).

The six renders are orthographic views along the three Cartesian axes in both directions. Representation (cartoon, sticks, or surface) and color scheme (sequence-rainbow or by-chain) vary across proteins so the training set covers all the common visualization conventions.

— Local backbone conformation —

Eight-state secondary structure (DSSP): H is the canonical α-helix, G the tighter 3₁₀-helix, I the wider π-helix; E/B are β-structure, T and S are turns and bends, and '-' is everything else. DSSP derives these from the pattern of main-chain N–H···O=C hydrogen bonds, not from the sequence.

Three-state secondary structure (P-SEA) collapses the eight DSSP classes into helix (a), strand (b), and coil (c). P-SEA assigns these from Cα geometry alone — distances and angles — without requiring backbone oxygens, so it works on any Cα trace.

φ (phi) and ψ (psi) are the two rotatable backbone dihedrals per residue: φ is the C(i-1)–N–Cα–C torsion, ψ is the N–Cα–C–N(i+1) torsion, both in degrees on (−180°, 180°]. α-helical residues cluster near (−60°, −45°); β-strand residues near (−120°, +130°). A Ramachandran plot is simply a scatter of (φ, ψ) for every residue.

— Global shape and packing —

The geometric summary reports three shape descriptors. Rg (radius of gyration) measures how spread out the Cα atoms are about their centre of mass; compact globular proteins have small Rg, elongated or unfolded ones large. Cα contacts (<8 Å, |i−j|>4) count long-range residue pairs in spatial proximity — high for tightly packed folds, near zero for rods or random coil. The bounding-box extents give the protein's footprint along x, y, z in Å.

SASA measures how much of the protein is reachable by solvent. It is computed by rolling a water-sized probe over the atomic surface and summing the exposed area (Å²). Per-residue SASA distinguishes core (buried, low SASA) from surface (exposed, high SASA) residues; total SASA is a whole-molecule size measure.

Plot images: a contact map (which residues are close in 3D, as an N×N binary image), a Ramachandran scatter (backbone torsion angles, revealing secondary-structure composition at a glance), and — for AlphaFold structures — a PAE heatmap (pairwise prediction confidence).

— Structural neighborhood —

A 3Di character summarizes, for each residue, the relative orientation of the Cα frame of its nearest spatial neighbor. Because it encodes fold topology rather than chemistry, 3Di alignments detect remote structural similarity that sequence alignment misses.

The Foldseek neighbor list gives the closest experimentally determined structures in the PDB, ranked by structural alignment. TM-score near 1 means near-identical fold; near 0.3 means only rough topology match. This is how one finds what a novel AlphaFold prediction most resembles in the solved-structure universe.

— Confidence and disorder —

For AlphaFold models, the B-factor field carries pLDDT — the model's own estimate of local accuracy on a 0–100 scale. Regions with pLDDT<50 should be treated as essentially unmodeled; they often correspond to intrinsically disordered segments.

Crystallographic B-factors measure how much each atom's electron density is smeared out, in Å². They rise in mobile loops and surface residues and fall in the buried interior. In AlphaFold models this column is repurposed to hold pLDDT instead.

Predicted Aligned Error (PAE) is an AlphaFold confidence matrix: entry (i, j) is the expected error in the position of residue j, in ångströms, when the prediction is superimposed on the true structure at residue i. Low PAE within a block of residues means that block is internally rigid and well-predicted; high PAE between two blocks means their relative placement is uncertain even if each block individually is confident.